Protein AF-0000000078812391 (afdb_homodimer)

Nearest PDB structures (foldseek):
  3me8-assembly2_B  TM=6.276E-01  e=6.043E-07  Aquifex aeolicus
  3k8n-assembly1_A  TM=6.213E-01  e=3.603E-06  Escherichia coli K-12
  1lu4-assembly1_A  TM=6.635E-01  e=2.148E-05  Mycobacterium tuberculosis
  3ios-assembly1_A  TM=6.490E-01  e=2.173E-04  Mycobacterium tuberculosis
  1y25-assembly1_B  TM=5.309E-01  e=1.063E-03  Mycobacterium tuberculosis

Structure (mmCIF, N/CA/C/O backbone):
data_AF-0000000078812391-model_v1
#
loop_
_entity.id
_entity.type
_entity.pdbx_description
1 polymer 'Thioredoxin domain-containing protein'
#
loop_
_atom_site.group_PDB
_atom_site.id
_atom_site.type_symbol
_atom_site.label_atom_id
_atom_site.label_alt_id
_atom_site.label_comp_id
_atom_site.label_asym_id
_atom_site.label_entity_id
_atom_site.label_seq_id
_atom_site.pdbx_PDB_ins_code
_atom_site.Cartn_x
_atom_site.Cartn_y
_atom_site.Cartn_z
_atom_site.occupancy
_atom_site.B_iso_or_equiv
_atom_site.auth_seq_id
_atom_site.auth_comp_id
_atom_site.auth_asym_id
_atom_site.auth_atom_id
_atom_site.pdbx_PDB_model_num
ATOM 1 N N . MET A 1 1 ? -0.005 75.625 44.438 1 57.97 1 MET A N 1
ATOM 2 C CA . MET A 1 1 ? -0.737 75.5 43.156 1 57.97 1 MET A CA 1
ATOM 3 C C . MET A 1 1 ? 0.182 75.062 42.031 1 57.97 1 MET A C 1
ATOM 5 O O . MET A 1 1 ? -0.234 74.312 41.156 1 57.97 1 MET A O 1
ATOM 9 N N . LYS A 1 2 ? 1.506 75.5 42.188 1 72.25 2 LYS A N 1
ATOM 10 C CA . LYS A 1 2 ? 2.527 75.188 41.188 1 72.25 2 LYS A CA 1
ATOM 11 C C . LYS A 1 2 ? 2.875 73.75 41.156 1 72.25 2 LYS A C 1
ATOM 13 O O . LYS A 1 2 ? 3.072 73.125 40.094 1 72.25 2 LYS A O 1
ATOM 18 N N . ASN A 1 3 ? 2.68 73.062 42.281 1 78.12 3 ASN A N 1
ATOM 19 C CA . ASN A 1 3 ? 3.1 71.688 42.469 1 78.12 3 ASN A CA 1
ATOM 20 C C . ASN A 1 3 ? 2.105 70.75 41.844 1 78.12 3 ASN A C 1
ATOM 22 O O . ASN A 1 3 ? 2.498 69.688 41.312 1 78.12 3 ASN A O 1
ATOM 26 N N . LYS A 1 4 ? 1.002 71.125 41.75 1 79.62 4 LYS A N 1
ATOM 27 C CA . LYS A 1 4 ? -0.04 70.25 41.188 1 79.62 4 LYS A CA 1
ATOM 28 C C . LYS A 1 4 ? 0.082 70.188 39.656 1 79.62 4 LYS A C 1
ATOM 30 O O . LYS A 1 4 ? -0.154 69.125 39.094 1 79.62 4 LYS A O 1
ATOM 35 N N . ARG A 1 5 ? 0.547 71.25 39.094 1 81.94 5 ARG A N 1
ATOM 36 C CA . ARG A 1 5 ? 0.715 71.25 37.656 1 81.94 5 ARG A CA 1
ATOM 37 C C . ARG A 1 5 ? 1.823 70.25 37.219 1 81.94 5 ARG A C 1
ATOM 39 O O . ARG A 1 5 ? 1.684 69.562 36.25 1 81.94 5 ARG A O 1
ATOM 46 N N . TYR A 1 6 ? 2.877 70.25 38 1 83.81 6 TYR A N 1
ATOM 47 C CA . TYR A 1 6 ? 3.998 69.375 37.688 1 83.81 6 TYR A CA 1
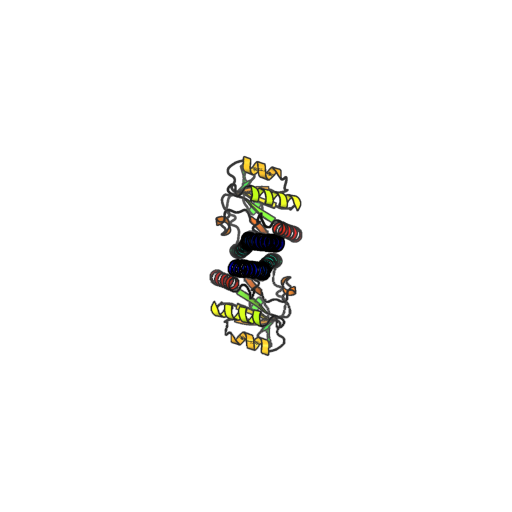ATOM 48 C C . TYR A 1 6 ? 3.605 67.875 37.875 1 83.81 6 TYR A C 1
ATOM 50 O O . TYR A 1 6 ? 4.027 67 37.094 1 83.81 6 TYR A O 1
ATOM 58 N N . ILE A 1 7 ? 2.752 67.5 38.75 1 84.12 7 ILE A N 1
ATOM 59 C CA . ILE A 1 7 ? 2.285 66.188 39 1 84.12 7 ILE A CA 1
ATOM 60 C C . ILE A 1 7 ? 1.419 65.688 37.844 1 84.12 7 ILE A C 1
ATOM 62 O O . ILE A 1 7 ? 1.58 64.562 37.375 1 84.12 7 ILE A O 1
ATOM 66 N N . VAL A 1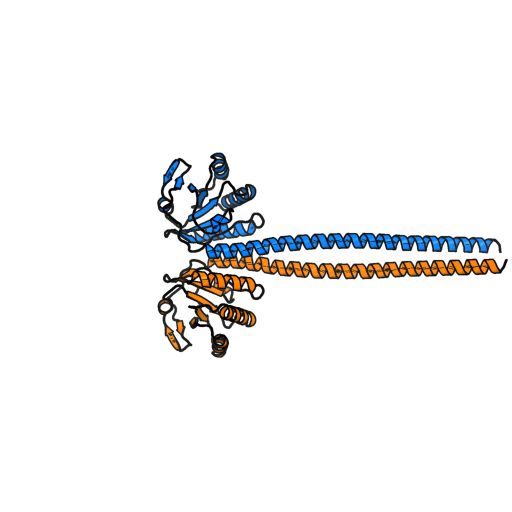 8 ? 0.584 66.562 37.375 1 82.44 8 VAL A N 1
ATOM 67 C CA . VAL A 1 8 ? -0.305 66.188 36.281 1 82.44 8 VAL A CA 1
ATOM 68 C C . VAL A 1 8 ? 0.514 65.938 35 1 82.44 8 VAL A C 1
ATOM 70 O O . VAL A 1 8 ? 0.24 65 34.281 1 82.44 8 VAL A O 1
ATOM 73 N N . PHE A 1 9 ? 1.528 66.812 34.781 1 84.81 9 PHE A N 1
ATOM 74 C CA . PHE A 1 9 ? 2.412 66.625 33.656 1 84.81 9 PHE A CA 1
ATOM 75 C C . PHE A 1 9 ? 3.16 65.312 33.75 1 84.81 9 PHE A C 1
ATOM 77 O O . PHE A 1 9 ? 3.279 64.625 32.75 1 84.81 9 PHE A O 1
ATOM 84 N N . PHE A 1 10 ? 3.588 64.875 34.875 1 84.94 10 PHE A N 1
ATOM 85 C CA . PHE A 1 10 ? 4.316 63.656 35.094 1 84.94 10 PHE A CA 1
ATOM 86 C C . PHE A 1 10 ? 3.42 62.438 34.844 1 84.94 10 PHE A C 1
ATOM 88 O O . PHE A 1 10 ? 3.84 61.469 34.219 1 84.94 10 PHE A O 1
ATOM 95 N N . ILE A 1 11 ? 2.184 62.406 35.219 1 84.19 11 ILE A N 1
ATOM 96 C CA . ILE A 1 11 ? 1.234 61.312 35.031 1 84.19 11 ILE A CA 1
ATOM 97 C C . ILE A 1 11 ? 0.935 61.156 33.531 1 84.19 11 ILE A C 1
ATOM 99 O O . ILE A 1 11 ? 0.855 60.031 33.031 1 84.19 11 ILE A O 1
ATOM 103 N N . PHE A 1 12 ? 0.819 62.281 32.812 1 84.19 12 PHE A N 1
ATOM 104 C CA . PHE A 1 12 ? 0.554 62.281 31.359 1 84.19 12 PHE A CA 1
ATOM 105 C C . PHE A 1 12 ? 1.702 61.625 30.609 1 84.19 12 PHE A C 1
ATOM 107 O O . PHE A 1 12 ? 1.479 60.781 29.734 1 84.19 12 PHE A O 1
ATOM 114 N N . VAL A 1 13 ? 2.898 62.062 30.953 1 84 13 VAL A N 1
ATOM 115 C CA . VAL A 1 13 ? 4.082 61.5 30.312 1 84 13 VAL A CA 1
ATOM 116 C C . VAL A 1 13 ? 4.152 60 30.578 1 84 13 VAL A C 1
ATOM 118 O O . VAL A 1 13 ? 4.445 59.219 29.688 1 84 13 VAL A O 1
ATOM 121 N N . LEU A 1 14 ? 3.723 59.562 31.719 1 85.69 14 LEU A N 1
ATOM 122 C CA . LEU A 1 14 ? 3.746 58.125 32.094 1 85.69 14 LEU A CA 1
ATOM 123 C C . LEU A 1 14 ? 2.723 57.344 31.281 1 85.69 14 LEU A C 1
ATOM 125 O O . LEU A 1 14 ? 3.018 56.25 30.812 1 85.69 14 LEU A O 1
ATOM 129 N N . THR A 1 15 ? 1.504 57.875 31.078 1 85.31 15 THR A N 1
ATOM 130 C CA . THR A 1 15 ? 0.464 57.219 30.312 1 85.31 15 THR A CA 1
ATOM 131 C C . THR A 1 15 ? 0.87 57.062 28.844 1 85.31 15 THR A C 1
ATOM 133 O O . THR A 1 15 ? 0.595 56.062 28.219 1 85.31 15 THR A O 1
ATOM 136 N N . LEU A 1 16 ? 1.537 58.156 28.312 1 87.25 16 LEU A N 1
ATOM 137 C CA . LEU A 1 16 ? 2.008 58.094 26.922 1 87.25 16 LEU A CA 1
ATOM 138 C C . LEU A 1 16 ? 3.068 57.031 26.75 1 87.25 16 LEU A C 1
ATOM 140 O O . LEU A 1 16 ? 3.035 56.281 25.766 1 87.25 16 LEU A O 1
ATOM 144 N N . ILE A 1 17 ? 3.945 56.938 27.734 1 84.69 17 ILE A N 1
ATOM 145 C CA . ILE A 1 17 ? 5.004 55.938 27.688 1 84.69 17 ILE A CA 1
ATOM 146 C C . ILE A 1 17 ? 4.391 54.531 27.75 1 84.69 17 ILE A C 1
ATOM 148 O O . ILE A 1 17 ? 4.781 53.656 26.984 1 84.69 17 ILE A O 1
ATOM 152 N N . VAL A 1 18 ? 3.354 54.406 28.562 1 84.69 18 VAL A N 1
ATOM 153 C CA . VAL A 1 18 ? 2.686 53.094 28.719 1 84.69 18 VAL A CA 1
ATOM 154 C C . VAL A 1 18 ? 1.962 52.75 27.422 1 84.69 18 VAL A C 1
ATOM 156 O O . VAL A 1 18 ? 2.002 51.594 26.984 1 84.69 18 VAL A O 1
ATOM 159 N N . SER A 1 19 ? 1.325 53.75 26.734 1 85.62 19 SER A N 1
ATOM 160 C CA . SER A 1 19 ? 0.609 53.5 25.5 1 85.62 19 SER A CA 1
ATOM 161 C C . SER A 1 19 ? 1.562 53.094 24.375 1 85.62 19 SER A C 1
ATOM 163 O O . SER A 1 19 ? 1.276 52.125 23.641 1 85.62 19 SER A O 1
ATOM 165 N N . VAL A 1 20 ? 2.645 53.844 24.266 1 85.12 20 VAL A N 1
ATOM 166 C CA . VAL A 1 20 ? 3.641 53.5 23.266 1 85.12 20 VAL A CA 1
ATOM 167 C C . VAL A 1 20 ? 4.199 52.094 23.531 1 85.12 20 VAL A C 1
ATOM 169 O O . VAL A 1 20 ? 4.379 51.312 22.609 1 85.12 20 VAL A O 1
ATOM 172 N N . TYR A 1 21 ? 4.387 51.781 24.828 1 84.81 21 TYR A N 1
ATOM 173 C CA . TYR A 1 21 ? 4.895 50.469 25.234 1 84.81 21 TYR A CA 1
ATOM 174 C C . TYR A 1 21 ? 3.908 49.375 24.859 1 84.81 21 TYR A C 1
ATOM 176 O O . TYR A 1 21 ? 4.297 48.344 24.312 1 84.81 21 TYR A O 1
ATOM 184 N N . GLN A 1 22 ? 2.676 49.625 25.156 1 85.12 22 GLN A N 1
ATOM 185 C CA . GLN A 1 22 ? 1.647 48.625 24.844 1 85.12 22 GLN A CA 1
ATOM 186 C C . GLN A 1 22 ? 1.522 48.438 23.328 1 85.12 22 GLN A C 1
ATOM 188 O O . GLN A 1 22 ? 1.357 47.312 22.875 1 85.12 22 GLN A O 1
ATOM 193 N N . PHE A 1 23 ? 1.59 49.531 22.594 1 86.12 23 PHE A N 1
ATOM 194 C CA . PHE A 1 23 ? 1.527 49.438 21.141 1 86.12 23 PHE A CA 1
ATOM 195 C C . PHE A 1 23 ? 2.711 48.656 20.594 1 86.12 23 PHE A C 1
ATOM 197 O O . PH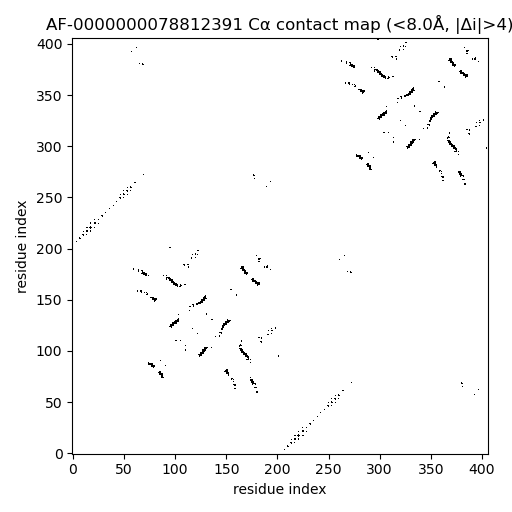E A 1 23 ? 2.539 47.781 19.734 1 86.12 23 PHE A O 1
ATOM 204 N N . GLY A 1 24 ? 3.863 48.969 21.094 1 85.25 24 GLY A N 1
ATOM 205 C CA . GLY A 1 24 ? 5.055 48.219 20.719 1 85.25 24 GLY A CA 1
ATOM 206 C C . GLY A 1 24 ? 4.969 46.75 21.047 1 85.25 24 GLY A C 1
ATOM 207 O O . GLY A 1 24 ? 5.324 45.906 20.219 1 85.25 24 GLY A O 1
ATOM 208 N N . ARG A 1 25 ? 4.438 46.406 22.156 1 85.12 25 ARG A N 1
ATOM 209 C CA . ARG A 1 25 ? 4.273 45.031 22.578 1 85.12 25 ARG A CA 1
ATOM 210 C C . ARG A 1 25 ? 3.273 44.281 21.688 1 85.12 25 ARG A C 1
ATOM 212 O O . ARG A 1 25 ? 3.451 43.094 21.375 1 85.12 25 ARG A O 1
ATOM 219 N N . ARG A 1 26 ? 2.273 45.031 21.266 1 85.94 26 ARG A N 1
ATOM 220 C CA . ARG A 1 26 ? 1.272 44.438 20.391 1 85.94 26 ARG A CA 1
ATOM 221 C C . ARG A 1 26 ? 1.881 44.094 19.031 1 85.94 26 ARG A C 1
ATOM 223 O O . ARG A 1 26 ? 1.669 42.969 18.531 1 85.94 26 ARG A O 1
ATOM 230 N N . ILE A 1 27 ? 2.621 45.031 18.5 1 87.75 27 ILE A N 1
ATOM 231 C CA . ILE A 1 27 ? 3.248 44.812 17.203 1 87.75 27 ILE A CA 1
ATOM 232 C C . ILE A 1 27 ? 4.227 43.656 17.297 1 87.75 27 ILE A C 1
ATOM 234 O O . ILE A 1 27 ? 4.254 42.781 16.422 1 87.75 27 ILE A O 1
ATOM 238 N N . GLN A 1 28 ? 4.996 43.625 18.375 1 87.81 28 GLN A N 1
ATOM 239 C CA . GLN A 1 28 ? 5.961 42.562 18.578 1 87.81 28 GLN A CA 1
ATOM 240 C C . GLN A 1 28 ? 5.262 41.219 18.734 1 87.81 28 GLN A C 1
ATOM 242 O O . GLN A 1 28 ? 5.688 40.219 18.156 1 87.81 28 GLN A O 1
ATOM 247 N N . SER A 1 29 ? 4.227 41.188 19.531 1 86.25 29 SER A N 1
ATOM 248 C CA . SER A 1 29 ? 3.469 39.938 19.734 1 86.25 29 SER A CA 1
ATOM 249 C C . SER A 1 29 ? 2.893 39.406 18.422 1 86.25 29 SER A C 1
ATOM 251 O O . SER A 1 29 ? 2.936 38.219 18.156 1 86.25 29 SER A O 1
ATOM 253 N N . GLU A 1 30 ? 2.416 40.375 17.625 1 87.75 30 GLU A N 1
ATOM 254 C CA . GLU A 1 30 ? 1.838 39.969 16.344 1 87.75 30 GLU A CA 1
ATOM 255 C C . GLU A 1 30 ? 2.895 39.375 15.43 1 87.75 30 GLU A C 1
ATOM 257 O O . GLU A 1 30 ? 2.641 38.344 14.758 1 87.75 30 GLU A O 1
ATOM 262 N N . LYS A 1 31 ? 4.035 39.969 15.422 1 89.06 31 LYS A N 1
ATOM 263 C CA . LYS A 1 31 ? 5.129 39.438 14.602 1 89.06 31 LYS A CA 1
ATOM 264 C C . LYS A 1 31 ? 5.547 38.062 15.07 1 89.06 31 LYS A C 1
ATOM 266 O O . LYS A 1 31 ? 5.773 37.156 14.258 1 89.06 31 LYS A O 1
ATOM 271 N N . ILE A 1 32 ? 5.605 37.938 16.359 1 89.75 32 ILE A N 1
ATOM 272 C CA . ILE A 1 32 ? 5.984 36.625 16.938 1 89.75 32 ILE A CA 1
ATOM 273 C C . ILE A 1 32 ? 4.938 35.594 16.578 1 89.75 32 ILE A C 1
ATOM 275 O O . ILE A 1 32 ? 5.281 34.469 16.156 1 89.75 32 ILE A O 1
ATOM 279 N N . TYR A 1 33 ? 3.701 35.906 16.672 1 88.25 33 TYR A N 1
ATOM 280 C CA . TYR A 1 33 ? 2.619 34.969 16.375 1 88.25 33 TYR A CA 1
ATOM 281 C C . TYR A 1 33 ? 2.619 34.594 14.891 1 88.25 33 TYR A C 1
ATOM 283 O O . TYR A 1 33 ? 2.453 33.438 14.539 1 88.25 33 TYR A O 1
ATOM 291 N N . PHE A 1 34 ? 2.891 35.562 14.078 1 89.94 34 PHE A N 1
ATOM 292 C CA . PHE A 1 34 ? 2.922 35.281 12.648 1 89.94 34 PHE A CA 1
ATOM 293 C C . PHE A 1 34 ? 4.055 34.344 12.297 1 89.94 34 PHE A C 1
ATOM 295 O O . PHE A 1 34 ? 3.863 33.406 11.516 1 89.94 34 PHE A O 1
ATOM 302 N N . ARG A 1 35 ? 5.141 34.531 12.852 1 91.5 35 ARG A N 1
ATOM 303 C CA . ARG A 1 35 ? 6.277 33.656 12.633 1 91.5 35 ARG A CA 1
ATOM 304 C C . ARG A 1 35 ? 5.98 32.25 13.148 1 91.5 35 ARG A C 1
ATOM 306 O O . ARG A 1 35 ? 6.262 31.25 12.461 1 91.5 35 ARG A O 1
ATOM 313 N N . TYR A 1 36 ? 5.391 32.188 14.297 1 90.81 36 TYR A N 1
ATOM 314 C CA . TYR A 1 36 ? 5.031 30.906 14.891 1 90.81 36 TYR A CA 1
ATOM 315 C C . TYR A 1 36 ? 4.043 30.156 14 1 90.81 36 TYR A C 1
ATOM 317 O O . TYR A 1 36 ? 4.211 28.953 13.75 1 90.81 36 TYR A O 1
ATOM 325 N N . LEU A 1 37 ? 3.152 30.891 13.508 1 91 37 LEU A N 1
ATOM 326 C CA . LEU A 1 37 ? 2.145 30.312 12.633 1 91 37 LEU A CA 1
ATOM 327 C C . LEU A 1 37 ? 2.779 29.781 11.352 1 91 37 LEU A C 1
ATOM 329 O O . LEU A 1 37 ? 2.459 28.672 10.906 1 91 37 LEU A O 1
ATOM 333 N N . LYS A 1 38 ? 3.625 30.5 10.805 1 91.56 38 LYS A N 1
ATOM 334 C CA . LYS A 1 38 ? 4.309 30.094 9.578 1 91.56 38 LYS A CA 1
ATOM 335 C C . LYS A 1 38 ? 5.141 28.844 9.805 1 91.56 38 LYS A C 1
ATOM 337 O O . LYS A 1 38 ? 5.117 27.906 8.992 1 91.56 38 LYS A O 1
ATOM 342 N N . ASN A 1 39 ? 5.773 28.781 10.898 1 92.94 39 ASN A N 1
ATOM 343 C CA . ASN A 1 39 ? 6.613 27.625 11.234 1 92.94 39 ASN A CA 1
ATOM 344 C C . ASN A 1 39 ? 5.781 26.375 11.438 1 92.94 39 ASN A C 1
ATOM 346 O O . ASN A 1 39 ? 6.133 25.297 10.938 1 92.94 39 ASN A O 1
ATOM 350 N N . ILE A 1 40 ? 4.719 26.578 12.109 1 92.12 40 ILE A N 1
ATOM 351 C CA . ILE A 1 40 ? 3.852 25.438 12.391 1 92.12 40 ILE A CA 1
ATOM 352 C C . ILE A 1 40 ? 3.256 24.906 11.094 1 92.12 40 ILE A C 1
ATOM 354 O O . ILE A 1 40 ? 3.219 23.703 10.867 1 92.12 40 ILE A O 1
ATOM 358 N N . LYS A 1 41 ? 2.895 25.812 10.289 1 91.88 41 LYS A N 1
ATOM 359 C CA . LYS A 1 41 ? 2.34 25.438 8.992 1 91.88 41 LYS A CA 1
ATOM 360 C C . LYS A 1 41 ? 3.375 24.688 8.156 1 91.88 41 LYS A C 1
ATOM 362 O O . LYS A 1 41 ? 3.076 23.641 7.578 1 91.88 41 LYS A O 1
ATOM 367 N N . CYS A 1 42 ? 4.52 25.188 8.156 1 93.56 42 CYS A N 1
ATOM 368 C CA . CYS A 1 42 ? 5.598 24.562 7.387 1 93.56 42 CYS A CA 1
ATOM 369 C C . CYS A 1 42 ? 5.906 23.172 7.902 1 93.56 42 CYS A C 1
ATOM 371 O O . CYS A 1 42 ? 6.047 22.234 7.121 1 93.56 42 CYS A O 1
ATOM 373 N N . GLU A 1 43 ? 5.906 23.016 9.156 1 93 43 GLU A N 1
ATOM 374 C CA . GLU A 1 43 ? 6.195 21.734 9.781 1 93 43 GLU A CA 1
ATOM 375 C C . GLU A 1 43 ? 5.121 20.703 9.438 1 93 43 GLU A C 1
ATOM 377 O O . GLU A 1 43 ? 5.434 19.578 9.039 1 93 43 GLU A O 1
ATOM 382 N N . TYR A 1 44 ? 3.893 21.109 9.508 1 92.62 44 TYR A N 1
ATOM 383 C CA . TYR A 1 44 ? 2.789 20.203 9.219 1 92.62 44 TYR A CA 1
ATOM 384 C C . TYR A 1 44 ? 2.744 19.844 7.738 1 92.62 44 TYR A C 1
ATOM 386 O O . TYR A 1 44 ? 2.48 18.688 7.379 1 92.62 44 TYR A O 1
ATOM 394 N N . GLU A 1 45 ? 3.012 20.734 6.938 1 92.62 45 GLU A N 1
ATOM 395 C CA . GLU A 1 45 ? 3.029 20.484 5.5 1 92.62 45 GLU A CA 1
ATOM 396 C C . GLU A 1 45 ? 4.125 19.5 5.125 1 92.62 45 GLU A C 1
ATOM 398 O O . GLU A 1 45 ? 3.914 18.625 4.277 1 92.62 45 GLU A O 1
ATOM 403 N N . LYS A 1 46 ? 5.184 19.625 5.793 1 93.56 46 LYS A N 1
ATOM 404 C CA . LYS A 1 46 ? 6.273 18.688 5.57 1 93.56 46 LYS A CA 1
ATOM 405 C C . LYS A 1 46 ? 5.875 17.281 5.992 1 93.56 46 LYS A C 1
ATOM 407 O O . LYS A 1 46 ? 6.172 16.297 5.293 1 93.56 46 LYS A O 1
ATOM 412 N N . GLN A 1 47 ? 5.223 17.156 7.062 1 91.94 47 GLN A N 1
ATOM 413 C CA . GLN A 1 47 ? 4.766 15.867 7.551 1 91.94 47 GLN A CA 1
ATOM 414 C C . GLN A 1 47 ? 3.744 15.25 6.602 1 91.94 47 GLN A C 1
ATOM 416 O O . GLN A 1 47 ? 3.807 14.055 6.309 1 91.94 47 GLN A O 1
ATOM 421 N N . ILE A 1 48 ? 2.904 16.078 6.168 1 92.06 48 ILE A N 1
ATOM 422 C CA . ILE A 1 48 ? 1.877 15.617 5.238 1 92.06 48 ILE A CA 1
ATOM 423 C C . ILE A 1 48 ? 2.527 15.156 3.936 1 92.06 48 ILE A C 1
ATOM 425 O O . ILE A 1 48 ? 2.164 14.109 3.385 1 92.06 48 ILE A O 1
ATOM 429 N N . GLU A 1 49 ? 3.445 15.875 3.494 1 92.5 49 GLU A N 1
ATOM 430 C CA . GLU A 1 49 ? 4.141 15.531 2.258 1 92.5 49 GLU A CA 1
ATOM 431 C C . GLU A 1 49 ? 4.871 14.195 2.391 1 92.5 49 GLU A C 1
ATOM 433 O O . GLU A 1 49 ? 4.832 13.367 1.478 1 92.5 49 GLU A O 1
ATOM 438 N N . LYS A 1 50 ? 5.504 14.008 3.438 1 90.56 50 LYS A N 1
ATOM 439 C CA . LYS A 1 50 ? 6.215 12.758 3.68 1 90.56 50 LYS A CA 1
ATOM 440 C C . LYS A 1 50 ? 5.25 11.57 3.672 1 90.56 50 LYS A C 1
ATOM 442 O O . LYS A 1 50 ? 5.531 10.539 3.053 1 90.56 50 LYS A O 1
ATOM 447 N N . ARG A 1 51 ? 4.184 11.703 4.285 1 89.75 51 ARG A N 1
ATOM 448 C CA . ARG A 1 51 ? 3.201 10.625 4.363 1 89.75 51 ARG A CA 1
ATOM 449 C C . ARG A 1 51 ? 2.535 10.398 3.01 1 89.75 51 ARG A C 1
ATOM 451 O O . ARG A 1 51 ? 2.23 9.258 2.648 1 89.75 51 ARG A O 1
ATOM 458 N N . ASN A 1 52 ? 2.359 11.438 2.355 1 91.69 52 ASN A N 1
ATOM 459 C CA . ASN A 1 52 ? 1.82 11.32 1.004 1 91.69 52 ASN A CA 1
ATOM 460 C C . ASN A 1 52 ? 2.764 10.547 0.09 1 91.69 52 ASN A C 1
ATOM 462 O O . ASN A 1 52 ? 2.326 9.68 -0.669 1 91.69 52 ASN A O 1
ATOM 466 N N . SER A 1 53 ? 3.963 10.852 0.231 1 92.62 53 SER A N 1
ATOM 467 C CA . SER A 1 53 ? 4.949 10.148 -0.576 1 92.62 53 SER A CA 1
ATOM 468 C C . SER A 1 53 ? 4.945 8.648 -0.271 1 92.62 53 SER A C 1
ATOM 470 O O . SER A 1 53 ? 4.957 7.824 -1.187 1 92.62 53 SER A O 1
ATOM 472 N N . ALA A 1 54 ? 4.91 8.328 0.95 1 91.5 54 ALA A N 1
ATOM 473 C CA . ALA A 1 54 ? 4.859 6.934 1.367 1 91.5 54 ALA A CA 1
ATOM 474 C C . ALA A 1 54 ? 3.598 6.25 0.849 1 91.5 54 ALA A C 1
ATOM 476 O O . ALA A 1 54 ? 3.646 5.109 0.38 1 91.5 54 ALA A O 1
ATOM 477 N N . TYR A 1 55 ? 2.541 6.918 0.957 1 92.62 55 TYR A N 1
ATOM 478 C CA . TYR A 1 55 ? 1.255 6.422 0.483 1 92.62 55 TYR A CA 1
ATOM 479 C C . TYR A 1 55 ? 1.306 6.113 -1.009 1 92.62 55 TYR A C 1
ATOM 481 O O . TYR A 1 55 ? 0.913 5.023 -1.438 1 92.62 55 TYR A O 1
ATOM 489 N N . TYR A 1 56 ? 1.833 6.926 -1.796 1 92.38 56 TYR A N 1
ATOM 490 C CA . TYR A 1 56 ? 1.888 6.742 -3.242 1 92.38 56 TYR A CA 1
ATOM 491 C C . TYR A 1 56 ? 2.881 5.645 -3.615 1 92.38 56 TYR A C 1
ATOM 493 O O . TYR A 1 56 ? 2.662 4.902 -4.574 1 92.38 56 TYR A O 1
ATOM 501 N N . MET A 1 57 ? 3.871 5.535 -2.859 1 92.88 57 MET A N 1
ATOM 502 C CA . MET A 1 57 ? 4.84 4.465 -3.074 1 92.88 57 MET A CA 1
ATOM 503 C C . MET A 1 57 ? 4.191 3.096 -2.887 1 92.88 57 MET A C 1
ATOM 505 O O . MET A 1 57 ? 4.363 2.203 -3.719 1 92.88 57 MET A O 1
ATOM 509 N N . LEU A 1 58 ? 3.447 2.988 -1.872 1 93.25 58 LEU A N 1
ATOM 510 C CA . LEU A 1 58 ? 2.781 1.723 -1.585 1 93.25 58 LEU A CA 1
ATOM 511 C C . LEU A 1 58 ? 1.741 1.401 -2.654 1 93.25 58 LEU A C 1
ATOM 513 O O . LEU A 1 58 ? 1.591 0.244 -3.051 1 93.25 58 LEU A O 1
ATOM 517 N N . LYS A 1 59 ? 1.093 2.402 -3.107 1 91.81 59 LYS A N 1
ATOM 518 C CA . LYS A 1 59 ? 0.124 2.217 -4.184 1 91.81 59 LYS A CA 1
ATOM 519 C C . LYS A 1 59 ? 0.799 1.683 -5.445 1 91.81 59 LYS A C 1
ATOM 521 O O . LYS A 1 59 ? 0.293 0.756 -6.082 1 91.81 59 LYS A O 1
ATOM 526 N N . GLU A 1 60 ? 1.868 2.211 -5.699 1 91.69 60 GLU A N 1
ATOM 527 C CA . GLU A 1 60 ? 2.627 1.767 -6.867 1 91.69 60 GLU A CA 1
ATOM 528 C C . GLU A 1 60 ? 3.141 0.341 -6.68 1 91.69 60 GLU A C 1
ATOM 530 O O . GLU A 1 60 ? 3.135 -0.455 -7.621 1 91.69 60 GLU A O 1
ATOM 535 N N . ASP A 1 61 ? 3.547 0.053 -5.531 1 93.31 61 ASP A N 1
ATOM 536 C CA . ASP A 1 61 ? 4.043 -1.285 -5.23 1 93.31 61 ASP A CA 1
ATOM 537 C C . ASP A 1 61 ? 2.967 -2.34 -5.469 1 93.31 61 ASP A C 1
ATOM 539 O O . ASP A 1 61 ? 3.256 -3.426 -5.977 1 93.31 61 ASP A O 1
ATOM 543 N N . ILE A 1 62 ? 1.833 -1.992 -5.066 1 91.25 62 ILE A N 1
ATOM 544 C CA . ILE A 1 62 ? 0.717 -2.918 -5.23 1 91.25 62 ILE A CA 1
ATOM 545 C C . ILE A 1 62 ? 0.486 -3.193 -6.715 1 91.25 62 ILE A C 1
ATOM 547 O O . ILE A 1 62 ? 0.333 -4.348 -7.121 1 91.25 62 ILE A O 1
ATOM 551 N N . ILE A 1 63 ? 0.531 -2.211 -7.48 1 89 63 ILE A N 1
ATOM 552 C CA . ILE A 1 63 ? 0.334 -2.354 -8.922 1 89 63 ILE A CA 1
ATOM 553 C C . ILE A 1 63 ? 1.455 -3.205 -9.508 1 89 63 ILE A C 1
ATOM 555 O O . ILE A 1 63 ? 1.2 -4.113 -10.305 1 89 63 ILE A O 1
ATOM 559 N N . LEU A 1 64 ? 2.602 -2.934 -9.109 1 91.56 64 LEU A N 1
ATOM 560 C CA . LEU A 1 64 ? 3.746 -3.691 -9.602 1 91.56 64 LEU A CA 1
ATOM 561 C C . LEU A 1 64 ? 3.643 -5.16 -9.195 1 91.56 64 LEU A C 1
ATOM 563 O O . LEU A 1 64 ? 4 -6.047 -9.969 1 91.56 64 LEU A O 1
ATOM 567 N N . ASN A 1 65 ? 3.211 -5.312 -8.023 1 91.25 65 ASN A N 1
ATOM 568 C CA . ASN A 1 65 ? 2.988 -6.68 -7.566 1 91.25 65 ASN A CA 1
ATOM 569 C C . ASN A 1 65 ? 1.998 -7.414 -8.469 1 91.25 65 ASN A C 1
ATOM 571 O O . ASN A 1 65 ? 2.271 -8.531 -8.922 1 91.25 65 ASN A O 1
ATOM 575 N N . PHE A 1 66 ? 0.961 -6.773 -8.805 1 89 66 PHE A N 1
ATOM 576 C CA . PHE A 1 66 ? -0.066 -7.375 -9.641 1 89 66 PHE A CA 1
ATOM 577 C C . PHE A 1 66 ? 0.477 -7.664 -11.039 1 89 66 PHE A C 1
ATOM 579 O O . PHE A 1 66 ? 0.15 -8.695 -11.633 1 89 66 PHE A O 1
ATOM 586 N N . GLN A 1 67 ? 1.321 -6.887 -11.508 1 90.12 67 GLN A N 1
ATOM 587 C CA . GLN A 1 67 ? 1.828 -6.984 -12.867 1 90.12 67 GLN A CA 1
ATOM 588 C C . GLN A 1 67 ? 2.861 -8.102 -12.992 1 90.12 67 GLN A C 1
ATOM 590 O O . GLN A 1 67 ? 3.098 -8.617 -14.086 1 90.12 67 GLN A O 1
ATOM 595 N N . ASN A 1 68 ? 3.406 -8.445 -11.875 1 92.12 68 ASN A N 1
ATOM 596 C CA . ASN A 1 68 ? 4.555 -9.344 -11.984 1 92.12 68 ASN A CA 1
ATOM 597 C C . ASN A 1 68 ? 4.273 -10.695 -11.336 1 92.12 68 ASN A C 1
ATOM 599 O O . ASN A 1 68 ? 4.852 -11.711 -11.734 1 92.12 68 ASN A O 1
ATOM 603 N N . ASN A 1 69 ? 3.414 -10.688 -10.367 1 90.56 69 ASN A N 1
ATOM 604 C CA . ASN A 1 69 ? 3.092 -11.938 -9.688 1 90.56 69 ASN A CA 1
ATOM 605 C C . ASN A 1 69 ? 2.432 -12.938 -10.633 1 90.56 69 ASN A C 1
ATOM 607 O O . ASN A 1 69 ? 1.567 -12.562 -11.43 1 90.56 69 ASN A O 1
ATOM 611 N N . GLY A 1 70 ? 2.908 -14.148 -10.57 1 86.94 70 GLY A N 1
ATOM 612 C CA . GLY A 1 70 ? 2.326 -15.203 -11.383 1 86.94 70 GLY A CA 1
ATOM 613 C C . GLY A 1 70 ? 2.994 -15.344 -12.742 1 86.94 70 GLY A C 1
ATOM 614 O O . GLY A 1 70 ? 2.672 -16.266 -13.5 1 86.94 70 GLY A O 1
ATOM 615 N N . LEU A 1 71 ? 3.906 -14.516 -13.047 1 88.75 71 LEU A N 1
ATOM 616 C CA . LEU A 1 71 ? 4.598 -14.602 -14.328 1 88.75 71 LEU A CA 1
ATOM 617 C C . LEU A 1 71 ? 5.664 -15.695 -14.305 1 88.75 71 LEU A C 1
ATOM 619 O O . LEU A 1 71 ? 6.34 -15.883 -13.289 1 88.75 71 LEU A O 1
ATOM 623 N N . PRO A 1 72 ? 5.75 -16.375 -15.438 1 88.56 72 PRO A N 1
ATOM 624 C CA . PRO A 1 72 ? 6.871 -17.312 -15.547 1 88.56 72 PRO A CA 1
ATOM 625 C C . PRO A 1 72 ? 8.203 -16.609 -15.797 1 88.56 72 PRO A C 1
ATOM 627 O O . PRO A 1 72 ? 8.258 -15.617 -16.531 1 88.56 72 PRO A O 1
ATOM 630 N N . LEU A 1 73 ? 9.18 -17.047 -15.109 1 88.12 73 LEU A N 1
ATOM 631 C CA . LEU A 1 73 ? 10.523 -16.531 -15.375 1 88.12 73 LEU A CA 1
ATOM 632 C C . LEU A 1 73 ? 11.117 -17.172 -16.625 1 88.12 73 LEU A C 1
ATOM 634 O O . LEU A 1 73 ? 10.961 -18.375 -16.844 1 88.12 73 LEU A O 1
ATOM 638 N N . CYS A 1 74 ? 11.672 -16.328 -17.453 1 80.38 74 CYS A N 1
ATOM 639 C CA . CYS A 1 74 ? 12.32 -16.859 -18.656 1 80.38 74 CYS A CA 1
ATOM 640 C C . CYS A 1 74 ? 13.586 -17.625 -18.281 1 80.38 74 CYS A C 1
ATOM 642 O O . CYS A 1 74 ? 14.5 -17.078 -17.672 1 80.38 74 CYS A O 1
ATOM 644 N N . LEU A 1 75 ? 13.594 -18.875 -18.641 1 73.12 75 LEU A N 1
ATOM 645 C CA . LEU A 1 75 ? 14.656 -19.781 -18.203 1 73.12 75 LEU A CA 1
ATOM 646 C C . LEU A 1 75 ? 15.734 -19.922 -19.266 1 73.12 75 LEU A C 1
ATOM 648 O O . LEU A 1 75 ? 16.766 -20.547 -19.031 1 73.12 75 LEU A O 1
ATOM 652 N N . ASN A 1 76 ? 15.508 -19.359 -20.312 1 72.44 76 ASN A N 1
ATOM 653 C CA . ASN A 1 76 ? 16.406 -19.609 -21.422 1 72.44 76 ASN A CA 1
ATOM 654 C C . ASN A 1 76 ? 17.641 -18.703 -21.359 1 72.44 76 ASN A C 1
ATOM 656 O O . ASN A 1 76 ? 18.562 -18.828 -22.172 1 72.44 76 ASN A O 1
ATOM 660 N N . GLU A 1 77 ? 17.609 -17.969 -20.359 1 74.44 77 GLU A N 1
ATOM 661 C CA . GLU A 1 77 ? 18.766 -17.062 -20.297 1 74.44 77 GLU A CA 1
ATOM 662 C C . GLU A 1 77 ? 19.953 -17.734 -19.641 1 74.44 77 GLU A C 1
ATOM 664 O O . GLU A 1 77 ? 19.797 -18.531 -18.703 1 74.44 77 GLU A O 1
ATOM 669 N N . ILE A 1 78 ? 21.109 -17.531 -20.25 1 75.94 78 ILE A N 1
ATOM 670 C CA . ILE A 1 78 ? 22.359 -18.031 -19.672 1 75.94 78 ILE A CA 1
ATOM 671 C C . ILE A 1 78 ? 22.781 -17.109 -18.516 1 75.94 78 ILE A C 1
ATOM 673 O O . ILE A 1 78 ? 22.797 -15.891 -18.656 1 75.94 78 ILE A O 1
ATOM 677 N N . ILE A 1 79 ? 22.953 -17.781 -17.469 1 81.44 79 ILE A N 1
ATOM 678 C CA . ILE A 1 79 ? 23.406 -17.031 -16.297 1 81.44 79 ILE A CA 1
ATOM 679 C C . ILE A 1 79 ? 24.812 -17.469 -15.922 1 81.44 79 ILE A C 1
ATOM 681 O O . ILE A 1 79 ? 25.25 -18.562 -16.281 1 81.44 79 ILE A O 1
ATOM 685 N N . TYR A 1 80 ? 25.516 -16.547 -15.352 1 82.06 80 TYR A N 1
ATOM 686 C CA . TYR A 1 80 ? 26.906 -16.812 -14.961 1 82.06 80 TYR A CA 1
ATOM 687 C C . TYR A 1 80 ? 27.062 -16.766 -13.445 1 82.06 80 TYR A C 1
ATOM 689 O O . TYR A 1 80 ? 26.641 -15.805 -12.805 1 82.06 80 TYR A O 1
ATOM 697 N N . GLU A 1 81 ? 27.516 -17.906 -12.945 1 81.12 81 GLU A N 1
ATOM 698 C CA . GLU A 1 81 ? 27.844 -17.922 -11.523 1 81.12 81 GLU A CA 1
ATOM 699 C C . GLU A 1 81 ? 29.219 -17.297 -11.258 1 81.12 81 GLU A C 1
ATOM 701 O O . GLU A 1 81 ? 30.203 -17.688 -11.883 1 81.12 81 GLU A O 1
ATOM 706 N N . ASP A 1 82 ? 29.266 -16.453 -10.328 1 71.5 82 ASP A N 1
ATOM 707 C CA . ASP A 1 82 ? 30.484 -15.758 -9.938 1 71.5 82 ASP A CA 1
ATOM 708 C C . ASP A 1 82 ? 31.234 -15.242 -11.164 1 71.5 82 ASP A C 1
ATOM 710 O O . ASP A 1 82 ? 32.469 -15.195 -11.172 1 71.5 82 ASP A O 1
ATOM 714 N N . GLY A 1 83 ? 30.578 -15.023 -12.242 1 65.81 83 GLY A N 1
ATOM 715 C CA . GLY A 1 83 ? 31.156 -14.43 -13.438 1 65.81 83 GLY A CA 1
ATOM 716 C C . GLY A 1 83 ? 31.859 -15.438 -14.328 1 65.81 83 GLY A C 1
ATOM 717 O O . GLY A 1 83 ? 32.312 -15.102 -15.422 1 65.81 83 GLY A O 1
ATOM 718 N N . THR A 1 84 ? 31.891 -16.609 -13.938 1 69.38 84 THR A N 1
ATOM 719 C CA . THR A 1 84 ? 32.781 -17.469 -14.711 1 69.38 84 THR A CA 1
ATOM 720 C C . THR A 1 84 ? 32.031 -18.672 -15.258 1 69.38 84 THR A C 1
ATOM 722 O O . THR A 1 84 ? 32.156 -19.031 -16.438 1 69.38 84 THR A O 1
ATOM 725 N N . SER A 1 85 ? 31.266 -19.281 -14.422 1 76.31 85 SER A N 1
ATOM 726 C CA . SER A 1 85 ? 30.641 -20.547 -14.82 1 76.31 85 SER A CA 1
ATOM 727 C C . SER A 1 85 ? 29.219 -20.312 -15.328 1 76.31 85 SER A C 1
ATOM 729 O O . SER A 1 85 ? 28.375 -19.766 -14.617 1 76.31 85 SER A O 1
ATOM 731 N N . ALA A 1 86 ? 29.078 -20.719 -16.609 1 81.44 86 ALA A N 1
ATOM 732 C CA . ALA A 1 86 ? 27.75 -20.594 -17.219 1 81.44 86 ALA A CA 1
ATOM 733 C C . ALA A 1 86 ? 26.812 -21.688 -16.734 1 81.44 86 ALA A C 1
ATOM 735 O O . ALA A 1 86 ? 27.219 -22.844 -16.578 1 81.44 86 ALA A O 1
ATOM 736 N N . CYS A 1 87 ? 25.734 -21.312 -16.25 1 82.19 87 CYS A N 1
ATOM 737 C CA . CYS A 1 87 ? 24.688 -22.266 -15.898 1 82.19 87 CYS A CA 1
ATOM 738 C C . CYS A 1 87 ? 23.312 -21.75 -16.312 1 82.19 87 CYS A C 1
ATOM 740 O O . CYS A 1 87 ? 23.203 -20.656 -16.859 1 82.19 87 CYS A O 1
ATOM 742 N N . HIS A 1 88 ? 22.359 -22.703 -16.297 1 81.75 88 HIS A N 1
ATOM 743 C CA . HIS A 1 88 ? 20.984 -22.312 -16.562 1 81.75 88 HIS A CA 1
ATOM 744 C C . HIS A 1 88 ? 20.203 -22.094 -15.266 1 81.75 88 HIS A C 1
ATOM 746 O O . HIS A 1 88 ? 20.453 -22.766 -14.266 1 81.75 88 HIS A O 1
ATOM 752 N N . LEU A 1 89 ? 19.359 -21.125 -15.328 1 78.31 89 LEU A N 1
ATOM 753 C CA . LEU A 1 89 ? 18.547 -20.781 -14.164 1 78.31 89 LEU A CA 1
ATOM 754 C C . LEU A 1 89 ? 17.781 -22.016 -13.672 1 78.31 89 LEU A C 1
ATOM 756 O O . LEU A 1 89 ? 17.609 -22.188 -12.461 1 78.31 89 LEU A O 1
ATOM 760 N N . LYS A 1 90 ? 17.391 -22.812 -14.633 1 78.56 90 LYS A N 1
ATOM 761 C CA . LYS A 1 90 ? 16.625 -24 -14.305 1 78.56 90 LYS A CA 1
ATOM 762 C C . LYS A 1 90 ? 17.422 -24.953 -13.43 1 78.56 90 LYS A C 1
ATOM 764 O O . LYS A 1 90 ? 16.859 -25.75 -12.68 1 78.56 90 LYS A O 1
ATOM 769 N N . ASP A 1 91 ? 18.75 -24.844 -13.594 1 80.44 91 ASP A N 1
ATOM 770 C CA . ASP A 1 91 ? 19.609 -25.781 -12.883 1 80.44 91 ASP A CA 1
ATOM 771 C C . ASP A 1 91 ? 19.859 -25.312 -11.445 1 80.44 91 ASP A C 1
ATOM 773 O O . ASP A 1 91 ? 20.297 -26.094 -10.602 1 80.44 91 ASP A O 1
ATOM 777 N N . ILE A 1 92 ? 19.469 -24.094 -11.219 1 80.62 92 ILE A N 1
ATOM 778 C CA . ILE A 1 92 ? 19.828 -23.547 -9.922 1 80.62 92 ILE A CA 1
ATOM 779 C C . ILE A 1 92 ? 18.625 -23.547 -9 1 80.62 92 ILE A C 1
ATOM 781 O O . ILE A 1 92 ? 18.766 -23.594 -7.773 1 80.62 92 ILE A O 1
ATOM 785 N N . ILE A 1 93 ? 17.516 -23.547 -9.617 1 81.12 93 ILE A N 1
ATOM 786 C CA . ILE A 1 93 ? 16.297 -23.484 -8.82 1 81.12 93 ILE A CA 1
ATOM 787 C C . ILE A 1 93 ? 15.734 -24.891 -8.617 1 81.12 93 ILE A C 1
ATOM 789 O O . ILE A 1 93 ? 15.242 -25.5 -9.57 1 81.12 93 ILE A O 1
ATOM 793 N N . SER A 1 94 ? 15.914 -25.469 -7.457 1 76.38 94 SER A N 1
ATOM 794 C CA . SER A 1 94 ? 15.422 -26.812 -7.184 1 76.38 94 SER A CA 1
ATOM 795 C C . SER A 1 94 ? 14.234 -26.781 -6.227 1 76.38 94 SER A C 1
ATOM 797 O O . SER A 1 94 ? 13.406 -27.703 -6.223 1 76.38 94 SER A O 1
ATOM 799 N N . ASP A 1 95 ? 14.125 -25.812 -5.398 1 84 95 ASP A N 1
ATOM 800 C CA . ASP A 1 95 ? 13.047 -25.625 -4.434 1 84 95 ASP A CA 1
ATOM 801 C C . ASP A 1 95 ? 12.633 -24.156 -4.344 1 84 95 ASP A C 1
ATOM 803 O O . ASP A 1 95 ? 13.18 -23.312 -5.051 1 84 95 ASP A O 1
ATOM 807 N N . THR A 1 96 ? 11.578 -23.984 -3.561 1 88.25 96 THR A N 1
ATOM 808 C CA . THR A 1 96 ? 11.172 -22.594 -3.334 1 88.25 96 THR A CA 1
ATOM 809 C C . THR A 1 96 ? 12.352 -21.766 -2.832 1 88.25 96 THR A C 1
ATOM 811 O O . THR A 1 96 ? 13.016 -22.141 -1.867 1 88.25 96 THR A O 1
ATOM 814 N N . SER A 1 97 ? 12.68 -20.766 -3.607 1 92.5 97 SER A N 1
ATOM 815 C CA . SER A 1 97 ? 13.836 -19.938 -3.273 1 92.5 97 SER A CA 1
ATOM 816 C C . SER A 1 97 ? 13.484 -18.453 -3.301 1 92.5 97 SER A C 1
ATOM 818 O O . SER A 1 97 ? 12.594 -18.031 -4.039 1 92.5 97 SER A O 1
ATOM 820 N N . LEU A 1 98 ? 14.188 -17.75 -2.422 1 95.5 98 LEU A N 1
ATOM 821 C CA . LEU A 1 98 ? 14.086 -16.297 -2.461 1 95.5 98 LEU A CA 1
ATOM 822 C C . LEU A 1 98 ? 15.086 -15.703 -3.447 1 95.5 98 LEU A C 1
ATOM 824 O O . LEU A 1 98 ? 16.281 -15.992 -3.365 1 95.5 98 LEU A O 1
ATOM 828 N N . VAL A 1 99 ? 14.617 -14.992 -4.352 1 95.62 99 VAL A N 1
ATOM 829 C CA . VAL A 1 99 ? 15.477 -14.328 -5.324 1 95.62 99 VAL A CA 1
ATOM 830 C C . VAL A 1 99 ? 15.602 -12.844 -4.977 1 95.62 99 VAL A C 1
ATOM 832 O O . VAL A 1 99 ? 14.594 -12.172 -4.727 1 95.62 99 VAL A O 1
ATOM 835 N N . VAL A 1 100 ? 16.781 -12.375 -4.91 1 97.12 100 VAL A N 1
ATOM 836 C CA . VAL A 1 100 ? 17.094 -10.961 -4.723 1 97.12 100 VAL A CA 1
ATOM 837 C C . VAL A 1 100 ? 17.688 -10.383 -6 1 97.12 100 VAL A C 1
ATOM 839 O O . VAL A 1 100 ? 18.766 -10.805 -6.434 1 97.12 100 VAL A O 1
ATOM 842 N N . ARG A 1 101 ? 17 -9.438 -6.562 1 97 101 ARG A N 1
ATOM 843 C CA . ARG A 1 101 ? 17.453 -8.805 -7.797 1 97 101 ARG A CA 1
ATOM 844 C C . ARG A 1 101 ? 18.078 -7.445 -7.52 1 97 101 ARG A C 1
ATOM 846 O O . ARG A 1 101 ? 17.406 -6.539 -7.02 1 97 101 ARG A O 1
ATOM 853 N N . LEU A 1 102 ? 19.359 -7.391 -7.867 1 96.19 102 LEU A N 1
ATOM 854 C CA . LEU A 1 102 ? 20.141 -6.176 -7.645 1 96.19 102 LEU A CA 1
ATOM 855 C C . LEU A 1 102 ? 20.828 -5.734 -8.93 1 96.19 102 LEU A C 1
ATOM 857 O O . LEU A 1 102 ? 21.266 -6.57 -9.727 1 96.19 102 LEU A O 1
ATOM 861 N N . SER A 1 103 ? 20.828 -4.484 -9.062 1 93.44 103 SER A N 1
ATOM 862 C CA . SER A 1 103 ? 21.578 -3.887 -10.172 1 93.44 103 SER A CA 1
ATOM 863 C C . SER A 1 103 ? 22.672 -2.965 -9.664 1 93.44 103 SER A C 1
ATOM 865 O O . SER A 1 103 ? 22.562 -2.371 -8.594 1 93.44 103 SER A O 1
ATOM 867 N N . GLN A 1 104 ? 23.719 -2.842 -10.43 1 91.25 104 GLN A N 1
ATOM 868 C CA . GLN A 1 104 ? 24.797 -1.932 -10.094 1 91.25 104 GLN A CA 1
ATOM 869 C C . GLN A 1 104 ? 24.344 -0.478 -10.141 1 91.25 104 GLN A C 1
ATOM 871 O O . GLN A 1 104 ? 24.938 0.388 -9.492 1 91.25 104 GLN A O 1
ATOM 876 N N . SER A 1 105 ? 23.312 -0.247 -10.867 1 92.25 105 SER A N 1
ATOM 877 C CA . SER A 1 105 ? 22.797 1.107 -11.016 1 92.25 105 SER A CA 1
ATOM 878 C C . SER A 1 105 ? 21.891 1.478 -9.844 1 92.25 105 SER A C 1
ATOM 880 O O . SER A 1 105 ? 21.5 2.637 -9.703 1 92.25 105 SER A O 1
ATOM 882 N N . ASN A 1 106 ? 21.656 0.414 -9.008 1 93.81 106 ASN A N 1
ATOM 883 C CA . ASN A 1 106 ? 20.766 0.698 -7.887 1 93.81 106 ASN A CA 1
ATOM 884 C C . ASN A 1 106 ? 21.422 1.611 -6.859 1 93.81 106 ASN A C 1
ATOM 886 O O . ASN A 1 106 ? 22.656 1.612 -6.727 1 93.81 106 ASN A O 1
ATOM 890 N N . CYS A 1 107 ? 20.641 2.408 -6.242 1 92.12 107 CYS A N 1
ATOM 891 C CA . CYS A 1 107 ? 21.125 3.256 -5.156 1 92.12 107 CYS A CA 1
ATOM 892 C C . CYS A 1 107 ? 21.891 2.439 -4.121 1 92.12 107 CYS A C 1
ATOM 894 O O . CYS A 1 107 ? 21.375 1.438 -3.615 1 92.12 107 CYS A O 1
ATOM 896 N N . GLY A 1 108 ? 23.094 2.904 -3.828 1 92.75 108 GLY A N 1
ATOM 897 C CA . GLY A 1 108 ? 23.953 2.184 -2.904 1 92.75 108 GLY A CA 1
ATOM 898 C C . GLY A 1 108 ? 23.344 2.043 -1.518 1 92.75 108 GLY A C 1
ATOM 899 O O . GLY A 1 108 ? 23.422 0.973 -0.908 1 92.75 108 GLY A O 1
ATOM 900 N N . ILE A 1 109 ? 22.766 3.078 -1.04 1 94 109 ILE A N 1
ATOM 901 C CA . ILE A 1 109 ? 22.156 3.059 0.286 1 94 109 ILE A CA 1
ATOM 902 C C . ILE A 1 109 ? 21.031 2.025 0.324 1 94 109 ILE A C 1
ATOM 904 O O . ILE A 1 109 ? 20.906 1.281 1.299 1 94 109 ILE A O 1
ATOM 908 N N . CYS A 1 110 ? 20.219 1.942 -0.71 1 94.06 110 CYS A N 1
ATOM 909 C CA . CYS A 1 110 ? 19.109 0.995 -0.792 1 94.06 110 CYS A CA 1
ATOM 910 C C . CYS A 1 110 ? 19.609 -0.441 -0.768 1 94.06 110 CYS A C 1
ATOM 912 O O . CYS A 1 110 ? 19.094 -1.277 -0.029 1 94.06 110 CYS A O 1
ATOM 914 N N . VAL A 1 111 ? 20.656 -0.635 -1.555 1 95.94 111 VAL A N 1
ATOM 915 C CA . VAL A 1 111 ? 21.234 -1.973 -1.624 1 95.94 111 VAL A CA 1
ATOM 916 C C . VAL A 1 111 ? 21.797 -2.363 -0.26 1 95.94 111 VAL A C 1
ATOM 918 O O . VAL A 1 111 ? 21.516 -3.451 0.248 1 95.94 111 VAL A O 1
ATOM 921 N N . ASN A 1 112 ? 22.516 -1.439 0.351 1 95.19 112 ASN A N 1
ATOM 922 C CA . ASN A 1 112 ? 23.125 -1.729 1.64 1 95.19 112 ASN A CA 1
ATOM 923 C C . ASN A 1 112 ? 22.078 -2.014 2.713 1 95.19 112 ASN A C 1
ATOM 925 O O . ASN A 1 112 ? 22.25 -2.926 3.523 1 95.19 112 ASN A O 1
ATOM 929 N N . THR A 1 113 ? 21.109 -1.237 2.707 1 96 113 THR A N 1
ATOM 930 C CA . THR A 1 113 ? 20.047 -1.436 3.684 1 96 113 THR A CA 1
ATOM 931 C C . THR A 1 113 ? 19.391 -2.803 3.5 1 96 113 THR A C 1
ATOM 933 O O . THR A 1 113 ? 19.203 -3.537 4.473 1 96 113 THR A O 1
ATOM 936 N N . LEU A 1 114 ? 19.047 -3.129 2.299 1 96.56 114 LEU A N 1
ATOM 937 C CA . LEU A 1 114 ? 18.422 -4.414 2.008 1 96.56 114 LEU A CA 1
ATOM 938 C C . LEU A 1 114 ? 19.312 -5.566 2.441 1 96.56 114 LEU A C 1
ATOM 940 O O . LEU A 1 114 ? 18.859 -6.5 3.104 1 96.56 114 LEU A O 1
ATOM 944 N N . MET A 1 115 ? 20.578 -5.477 2.131 1 95.94 115 MET A N 1
ATOM 945 C CA . MET A 1 115 ? 21.531 -6.535 2.465 1 95.94 115 MET A CA 1
ATOM 946 C C . MET A 1 115 ? 21.656 -6.691 3.975 1 95.94 115 MET A C 1
ATOM 948 O O . MET A 1 115 ? 21.719 -7.812 4.484 1 95.94 115 MET A O 1
ATOM 952 N N . SER A 1 116 ? 21.656 -5.594 4.633 1 96.25 116 SER A N 1
ATOM 953 C CA . SER A 1 116 ? 21.75 -5.625 6.09 1 96.25 116 SER A CA 1
ATOM 954 C C . SER A 1 116 ? 20.531 -6.328 6.695 1 96.25 116 SER A C 1
ATOM 956 O O . SER A 1 116 ? 20.672 -7.105 7.645 1 96.25 116 SER A O 1
ATOM 958 N N . LEU A 1 117 ? 19.391 -6.082 6.168 1 96.12 117 LEU A N 1
ATOM 959 C CA . LEU A 1 117 ? 18.172 -6.695 6.672 1 96.12 117 LEU A CA 1
ATOM 960 C C . LEU A 1 117 ? 18.141 -8.188 6.375 1 96.12 117 LEU A C 1
ATOM 962 O O . LEU A 1 117 ? 17.719 -8.992 7.215 1 96.12 117 LEU A O 1
ATOM 966 N N . LEU A 1 118 ? 18.547 -8.562 5.215 1 96.12 118 LEU A N 1
ATOM 967 C CA . LEU A 1 118 ? 18.641 -9.977 4.852 1 96.12 118 LEU A CA 1
ATOM 968 C C . LEU A 1 118 ? 19.562 -10.727 5.801 1 96.12 118 LEU A C 1
ATOM 970 O O . LEU A 1 118 ? 19.266 -11.844 6.211 1 96.12 118 LEU A O 1
ATOM 974 N N . GLN A 1 119 ? 20.641 -10.086 6.043 1 94.69 119 GLN A N 1
ATOM 975 C CA . GLN A 1 119 ? 21.609 -10.672 6.965 1 94.69 119 GLN A CA 1
ATOM 976 C C . GLN A 1 119 ? 21 -10.844 8.352 1 94.69 119 GLN A C 1
ATOM 978 O O . GLN A 1 119 ? 21.156 -11.906 8.969 1 94.69 119 GLN A O 1
ATOM 983 N N . LYS A 1 120 ? 20.375 -9.875 8.812 1 93.56 120 LYS A N 1
ATOM 984 C CA . LYS A 1 120 ? 19.781 -9.859 10.148 1 93.56 120 LYS A CA 1
ATOM 985 C C . LYS A 1 120 ? 18.797 -11 10.32 1 93.56 120 LYS A C 1
ATOM 987 O O . LYS A 1 120 ? 18.734 -11.633 11.383 1 93.56 120 LYS A O 1
ATOM 992 N N . VAL A 1 121 ? 17.984 -11.305 9.312 1 93.44 121 VAL A N 1
ATOM 993 C CA . VAL A 1 121 ? 16.953 -12.32 9.398 1 93.44 121 VAL A CA 1
ATOM 994 C C . VAL A 1 121 ? 17.531 -13.695 9.102 1 93.44 121 VAL A C 1
ATOM 996 O O . VAL A 1 121 ? 16.875 -14.719 9.328 1 93.44 121 VAL A O 1
ATOM 999 N N . ASN A 1 122 ? 18.766 -13.828 8.68 1 89.62 122 ASN A N 1
ATOM 1000 C CA . ASN A 1 122 ? 19.438 -15.07 8.312 1 89.62 122 ASN A CA 1
ATOM 1001 C C . ASN A 1 122 ? 18.625 -15.875 7.309 1 89.62 122 ASN A C 1
ATOM 1003 O O . ASN A 1 122 ? 18.359 -17.062 7.52 1 89.62 122 ASN A O 1
ATOM 1007 N N . MET A 1 123 ? 18.312 -15.258 6.273 1 86.5 123 MET A N 1
ATOM 1008 C CA . MET A 1 123 ? 17.5 -15.891 5.234 1 86.5 123 MET A CA 1
ATOM 1009 C C . MET A 1 123 ? 18.266 -17.016 4.559 1 86.5 123 MET A C 1
ATOM 1011 O O . MET A 1 123 ? 19.469 -16.891 4.281 1 86.5 123 MET A O 1
ATOM 1015 N N . LYS A 1 124 ? 17.484 -18.125 4.34 1 82.31 124 LYS A N 1
ATOM 1016 C CA . LYS A 1 124 ? 18.109 -19.281 3.684 1 82.31 124 LYS A CA 1
ATOM 1017 C C . LYS A 1 124 ? 17.609 -19.422 2.248 1 82.31 124 LYS A C 1
ATOM 1019 O O . LYS A 1 124 ? 16.547 -18.906 1.896 1 82.31 124 LYS A O 1
ATOM 1024 N N . ASN A 1 125 ? 18.438 -20.094 1.382 1 86.38 125 ASN A N 1
ATOM 1025 C CA . ASN A 1 125 ? 18.062 -20.391 0.003 1 86.38 125 ASN A CA 1
ATOM 1026 C C . ASN A 1 125 ? 17.828 -19.125 -0.802 1 86.38 125 ASN A C 1
ATOM 1028 O O . ASN A 1 125 ? 16.781 -18.984 -1.448 1 86.38 125 ASN A O 1
ATOM 1032 N N . VAL A 1 126 ? 18.797 -18.234 -0.614 1 93.44 126 VAL A N 1
ATOM 1033 C CA . VAL A 1 126 ? 18.703 -16.969 -1.318 1 93.44 126 VAL A CA 1
ATOM 1034 C C . VAL A 1 126 ? 19.516 -17.016 -2.604 1 93.44 126 VAL A C 1
ATOM 1036 O O . VAL A 1 126 ? 20.641 -17.531 -2.607 1 93.44 126 VAL A O 1
ATOM 1039 N N . ILE A 1 127 ? 18.984 -16.609 -3.621 1 93.31 127 ILE A N 1
ATOM 1040 C CA . ILE A 1 127 ? 19.672 -16.469 -4.906 1 93.31 127 ILE A CA 1
ATOM 1041 C C . ILE A 1 127 ? 19.75 -15 -5.293 1 93.31 127 ILE A C 1
ATOM 1043 O O . ILE A 1 127 ? 18.734 -14.305 -5.359 1 93.31 127 ILE A O 1
ATOM 1047 N N . PHE A 1 128 ? 20.953 -14.57 -5.531 1 94.75 128 PHE A N 1
ATOM 1048 C CA . PHE A 1 128 ? 21.156 -13.188 -5.949 1 94.75 128 PHE A CA 1
ATOM 1049 C C . PHE A 1 128 ? 21.344 -13.109 -7.461 1 94.75 128 PHE A C 1
ATOM 1051 O O . PHE A 1 128 ? 22.234 -13.75 -8.023 1 94.75 128 PHE A O 1
ATOM 1058 N N . LEU A 1 129 ? 20.484 -12.383 -8.062 1 93.12 129 LEU A N 1
ATOM 1059 C CA . LEU A 1 129 ? 20.625 -12.086 -9.484 1 93.12 129 LEU A CA 1
ATOM 1060 C C . LEU A 1 129 ? 21.062 -10.641 -9.695 1 93.12 129 LEU A C 1
ATOM 1062 O O . LEU A 1 129 ? 20.359 -9.711 -9.297 1 93.12 129 LEU A O 1
ATOM 1066 N N . THR A 1 130 ? 22.188 -10.461 -10.297 1 93.38 130 THR A N 1
ATOM 1067 C CA . THR A 1 130 ? 22.75 -9.125 -10.469 1 93.38 130 THR A CA 1
ATOM 1068 C C . THR A 1 130 ? 23.219 -8.922 -11.906 1 93.38 130 THR A C 1
ATOM 1070 O O . THR A 1 130 ? 23.484 -9.891 -12.625 1 93.38 130 THR A O 1
ATOM 1073 N N . ASP A 1 131 ? 23.219 -7.637 -12.312 1 90.5 131 ASP A N 1
ATOM 1074 C CA . ASP A 1 131 ? 23.75 -7.297 -13.625 1 90.5 131 ASP A CA 1
ATOM 1075 C C . ASP A 1 131 ? 25.109 -6.621 -13.508 1 90.5 131 ASP A C 1
ATOM 1077 O O . ASP A 1 131 ? 25.484 -5.801 -14.352 1 90.5 131 ASP A O 1
ATOM 1081 N N . TYR A 1 132 ? 25.812 -6.895 -12.484 1 85.94 132 TYR A N 1
ATOM 1082 C CA . TYR A 1 132 ? 27.062 -6.199 -12.203 1 85.94 132 TYR A CA 1
ATOM 1083 C C . TYR A 1 132 ? 28.062 -6.379 -13.352 1 85.94 132 TYR A C 1
ATOM 1085 O O . TYR A 1 132 ? 28.094 -7.438 -13.984 1 85.94 132 TYR A O 1
ATOM 1093 N N . GLU A 1 133 ? 28.719 -5.297 -13.633 1 80.94 133 GLU A N 1
ATOM 1094 C CA . GLU A 1 133 ? 29.812 -5.336 -14.586 1 80.94 133 GLU A CA 1
ATOM 1095 C C . GLU A 1 133 ? 31.156 -5.285 -13.883 1 80.94 133 GLU A C 1
ATOM 1097 O O . GLU A 1 133 ? 32.156 -5.762 -14.414 1 80.94 133 GLU A O 1
ATOM 1102 N N . ASP A 1 134 ? 31.141 -4.785 -12.742 1 79.31 134 ASP A N 1
ATOM 1103 C CA . ASP A 1 134 ? 32.344 -4.602 -11.953 1 79.31 134 ASP A CA 1
ATOM 1104 C C . ASP A 1 134 ? 32.438 -5.625 -10.82 1 79.31 134 ASP A C 1
ATOM 1106 O O . ASP A 1 134 ? 31.453 -5.82 -10.086 1 79.31 134 ASP A O 1
ATOM 1110 N N . GLN A 1 135 ? 33.594 -6.18 -10.68 1 85.06 135 GLN A N 1
ATOM 1111 C CA . GLN A 1 135 ? 33.812 -7.16 -9.625 1 85.06 135 GLN A CA 1
ATOM 1112 C C . GLN A 1 135 ? 33.719 -6.508 -8.242 1 85.06 135 GLN A C 1
ATOM 1114 O O . GLN A 1 135 ? 33.344 -7.16 -7.27 1 85.06 135 GLN A O 1
ATOM 1119 N N . CYS A 1 136 ? 33.969 -5.266 -8.195 1 88.88 136 CYS A N 1
ATOM 1120 C CA . CYS A 1 136 ? 33.906 -4.559 -6.922 1 88.88 136 CYS A CA 1
ATOM 1121 C C . CYS A 1 136 ? 32.5 -4.594 -6.332 1 88.88 136 CYS A C 1
ATOM 1123 O O . CYS A 1 136 ? 32.344 -4.762 -5.125 1 88.88 136 CYS A O 1
ATOM 1125 N N . PHE A 1 137 ? 31.594 -4.453 -7.191 1 90.31 137 PHE A N 1
ATOM 1126 C CA . PHE A 1 137 ? 30.203 -4.48 -6.754 1 90.31 137 PHE A CA 1
ATOM 1127 C C . PHE A 1 137 ? 29.859 -5.82 -6.109 1 90.31 137 PHE A C 1
ATOM 1129 O O . PHE A 1 137 ? 29.297 -5.867 -5.016 1 90.31 137 PHE A O 1
ATOM 1136 N N . LEU A 1 138 ? 30.219 -6.887 -6.773 1 89.56 138 LEU A N 1
ATOM 1137 C CA . LEU A 1 138 ? 29.953 -8.227 -6.258 1 89.56 138 LEU A CA 1
ATOM 1138 C C . LEU A 1 138 ? 30.688 -8.453 -4.934 1 89.56 138 LEU A C 1
ATOM 1140 O O . LEU A 1 138 ? 30.109 -9.031 -4.004 1 89.56 138 LEU A O 1
ATOM 1144 N N . ASP A 1 139 ? 31.906 -8.016 -4.867 1 90.94 139 ASP A N 1
ATOM 1145 C CA . ASP A 1 139 ? 32.688 -8.18 -3.652 1 90.94 139 ASP A CA 1
ATOM 1146 C C . ASP A 1 139 ? 32.031 -7.469 -2.469 1 90.94 139 ASP A C 1
ATOM 1148 O O . ASP A 1 139 ? 32.062 -7.984 -1.349 1 90.94 139 ASP A O 1
ATOM 1152 N N . ASP A 1 140 ? 31.547 -6.328 -2.715 1 91.62 140 ASP A N 1
ATOM 1153 C CA . ASP A 1 140 ? 30.859 -5.578 -1.671 1 91.62 140 ASP A CA 1
ATOM 1154 C C . ASP A 1 140 ? 29.656 -6.352 -1.139 1 91.62 140 ASP A C 1
ATOM 1156 O O . ASP A 1 140 ? 29.422 -6.387 0.071 1 91.62 140 ASP A O 1
ATOM 1160 N N . LEU A 1 141 ? 28.938 -6.93 -2.051 1 91.69 141 LEU A N 1
ATOM 1161 C CA . LEU A 1 141 ? 27.75 -7.691 -1.656 1 91.69 141 LEU A CA 1
ATOM 1162 C C . LEU A 1 141 ? 28.141 -8.891 -0.8 1 91.69 141 LEU A C 1
ATOM 1164 O O . LEU A 1 141 ? 27.438 -9.234 0.152 1 91.69 141 LEU A O 1
ATOM 1168 N N . LYS A 1 142 ? 29.172 -9.516 -1.121 1 91.25 142 LYS A N 1
ATOM 1169 C CA . LYS A 1 142 ? 29.594 -10.742 -0.445 1 91.25 142 LYS A CA 1
ATOM 1170 C C . LYS A 1 142 ? 30.109 -10.438 0.96 1 91.25 142 LYS A C 1
ATOM 1172 O O . LYS A 1 142 ? 30.234 -11.344 1.787 1 91.25 142 LYS A O 1
ATOM 1177 N N . LEU A 1 143 ? 30.359 -9.188 1.188 1 92.38 143 LEU A N 1
ATOM 1178 C CA . LEU A 1 143 ? 30.828 -8.789 2.506 1 92.38 143 LEU A CA 1
ATOM 1179 C C . LEU A 1 143 ? 29.781 -9.055 3.574 1 92.38 143 LEU A C 1
ATOM 1181 O O . LEU A 1 143 ? 30.109 -9.227 4.75 1 92.38 143 LEU A O 1
ATOM 1185 N N . TYR A 1 144 ? 28.578 -9.109 3.197 1 91.88 144 TYR A N 1
ATOM 1186 C CA . TYR A 1 144 ? 27.5 -9.289 4.16 1 91.88 144 TYR A CA 1
ATOM 1187 C C . TYR A 1 144 ? 27.406 -10.742 4.605 1 91.88 144 TYR A C 1
ATOM 1189 O O . TYR A 1 144 ? 26.688 -11.062 5.562 1 91.88 144 TYR A O 1
ATOM 1197 N N . ARG A 1 145 ? 28.062 -11.664 3.982 1 89.88 145 ARG A N 1
ATOM 1198 C CA . ARG A 1 145 ? 28.172 -13.07 4.348 1 89.88 145 ARG A CA 1
ATOM 1199 C C . ARG A 1 145 ? 26.812 -13.727 4.461 1 89.88 145 ARG A C 1
ATOM 1201 O O . ARG A 1 145 ? 26.531 -14.43 5.434 1 89.88 145 ARG A O 1
ATOM 1208 N N . ILE A 1 146 ? 25.891 -13.359 3.541 1 90.38 146 ILE A N 1
ATOM 1209 C CA . ILE A 1 146 ? 24.594 -14 3.438 1 90.38 146 ILE A CA 1
ATOM 1210 C C . ILE A 1 146 ? 24.719 -15.32 2.686 1 90.38 146 ILE A C 1
ATOM 1212 O O . ILE A 1 146 ? 25.406 -15.391 1.659 1 90.38 146 ILE A O 1
ATOM 1216 N N . LYS A 1 147 ? 24.156 -16.328 3.322 1 88.94 147 LYS A N 1
ATOM 1217 C CA . LYS A 1 147 ? 24.188 -17.625 2.658 1 88.94 147 LYS A CA 1
ATOM 1218 C C . LYS A 1 147 ? 23.344 -17.609 1.381 1 88.94 147 LYS A C 1
ATOM 1220 O O . LYS A 1 147 ? 22.125 -17.719 1.433 1 88.94 147 LYS A O 1
ATOM 1225 N N . GLY A 1 148 ? 23.953 -17.375 0.287 1 89.81 148 GLY A N 1
ATOM 1226 C CA . GLY A 1 148 ? 23.297 -17.297 -1.007 1 89.81 148 GLY A CA 1
ATOM 1227 C C . GLY A 1 148 ? 24.25 -17.438 -2.174 1 89.81 148 GLY A C 1
ATOM 1228 O O . GLY A 1 148 ? 25.469 -17.5 -1.982 1 89.81 148 GLY A O 1
ATOM 1229 N N . ARG A 1 149 ? 23.75 -17.672 -3.256 1 89.94 149 ARG A N 1
ATOM 1230 C CA . ARG A 1 149 ? 24.516 -17.797 -4.492 1 89.94 149 ARG A CA 1
ATOM 1231 C C . ARG A 1 149 ? 24.328 -16.562 -5.379 1 89.94 149 ARG A C 1
ATOM 1233 O O . ARG A 1 149 ? 23.203 -16.047 -5.473 1 89.94 149 ARG A O 1
ATOM 1240 N N . PHE A 1 150 ? 25.406 -16.156 -6.023 1 91.38 150 PHE A N 1
ATOM 1241 C CA . PHE A 1 150 ? 25.359 -14.945 -6.844 1 91.38 150 PHE A CA 1
ATOM 1242 C C . PHE A 1 150 ? 25.5 -15.289 -8.32 1 91.38 150 PHE A C 1
ATOM 1244 O O . PHE A 1 150 ? 26.406 -16.031 -8.711 1 91.38 150 PHE A O 1
ATOM 1251 N N . PHE A 1 151 ? 24.594 -14.727 -9.07 1 90.62 151 PHE A N 1
ATOM 1252 C CA . PHE A 1 151 ? 24.594 -14.977 -10.508 1 90.62 151 PHE A CA 1
ATOM 1253 C C . PHE A 1 151 ? 24.469 -13.672 -11.289 1 90.62 151 PHE A C 1
ATOM 1255 O O . PHE A 1 151 ? 23.781 -12.75 -10.852 1 90.62 151 PHE A O 1
ATOM 1262 N N . LYS A 1 152 ? 25.078 -13.734 -12.445 1 90.19 152 LYS A N 1
ATOM 1263 C CA . LYS A 1 152 ? 24.984 -12.578 -13.336 1 90.19 152 LYS A CA 1
ATOM 1264 C C . LYS A 1 152 ? 23.969 -12.812 -14.445 1 90.19 152 LYS A C 1
ATOM 1266 O O . LYS A 1 152 ? 24 -13.844 -15.125 1 90.19 152 LYS A O 1
ATOM 1271 N N . ILE A 1 153 ? 23.062 -11.891 -14.484 1 89.06 153 ILE A N 1
ATOM 1272 C CA . ILE A 1 153 ? 22.062 -11.922 -15.547 1 89.06 153 ILE A CA 1
ATOM 1273 C C . ILE A 1 153 ? 21.719 -10.492 -15.977 1 89.06 153 ILE A C 1
ATOM 1275 O O . ILE A 1 153 ? 21.531 -9.617 -15.133 1 89.06 153 ILE A O 1
ATOM 1279 N N . ALA A 1 154 ? 21.641 -10.32 -17.266 1 86.94 154 ALA A N 1
ATOM 1280 C CA . ALA A 1 154 ? 21.422 -8.969 -17.781 1 86.94 154 ALA A CA 1
ATOM 1281 C C . ALA A 1 154 ? 20 -8.5 -17.5 1 86.94 154 ALA A C 1
ATOM 1283 O O . ALA A 1 154 ? 19.781 -7.352 -17.125 1 86.94 154 ALA A O 1
ATOM 1284 N N . SER A 1 155 ? 19.047 -9.352 -17.719 1 89.75 155 SER A N 1
ATOM 1285 C CA . SER A 1 155 ? 17.641 -8.977 -17.547 1 89.75 155 SER A CA 1
ATOM 1286 C C . SER A 1 155 ? 16.766 -10.203 -17.328 1 89.75 155 SER A C 1
ATOM 1288 O O . SER A 1 155 ? 17 -11.258 -17.922 1 89.75 155 SER A O 1
ATOM 1290 N N . LEU A 1 156 ? 15.758 -10.023 -16.5 1 90.62 156 LEU A N 1
ATOM 1291 C CA . LEU A 1 156 ? 14.781 -11.086 -16.297 1 90.62 156 LEU A CA 1
ATOM 1292 C C . LEU A 1 156 ? 13.594 -10.938 -17.234 1 90.62 156 LEU A C 1
ATOM 1294 O O . LEU A 1 156 ? 12.75 -11.828 -17.328 1 90.62 156 LEU A O 1
ATOM 1298 N N . LYS A 1 157 ? 13.484 -9.867 -17.922 1 90.44 157 LYS A N 1
ATOM 1299 C CA . LYS A 1 157 ? 12.469 -9.586 -18.938 1 90.44 157 LYS A CA 1
ATOM 1300 C C . LYS A 1 157 ? 11.07 -9.625 -18.328 1 90.44 157 LYS A C 1
ATOM 1302 O O . LYS A 1 157 ? 10.164 -10.258 -18.891 1 90.44 157 LYS A O 1
ATOM 1307 N N . ILE A 1 158 ? 10.969 -9.07 -17.109 1 92.19 158 ILE A N 1
ATOM 1308 C CA . ILE A 1 158 ? 9.672 -8.898 -16.469 1 92.19 158 ILE A CA 1
ATOM 1309 C C . ILE A 1 158 ? 9.375 -7.41 -16.266 1 92.19 158 ILE A C 1
ATOM 1311 O O . ILE A 1 158 ? 10.289 -6.586 -16.297 1 92.19 158 ILE A O 1
ATOM 1315 N N . PRO A 1 159 ? 8.141 -6.996 -16.078 1 92.44 159 PRO A N 1
ATOM 1316 C CA . PRO A 1 159 ? 7.738 -5.586 -16.094 1 92.44 159 PRO A CA 1
ATOM 1317 C C . PRO A 1 159 ? 8.477 -4.754 -15.039 1 92.44 159 PRO A C 1
ATOM 1319 O O . PRO A 1 159 ? 8.836 -3.604 -15.305 1 92.44 159 PRO A O 1
ATOM 1322 N N . ILE A 1 160 ? 8.828 -5.285 -13.914 1 94.81 160 ILE A N 1
ATOM 1323 C CA . ILE A 1 160 ? 9.383 -4.52 -12.812 1 94.81 160 ILE A CA 1
ATOM 1324 C C . ILE A 1 160 ? 10.828 -4.137 -13.125 1 94.81 160 ILE A C 1
ATOM 1326 O O . ILE A 1 160 ? 11.391 -3.236 -12.5 1 94.81 160 ILE A O 1
ATOM 1330 N N . GLU A 1 161 ? 11.391 -4.73 -14.102 1 92.5 161 GLU A N 1
ATOM 1331 C CA . GLU A 1 161 ? 12.781 -4.469 -14.453 1 92.5 161 GLU A CA 1
ATOM 1332 C C . GLU A 1 161 ? 12.969 -3.027 -14.922 1 92.5 161 GLU A C 1
ATOM 1334 O O . GLU A 1 161 ? 14.047 -2.451 -14.766 1 92.5 161 GLU A O 1
ATOM 1339 N N . SER A 1 162 ? 11.969 -2.514 -15.391 1 90.88 162 SER A N 1
ATOM 1340 C CA . SER A 1 162 ? 12.047 -1.164 -15.945 1 90.88 162 SER A CA 1
ATOM 1341 C C . SER A 1 162 ? 12.188 -0.125 -14.836 1 90.88 162 SER A C 1
ATOM 1343 O O . SER A 1 162 ? 12.609 1.006 -15.086 1 90.88 162 SER A O 1
ATOM 1345 N N . MET A 1 163 ? 11.883 -0.43 -13.594 1 91.38 163 MET A N 1
ATOM 1346 C 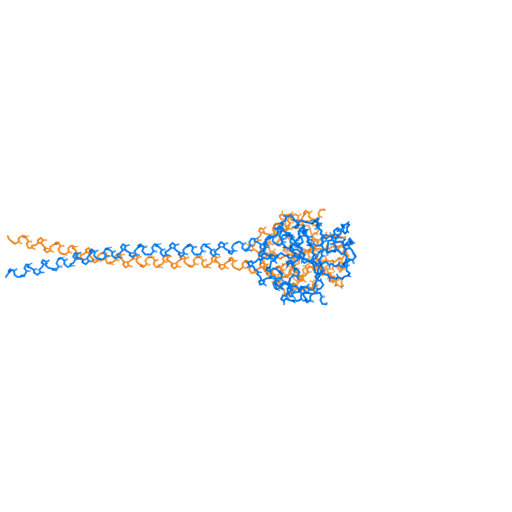CA . MET A 1 163 ? 11.906 0.519 -12.477 1 91.38 163 MET A CA 1
ATOM 1347 C C . MET A 1 163 ? 13.328 0.764 -12 1 91.38 163 MET A C 1
ATOM 1349 O O . MET A 1 163 ? 13.602 1.765 -11.336 1 91.38 163 MET A O 1
ATOM 1353 N N . ASP A 1 164 ? 14.242 -0.104 -12.234 1 90.88 164 ASP A N 1
ATOM 1354 C CA . ASP A 1 164 ? 15.648 -0.02 -11.836 1 90.88 164 ASP A CA 1
ATOM 1355 C C . ASP A 1 164 ? 15.781 0.175 -10.328 1 90.88 164 ASP A C 1
ATOM 1357 O O . ASP A 1 164 ? 16.453 1.104 -9.875 1 90.88 164 ASP A O 1
ATOM 1361 N N . ILE A 1 165 ? 15.117 -0.58 -9.578 1 93.88 165 ILE A N 1
ATOM 1362 C CA . ILE A 1 165 ? 15.164 -0.64 -8.125 1 93.88 165 ILE A CA 1
ATOM 1363 C C . ILE A 1 165 ? 15.367 -2.084 -7.672 1 93.88 165 ILE A C 1
ATOM 1365 O O . ILE A 1 165 ? 15 -3.021 -8.383 1 93.88 165 ILE A O 1
ATOM 1369 N N . PRO A 1 166 ? 16.016 -2.232 -6.492 1 96.56 166 PRO A N 1
ATOM 1370 C CA . PRO A 1 166 ? 16.094 -3.602 -5.98 1 96.56 166 PRO A CA 1
ATOM 1371 C C . PRO A 1 166 ? 14.727 -4.195 -5.672 1 96.56 166 PRO A C 1
ATOM 1373 O O . PRO A 1 166 ? 13.828 -3.482 -5.211 1 96.56 166 PRO A O 1
ATOM 1376 N N . TYR A 1 167 ? 14.586 -5.488 -5.902 1 97.25 167 TYR A N 1
ATOM 1377 C CA . TYR A 1 167 ? 13.336 -6.148 -5.523 1 97.25 167 TYR A CA 1
ATOM 1378 C C . TYR A 1 167 ? 13.57 -7.625 -5.234 1 97.25 167 TYR A C 1
ATOM 1380 O O . TYR A 1 167 ? 14.641 -8.164 -5.547 1 97.25 167 TYR A O 1
ATOM 1388 N N . LEU A 1 168 ? 12.609 -8.148 -4.547 1 97 168 LEU A N 1
ATOM 1389 C CA . LEU A 1 168 ? 12.648 -9.547 -4.133 1 97 168 LEU A CA 1
ATOM 1390 C C . LEU A 1 168 ? 11.43 -10.297 -4.645 1 97 168 LEU A C 1
ATOM 1392 O O . LEU A 1 168 ? 10.375 -9.695 -4.863 1 97 168 LEU A O 1
ATOM 1396 N N . PHE A 1 169 ? 11.617 -11.57 -4.855 1 96 169 PHE A N 1
ATOM 1397 C CA . PHE A 1 169 ? 10.461 -12.414 -5.125 1 96 169 PHE A CA 1
ATOM 1398 C C . PHE A 1 169 ? 10.766 -13.875 -4.805 1 96 169 PHE A C 1
ATOM 1400 O O . PHE A 1 169 ? 11.93 -14.242 -4.625 1 96 169 PHE A O 1
ATOM 1407 N N . VAL A 1 170 ? 9.734 -14.602 -4.676 1 94 170 VAL A N 1
ATOM 1408 C CA . VAL A 1 170 ? 9.859 -16.031 -4.461 1 94 170 VAL A CA 1
ATOM 1409 C C . VAL A 1 170 ? 9.609 -16.781 -5.773 1 94 170 VAL A C 1
ATOM 1411 O O . VAL A 1 170 ? 8.742 -16.391 -6.559 1 94 170 VAL A O 1
ATOM 1414 N N . ILE A 1 171 ? 10.398 -17.734 -5.953 1 91.38 171 ILE A N 1
ATOM 1415 C CA . ILE A 1 171 ? 10.242 -18.562 -7.148 1 91.38 171 ILE A CA 1
ATOM 1416 C C . ILE A 1 171 ? 10.062 -20.031 -6.746 1 91.38 171 ILE A C 1
ATOM 1418 O O . ILE A 1 171 ? 10.727 -20.5 -5.82 1 91.38 171 ILE A O 1
ATOM 1422 N N . ASP A 1 172 ? 9.141 -20.625 -7.402 1 85.44 172 ASP A N 1
ATOM 1423 C CA . ASP A 1 172 ? 8.883 -22.031 -7.078 1 85.44 172 ASP A CA 1
ATOM 1424 C C . ASP A 1 172 ? 9.508 -22.953 -8.109 1 85.44 172 ASP A C 1
ATOM 1426 O O . ASP A 1 172 ? 10.289 -22.516 -8.961 1 85.44 172 ASP A O 1
ATOM 1430 N N . LYS A 1 173 ? 9.25 -24.281 -7.961 1 84.12 173 LYS A N 1
ATOM 1431 C CA . LYS A 1 173 ? 9.859 -25.281 -8.82 1 84.12 173 LYS A CA 1
ATOM 1432 C C . LYS A 1 173 ? 9.344 -25.172 -10.25 1 84.12 173 LYS A C 1
ATOM 1434 O O . LYS A 1 173 ? 9.961 -25.688 -11.188 1 84.12 173 LYS A O 1
ATOM 1439 N N . ASP A 1 174 ? 8.211 -24.516 -10.367 1 85.06 174 ASP A N 1
ATOM 1440 C CA . ASP A 1 174 ? 7.629 -24.328 -11.695 1 85.06 174 ASP A CA 1
ATOM 1441 C C . ASP A 1 174 ? 8.102 -23.031 -12.328 1 85.06 174 ASP A C 1
ATOM 1443 O O . ASP A 1 174 ? 7.656 -22.656 -13.414 1 85.06 174 ASP A O 1
ATOM 1447 N N . PHE A 1 175 ? 8.977 -22.297 -11.664 1 89.38 175 PHE A N 1
ATOM 1448 C CA . PHE A 1 175 ? 9.609 -21.078 -12.141 1 89.38 175 PHE A CA 1
ATOM 1449 C C . PHE A 1 175 ? 8.586 -19.953 -12.281 1 89.38 175 PHE A C 1
ATOM 1451 O O . PHE A 1 175 ? 8.648 -19.172 -13.234 1 89.38 175 PHE A O 1
ATOM 1458 N N . ILE A 1 176 ? 7.629 -20.031 -11.414 1 89.19 176 ILE A N 1
ATOM 1459 C CA . ILE A 1 176 ? 6.617 -18.984 -11.375 1 89.19 176 ILE A CA 1
ATOM 1460 C C . ILE A 1 176 ? 6.973 -17.969 -10.281 1 89.19 176 ILE A C 1
ATOM 1462 O O . ILE A 1 176 ? 7.285 -18.344 -9.148 1 89.19 176 ILE A O 1
ATOM 1466 N N . ILE A 1 177 ? 6.93 -16.719 -10.656 1 92.69 177 ILE A N 1
ATOM 1467 C CA . ILE A 1 177 ? 7.23 -15.633 -9.727 1 92.69 177 ILE A CA 1
ATOM 1468 C C . ILE A 1 177 ? 6.059 -15.438 -8.766 1 92.69 177 ILE A C 1
ATOM 1470 O O . ILE A 1 177 ? 4.906 -15.344 -9.188 1 92.69 177 ILE A O 1
ATOM 1474 N N . ASN A 1 178 ? 6.449 -15.438 -7.516 1 90.81 178 ASN A N 1
ATOM 1475 C CA . ASN A 1 178 ? 5.445 -15.188 -6.484 1 90.81 178 ASN A CA 1
ATOM 1476 C C . ASN A 1 178 ? 5.957 -14.227 -5.418 1 90.81 178 ASN A C 1
ATOM 1478 O O . ASN A 1 178 ? 7.168 -14.117 -5.203 1 90.81 178 ASN A O 1
ATOM 1482 N N . LYS A 1 179 ? 5.027 -13.5 -4.793 1 92.06 179 LYS A N 1
ATOM 1483 C CA . LYS A 1 179 ? 5.297 -12.68 -3.617 1 92.06 179 LYS A CA 1
ATOM 1484 C C . LYS A 1 179 ? 6.391 -11.648 -3.904 1 92.06 179 LYS A C 1
ATOM 1486 O O . LYS A 1 179 ? 7.367 -11.555 -3.158 1 92.06 179 LYS A O 1
ATOM 1491 N N . ILE A 1 180 ? 6.176 -10.945 -4.941 1 94.12 180 ILE A N 1
ATOM 1492 C CA . ILE A 1 180 ? 7.121 -9.891 -5.305 1 94.12 180 ILE A CA 1
ATOM 1493 C C . ILE A 1 180 ? 7.059 -8.766 -4.273 1 94.12 180 ILE A C 1
ATOM 1495 O O . ILE A 1 180 ? 5.977 -8.406 -3.803 1 94.12 180 ILE A O 1
ATOM 1499 N N . TYR A 1 181 ? 8.273 -8.227 -3.918 1 95.75 181 TYR A N 1
ATOM 1500 C CA . TYR A 1 181 ? 8.359 -7.188 -2.902 1 95.75 181 TYR A CA 1
ATOM 1501 C C . TYR A 1 181 ? 9.422 -6.156 -3.266 1 95.75 181 TYR A C 1
ATOM 1503 O O . TYR A 1 181 ? 10.516 -6.512 -3.721 1 95.75 181 TYR A O 1
ATOM 1511 N N . ILE A 1 182 ? 9.031 -4.973 -3.074 1 96 182 ILE A N 1
ATOM 1512 C CA . ILE A 1 182 ? 9.945 -3.863 -3.303 1 96 182 ILE A CA 1
ATOM 1513 C C . ILE A 1 182 ? 10.32 -3.219 -1.971 1 96 182 ILE A C 1
ATOM 1515 O O . ILE A 1 182 ? 9.5 -2.557 -1.34 1 96 182 ILE A O 1
ATOM 1519 N N . PRO A 1 183 ? 11.555 -3.357 -1.592 1 96.06 183 PRO A N 1
ATOM 1520 C CA . PRO A 1 183 ? 11.984 -2.738 -0.336 1 96.06 183 PRO A CA 1
ATOM 1521 C C . PRO A 1 183 ? 12.211 -1.234 -0.466 1 96.06 183 PRO A C 1
ATOM 1523 O O . PRO A 1 183 ? 12.719 -0.77 -1.49 1 96.06 183 PRO A O 1
ATOM 1526 N N . HIS A 1 184 ? 11.781 -0.507 0.489 1 93.5 184 HIS A N 1
ATOM 1527 C CA . HIS A 1 184 ? 12.016 0.932 0.562 1 93.5 184 HIS A CA 1
ATOM 1528 C C . HIS A 1 184 ? 12.82 1.299 1.803 1 93.5 184 HIS A C 1
ATOM 1530 O O . HIS A 1 184 ? 12.5 0.858 2.908 1 93.5 184 HIS A O 1
ATOM 1536 N N . ASN A 1 185 ? 13.766 2.123 1.562 1 91.94 185 ASN A N 1
ATOM 1537 C CA . ASN A 1 185 ? 14.633 2.535 2.662 1 91.94 185 ASN A CA 1
ATOM 1538 C C . ASN A 1 185 ? 13.852 3.271 3.746 1 91.94 185 ASN A C 1
ATOM 1540 O O . ASN A 1 185 ? 14.211 3.221 4.922 1 91.94 185 ASN A O 1
ATOM 1544 N N . SER A 1 186 ? 12.828 3.914 3.33 1 89.06 186 SER A N 1
ATOM 1545 C CA . SER A 1 186 ? 12.023 4.676 4.277 1 89.06 186 SER A CA 1
ATOM 1546 C C . SER A 1 186 ? 11.086 3.764 5.066 1 89.06 186 SER A C 1
ATOM 1548 O O . SER A 1 186 ? 10.453 4.199 6.031 1 89.06 186 SER A O 1
ATOM 1550 N N . MET A 1 187 ? 11.023 2.52 4.727 1 92.12 187 MET A N 1
ATOM 1551 C CA . MET A 1 187 ? 10.102 1.586 5.371 1 92.12 187 MET A CA 1
ATOM 1552 C C . MET A 1 187 ? 10.805 0.27 5.695 1 92.12 187 MET A C 1
ATOM 1554 O O . MET A 1 187 ? 10.312 -0.803 5.332 1 92.12 187 MET A O 1
ATOM 1558 N N . THR A 1 188 ? 11.781 0.306 6.426 1 94.38 188 THR A N 1
ATOM 1559 C CA . THR A 1 188 ? 12.594 -0.864 6.727 1 94.38 188 THR A CA 1
ATOM 1560 C C . THR A 1 188 ? 11.82 -1.86 7.582 1 94.38 188 THR A C 1
ATOM 1562 O O . THR A 1 188 ? 12.023 -3.07 7.473 1 94.38 188 THR A O 1
ATOM 1565 N N . ASP A 1 189 ? 10.945 -1.333 8.383 1 92.38 189 ASP A N 1
ATOM 1566 C CA . ASP A 1 189 ? 10.125 -2.203 9.227 1 92.38 189 ASP A CA 1
ATOM 1567 C C . ASP A 1 189 ? 9.234 -3.105 8.383 1 92.38 189 ASP A C 1
ATOM 1569 O O . ASP A 1 189 ? 9.016 -4.27 8.727 1 92.38 189 ASP A O 1
ATOM 1573 N N . GLN A 1 190 ? 8.781 -2.58 7.336 1 92.12 190 GLN A N 1
ATOM 1574 C CA . GLN A 1 190 ? 7.941 -3.359 6.434 1 92.12 190 GLN A CA 1
ATOM 1575 C C . GLN A 1 190 ? 8.75 -4.445 5.73 1 92.12 190 GLN A C 1
ATOM 1577 O O . GLN A 1 190 ? 8.281 -5.574 5.574 1 92.12 190 GLN A O 1
ATOM 1582 N N . THR A 1 191 ? 9.914 -4.094 5.359 1 94.62 191 THR A N 1
ATOM 1583 C CA . THR A 1 191 ? 10.789 -5.074 4.727 1 94.62 191 THR A CA 1
ATOM 1584 C C . THR A 1 191 ? 11.117 -6.211 5.691 1 94.62 191 THR A C 1
ATOM 1586 O O . THR A 1 191 ? 11.086 -7.383 5.312 1 94.62 191 THR A O 1
ATOM 1589 N N . LEU A 1 192 ? 11.328 -5.809 6.852 1 94.38 192 LEU A N 1
ATOM 1590 C CA . LEU A 1 192 ? 11.633 -6.809 7.867 1 94.38 192 LEU A CA 1
ATOM 1591 C C . LEU A 1 192 ? 10.445 -7.742 8.078 1 94.38 192 LEU A C 1
ATOM 1593 O O . LEU A 1 192 ? 10.609 -8.961 8.188 1 94.38 192 LEU A O 1
ATOM 1597 N N . SER A 1 193 ? 9.32 -7.195 8.109 1 91.12 193 SER A N 1
ATOM 1598 C CA . SER A 1 193 ? 8.109 -7.992 8.266 1 91.12 193 SER A CA 1
ATOM 1599 C C . SER A 1 193 ? 7.93 -8.969 7.109 1 91.12 193 SER A C 1
ATOM 1601 O O . SER A 1 193 ? 7.562 -10.125 7.32 1 91.12 193 SER A O 1
ATOM 1603 N N . TYR A 1 194 ? 8.195 -8.5 5.965 1 92.25 194 TYR A N 1
ATOM 1604 C CA . TYR A 1 194 ? 8.109 -9.336 4.773 1 92.25 194 TYR A CA 1
ATOM 1605 C C . TYR A 1 194 ? 9.094 -10.5 4.855 1 92.25 194 TYR A C 1
ATOM 1607 O O . TYR A 1 194 ? 8.727 -11.648 4.613 1 92.25 194 TYR A O 1
ATOM 1615 N N . LEU A 1 195 ? 10.258 -10.211 5.227 1 94.12 195 LEU A N 1
ATOM 1616 C CA . LEU A 1 195 ? 11.297 -11.234 5.281 1 94.12 195 LEU A CA 1
ATOM 1617 C C . LEU A 1 195 ? 10.984 -12.273 6.352 1 94.12 195 LEU A C 1
ATOM 1619 O O . LEU A 1 195 ? 11.203 -13.469 6.141 1 94.12 195 LEU A O 1
ATOM 1623 N N . LYS A 1 196 ? 10.492 -11.852 7.383 1 91.5 196 LYS A N 1
ATOM 1624 C CA . LYS A 1 196 ? 10.094 -12.781 8.438 1 91.5 196 LYS A CA 1
ATOM 1625 C C . LYS A 1 196 ? 8.953 -13.688 7.973 1 91.5 196 LYS A C 1
ATOM 1627 O O . LYS A 1 196 ? 8.945 -14.883 8.281 1 91.5 196 LYS A O 1
ATOM 1632 N N . TYR A 1 197 ? 8.078 -13.109 7.316 1 88.94 197 TYR A N 1
ATOM 1633 C CA . TYR A 1 197 ? 7.004 -13.906 6.738 1 88.94 197 TYR A CA 1
ATOM 1634 C C . TYR A 1 197 ? 7.555 -14.977 5.809 1 88.94 197 TYR A C 1
ATOM 1636 O O . TYR A 1 197 ? 7.129 -16.141 5.863 1 88.94 197 TYR A O 1
ATOM 1644 N N . LEU A 1 198 ? 8.461 -14.57 4.98 1 91.56 198 LEU A N 1
ATOM 1645 C CA . LEU A 1 198 ? 9.031 -15.508 4.016 1 91.56 198 LEU A CA 1
ATOM 1646 C C . LEU A 1 198 ? 9.812 -16.609 4.723 1 91.56 198 LEU A C 1
ATOM 1648 O O . LEU A 1 198 ? 9.82 -17.766 4.273 1 91.56 198 LEU A O 1
ATOM 1652 N N . GLN A 1 199 ? 10.438 -16.25 5.758 1 89.19 199 GLN A N 1
ATOM 1653 C CA . GLN A 1 199 ? 11.172 -17.25 6.527 1 89.19 199 GLN A CA 1
ATOM 1654 C C . GLN A 1 199 ? 10.25 -18.375 6.996 1 89.19 199 GLN A C 1
ATOM 1656 O O . GLN A 1 199 ? 10.625 -19.547 6.941 1 89.19 199 GLN A O 1
ATOM 1661 N N . ASN A 1 200 ? 9.102 -18.031 7.383 1 85.38 200 ASN A N 1
ATOM 1662 C CA . ASN A 1 200 ? 8.125 -19 7.84 1 85.38 200 ASN A CA 1
ATOM 1663 C C . ASN A 1 200 ? 7.484 -19.75 6.672 1 85.38 200 ASN A C 1
ATOM 1665 O O . ASN A 1 200 ? 7.168 -20.938 6.789 1 85.38 200 ASN A O 1
ATOM 1669 N N . TYR A 1 201 ? 7.391 -19.047 5.594 1 83.81 201 TYR A N 1
ATOM 1670 C CA . TYR A 1 201 ? 6.75 -19.594 4.402 1 83.81 201 TYR A CA 1
ATOM 1671 C C . TYR A 1 201 ? 7.645 -20.625 3.729 1 83.81 201 TYR A C 1
ATOM 1673 O O . TYR A 1 201 ? 7.16 -21.625 3.199 1 83.81 201 TYR A O 1
ATOM 1681 N N . MET A 1 202 ? 8.859 -20.406 3.729 1 83.44 202 MET A N 1
ATOM 1682 C CA . MET A 1 202 ? 9.789 -21.25 2.984 1 83.44 202 MET A CA 1
ATOM 1683 C C . MET A 1 202 ? 10.359 -22.344 3.877 1 83.44 202 MET A C 1
ATOM 1685 O O . MET A 1 202 ? 11.164 -23.172 3.426 1 83.44 202 MET A O 1
ATOM 1689 N N . LYS A 1 203 ? 9.961 -22.484 5.109 1 76.75 203 LYS A N 1
ATOM 1690 C CA . LYS A 1 203 ? 10.391 -23.594 5.973 1 76.75 203 LYS A CA 1
ATOM 1691 C C . LYS A 1 203 ? 9.734 -24.906 5.551 1 76.75 203 LYS A C 1
ATOM 1693 O O . LYS A 1 203 ? 8.617 -24.906 5.035 1 76.75 203 LYS A O 1
ATOM 1698 N N . MET B 1 1 ? -4.508 81.5 32.125 1 58.31 1 MET B N 1
ATOM 1699 C CA . MET B 1 1 ? -3.758 80.5 32.875 1 58.31 1 MET B CA 1
ATOM 1700 C C . MET B 1 1 ? -4.633 79.25 33.156 1 58.31 1 MET B C 1
ATOM 1702 O O . MET B 1 1 ? -4.16 78.125 33.094 1 58.31 1 MET B O 1
ATOM 1706 N N . LYS B 1 2 ? -5.977 79.562 33.344 1 72.88 2 LYS B N 1
ATOM 1707 C CA . LYS B 1 2 ? -6.961 78.5 33.656 1 72.88 2 LYS B CA 1
ATOM 1708 C C . LYS B 1 2 ? -7.215 77.625 32.469 1 72.88 2 LYS B C 1
ATOM 1710 O O . LYS B 1 2 ? -7.352 76.375 32.625 1 72.88 2 LYS B O 1
ATOM 1715 N N . ASN B 1 3 ? -7.004 78.125 31.312 1 78.31 3 ASN B N 1
ATOM 1716 C CA . ASN B 1 3 ? -7.34 77.438 30.078 1 78.31 3 ASN B CA 1
ATOM 1717 C C . ASN B 1 3 ? -6.273 76.375 29.734 1 78.31 3 ASN B C 1
ATOM 1719 O O . ASN B 1 3 ? -6.59 75.312 29.234 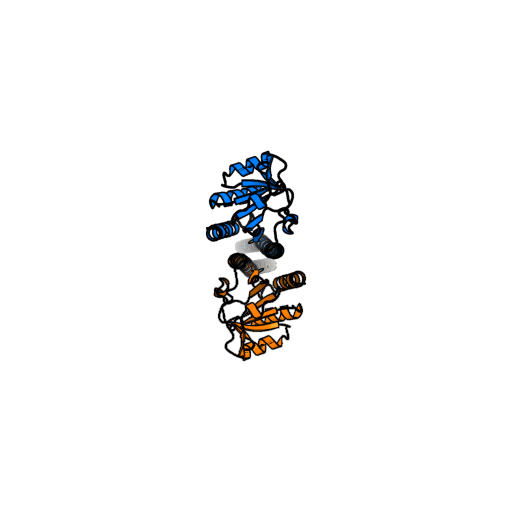1 78.31 3 ASN B O 1
ATOM 1723 N N . LYS B 1 4 ? -5.172 76.625 30.141 1 79.69 4 LYS B N 1
ATOM 1724 C CA . LYS B 1 4 ? -4.066 75.688 29.844 1 79.69 4 LYS B CA 1
ATOM 1725 C C . LYS B 1 4 ? -4.148 74.438 30.703 1 79.69 4 LYS B C 1
ATOM 1727 O O . LYS B 1 4 ? -3.832 73.312 30.234 1 79.69 4 LYS B O 1
ATOM 1732 N N . ARG B 1 5 ? -4.637 74.625 31.859 1 82.19 5 ARG B N 1
ATOM 1733 C CA . ARG B 1 5 ? -4.773 73.438 32.75 1 82.19 5 ARG B CA 1
ATOM 1734 C C . ARG B 1 5 ? -5.812 72.5 32.219 1 82.19 5 ARG B C 1
ATOM 1736 O O . ARG B 1 5 ? -5.609 71.25 32.25 1 82.19 5 ARG B O 1
ATOM 1743 N N . TYR B 1 6 ? -6.883 73 31.688 1 83.94 6 TYR B N 1
ATOM 1744 C CA . TYR B 1 6 ? -7.949 72.125 31.141 1 83.94 6 TYR B CA 1
ATOM 1745 C C . TYR B 1 6 ? -7.48 71.438 29.891 1 83.94 6 TYR B C 1
ATOM 1747 O O . TYR B 1 6 ? -7.836 70.25 29.672 1 83.94 6 TYR B O 1
ATOM 1755 N N . ILE B 1 7 ? -6.641 71.938 29.094 1 84.31 7 ILE B N 1
ATOM 1756 C CA . ILE B 1 7 ? -6.105 71.312 27.859 1 84.31 7 ILE B CA 1
ATOM 1757 C C . ILE B 1 7 ? -5.188 70.188 28.219 1 84.31 7 ILE B C 1
ATOM 1759 O O . ILE B 1 7 ? -5.277 69.125 27.625 1 84.31 7 ILE B O 1
ATOM 1763 N N . VAL B 1 8 ? -4.363 70.375 29.234 1 82.88 8 VAL B N 1
ATOM 1764 C CA . VAL B 1 8 ? -3.432 69.312 29.672 1 82.88 8 VAL B CA 1
ATOM 1765 C C . VAL B 1 8 ? -4.207 68.125 30.203 1 82.88 8 VAL B C 1
ATOM 1767 O O . VAL B 1 8 ? -3.865 67 29.922 1 82.88 8 VAL B O 1
ATOM 1770 N N . PHE B 1 9 ? -5.273 68.438 31.016 1 85.12 9 PHE B N 1
ATOM 1771 C CA . PHE B 1 9 ? -6.121 67.375 31.547 1 85.12 9 PHE B CA 1
ATOM 1772 C C . PHE B 1 9 ? -6.801 66.625 30.438 1 85.12 9 PHE B C 1
ATOM 1774 O O . PHE B 1 9 ? -6.855 65.375 30.484 1 85.12 9 PHE B O 1
ATOM 1781 N N . PHE B 1 10 ? -7.234 67.25 29.359 1 84.62 10 PHE B N 1
ATOM 1782 C CA . PHE B 1 10 ? -7.898 66.625 28.234 1 84.62 10 PHE B CA 1
ATOM 1783 C C . PHE B 1 10 ? -6.934 65.688 27.469 1 84.62 10 PHE B C 1
ATOM 1785 O O . PHE B 1 10 ? -7.289 64.625 27.094 1 84.62 10 PHE B O 1
ATOM 1792 N N . ILE B 1 11 ? -5.691 66.062 27.266 1 84.31 11 ILE B N 1
ATOM 1793 C CA . ILE B 1 11 ? -4.688 65.25 26.562 1 84.31 11 ILE B CA 1
ATOM 1794 C C . ILE B 1 11 ? -4.352 64 27.359 1 84.31 11 ILE B C 1
ATOM 1796 O O . ILE B 1 11 ? -4.199 62.938 26.797 1 84.31 11 ILE B O 1
ATOM 1800 N N . PHE B 1 12 ? -4.285 64.125 28.703 1 84.38 12 PHE B N 1
ATOM 1801 C CA . PHE B 1 12 ? -3.992 63 29.578 1 84.38 12 PHE B CA 1
ATOM 1802 C C . PHE B 1 12 ? -5.086 61.969 29.5 1 84.38 12 PHE B C 1
ATOM 1804 O O . PHE B 1 12 ? -4.801 60.75 29.375 1 84.38 12 PHE B O 1
ATOM 1811 N N . VAL B 1 13 ? -6.309 62.438 29.609 1 84.12 13 VAL B N 1
ATOM 1812 C CA . VAL B 1 13 ? -7.445 61.531 29.531 1 84.12 13 VAL B CA 1
ATOM 1813 C C . VAL B 1 13 ? -7.449 60.844 28.172 1 84.12 13 VAL B C 1
ATOM 1815 O O . VAL B 1 13 ? -7.684 59.625 28.094 1 84.12 13 VAL B O 1
ATOM 1818 N N . LEU B 1 14 ? -7.02 61.469 27.125 1 85.75 14 LEU B N 1
ATOM 1819 C CA . LEU B 1 14 ? -6.98 60.906 25.781 1 85.75 14 LEU B CA 1
ATOM 1820 C C . LEU B 1 14 ? -5.902 59.812 25.688 1 85.75 14 LEU B C 1
ATOM 1822 O O . LEU B 1 14 ? -6.133 58.75 25.094 1 85.75 14 LEU B O 1
ATOM 1826 N N . THR B 1 15 ? -4.711 60.031 26.266 1 85.44 15 THR B N 1
ATOM 1827 C CA . THR B 1 15 ? -3.623 59.062 26.234 1 85.44 15 THR B CA 1
ATOM 1828 C C . THR B 1 15 ? -3.996 57.812 27.016 1 85.44 15 THR B C 1
ATOM 1830 O O . THR B 1 15 ? -3.66 56.688 26.609 1 85.44 15 THR B O 1
ATOM 1833 N N . LEU B 1 16 ? -4.691 58 28.188 1 86.94 16 LEU B N 1
ATOM 1834 C CA . LEU B 1 16 ? -5.137 56.875 28.984 1 86.94 16 LEU B CA 1
ATOM 1835 C C . LEU B 1 16 ? -6.141 56.031 28.203 1 86.94 16 LEU B C 1
ATOM 1837 O O . LEU B 1 16 ? -6.059 54.812 28.219 1 86.94 16 LEU B O 1
ATOM 1841 N N . ILE B 1 17 ? -7.027 56.719 27.5 1 84.81 17 ILE B N 1
ATOM 1842 C CA . ILE B 1 17 ? -8.031 56 26.703 1 84.81 17 ILE B CA 1
ATOM 1843 C C . ILE B 1 17 ? -7.348 55.219 25.578 1 84.81 17 ILE B C 1
ATOM 1845 O O . ILE B 1 17 ? -7.684 54.062 25.344 1 84.81 17 ILE B O 1
ATOM 1849 N N . VAL B 1 18 ? -6.316 55.844 25 1 84.5 18 VAL B N 1
ATOM 1850 C CA . VAL B 1 18 ? -5.59 55.188 23.906 1 84.5 18 VAL B CA 1
ATOM 1851 C C . VAL B 1 18 ? -4.828 53.969 24.438 1 84.5 18 VAL B C 1
ATOM 1853 O O . VAL B 1 18 ? -4.805 52.906 23.797 1 84.5 18 VAL B O 1
ATOM 1856 N N . SER B 1 19 ? -4.23 54.094 25.688 1 85.25 19 SER B N 1
ATOM 1857 C CA . SER B 1 19 ? -3.482 53 26.281 1 85.25 19 SER B CA 1
ATOM 1858 C C . SER B 1 19 ? -4.391 51.812 26.609 1 85.25 19 SER B C 1
ATOM 1860 O O . SER B 1 19 ? -4.043 50.656 26.328 1 85.25 19 SER B O 1
ATOM 1862 N N . VAL B 1 20 ? -5.512 52.125 27.219 1 85 20 VAL B N 1
ATOM 1863 C CA . VAL B 1 20 ? -6.469 51.094 27.547 1 85 20 VAL B CA 1
ATOM 1864 C C . VAL B 1 20 ? -6.965 50.406 26.266 1 85 20 VAL B C 1
ATOM 1866 O O . VAL B 1 20 ? -7.082 49.188 26.203 1 85 20 VAL B O 1
ATOM 1869 N N . TYR B 1 21 ? -7.156 51.25 25.219 1 85.25 21 TYR B N 1
ATOM 1870 C CA . TYR B 1 21 ? -7.602 50.719 23.922 1 85.25 21 TYR B CA 1
ATOM 1871 C C . TYR B 1 21 ? -6.555 49.812 23.312 1 85.25 21 TYR B C 1
ATOM 1873 O O . TYR B 1 21 ? -6.879 48.719 22.828 1 85.25 21 TYR B O 1
ATOM 1881 N N . GLN B 1 22 ? -5.332 50.25 23.375 1 85.38 22 GLN B N 1
ATOM 1882 C CA . GLN B 1 22 ? -4.25 49.438 22.812 1 85.38 22 GLN B CA 1
ATOM 1883 C C . GLN B 1 22 ? -4.086 48.125 23.594 1 85.38 22 GLN B C 1
ATOM 1885 O O . GLN B 1 22 ? -3.861 47.094 23 1 85.38 22 GLN B O 1
ATOM 1890 N N . PHE B 1 23 ? -4.195 48.25 24.906 1 85.88 23 PHE B N 1
ATOM 1891 C CA . PHE B 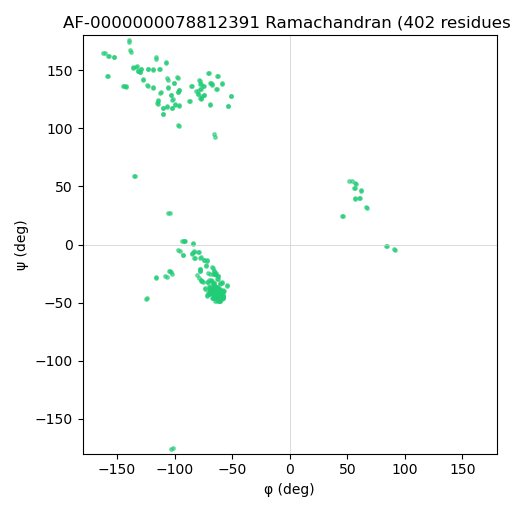1 23 ? -4.102 47.062 25.75 1 85.88 23 PHE B CA 1
ATOM 1892 C C . PHE B 1 23 ? -5.234 46.062 25.438 1 85.88 23 PHE B C 1
ATOM 1894 O O . PHE B 1 23 ? -5 44.875 25.281 1 85.88 23 PHE B O 1
ATOM 1901 N N . GLY B 1 24 ? -6.406 46.625 25.328 1 85.44 24 GLY B N 1
ATOM 1902 C CA . GLY B 1 24 ? -7.551 45.812 24.953 1 85.44 24 GLY B CA 1
ATOM 1903 C C . GLY B 1 24 ? -7.395 45.156 23.578 1 85.44 24 GLY B C 1
ATOM 1904 O O . GLY B 1 24 ? -7.688 43.969 23.422 1 85.44 24 GLY B O 1
ATOM 1905 N N . ARG B 1 25 ? -6.879 45.844 22.656 1 85.38 25 ARG B N 1
ATOM 1906 C CA . ARG B 1 25 ? -6.652 45.312 21.312 1 85.38 25 ARG B CA 1
ATOM 1907 C C . ARG B 1 25 ? -5.594 44.219 21.312 1 85.38 25 ARG B C 1
ATOM 1909 O O . ARG B 1 25 ? -5.699 43.219 20.578 1 85.38 25 ARG B O 1
ATOM 1916 N N . ARG B 1 26 ? -4.625 44.375 22.188 1 85.75 26 ARG B N 1
ATOM 1917 C CA . ARG B 1 26 ? -3.58 43.375 22.297 1 85.75 26 ARG B CA 1
ATOM 1918 C C . ARG B 1 26 ? -4.148 42.062 22.828 1 85.75 26 ARG B C 1
ATOM 1920 O O . ARG B 1 26 ? -3.863 40.969 22.297 1 85.75 26 ARG B O 1
ATOM 1927 N N . ILE B 1 27 ? -4.938 42.188 23.859 1 87.19 27 ILE B N 1
ATOM 1928 C CA . ILE B 1 27 ? -5.531 41 24.469 1 87.19 27 ILE B CA 1
ATOM 1929 C C . ILE B 1 27 ? -6.445 40.312 23.453 1 87.19 27 ILE B C 1
ATOM 1931 O O . ILE B 1 27 ? -6.41 39.062 23.328 1 87.19 27 ILE B O 1
ATOM 1935 N N . GLN B 1 28 ? -7.215 41.094 22.75 1 87.69 28 GLN B N 1
ATOM 1936 C CA . GLN B 1 28 ? -8.125 40.562 21.75 1 87.69 28 GLN B CA 1
ATOM 1937 C C . GLN B 1 28 ? -7.352 39.875 20.625 1 87.69 28 GLN B C 1
ATOM 1939 O O . GLN B 1 28 ? -7.715 38.781 20.172 1 87.69 28 GLN B O 1
ATOM 1944 N N . SER B 1 29 ? -6.324 40.531 20.141 1 86.12 29 SER B N 1
ATOM 1945 C CA . SER B 1 29 ? -5.496 39.969 19.078 1 86.12 29 SER B CA 1
ATOM 1946 C C . SER B 1 29 ? -4.879 38.656 19.5 1 86.12 29 SER B C 1
ATOM 1948 O O . SER B 1 29 ? -4.859 37.688 18.734 1 86.12 29 SER B O 1
ATOM 1950 N N . GLU B 1 30 ? -4.445 38.625 20.75 1 87.44 30 GLU B N 1
ATOM 1951 C CA . GLU B 1 30 ? -3.83 37.406 21.266 1 87.44 30 GLU B CA 1
ATOM 1952 C C . GLU B 1 30 ? -4.836 36.25 21.312 1 87.44 30 GLU B C 1
ATOM 1954 O O . GLU B 1 30 ? -4.516 35.125 20.953 1 87.44 30 GLU B O 1
ATOM 1959 N N . LYS B 1 31 ? -6.004 36.562 21.75 1 89.19 31 LYS B N 1
ATOM 1960 C CA . LYS B 1 31 ? -7.055 35.562 21.797 1 89.19 31 LYS B CA 1
ATOM 1961 C C . LYS B 1 31 ? -7.398 35.031 20.406 1 89.19 31 LYS B C 1
ATOM 1963 O O . LYS B 1 31 ? -7.562 33.844 20.188 1 89.19 31 LYS B O 1
ATOM 1968 N N . ILE B 1 32 ? -7.469 35.969 19.5 1 89.88 32 ILE B N 1
ATOM 1969 C CA . ILE B 1 32 ? -7.785 35.625 18.125 1 89.88 32 ILE B CA 1
ATOM 1970 C C . ILE B 1 32 ? -6.68 34.75 17.547 1 89.88 32 ILE B C 1
ATOM 1972 O O . ILE B 1 32 ? -6.957 33.719 16.953 1 89.88 32 ILE B O 1
ATOM 1976 N N . TYR B 1 33 ? -5.469 35.062 17.766 1 88.5 33 TYR B N 1
ATOM 1977 C CA . TYR B 1 33 ? -4.336 34.312 17.25 1 88.5 33 TYR B CA 1
ATOM 1978 C C . TYR B 1 33 ? -4.289 32.906 17.891 1 88.5 33 TYR B C 1
ATOM 1980 O O . TYR B 1 33 ? -4.051 31.922 17.188 1 88.5 33 TYR B O 1
ATOM 1988 N N . PHE B 1 34 ? -4.602 32.844 19.141 1 90.12 34 PHE B N 1
ATOM 1989 C CA . PHE B 1 34 ? -4.598 31.562 19.812 1 90.12 34 PHE B CA 1
ATOM 1990 C C . PHE B 1 34 ? -5.664 30.641 19.25 1 90.12 34 PHE B C 1
ATOM 1992 O O . PHE B 1 34 ? -5.41 29.469 19 1 90.12 34 PHE B O 1
ATOM 1999 N N . ARG B 1 35 ? -6.777 31.156 19.016 1 91.81 35 ARG B N 1
ATOM 2000 C CA . ARG B 1 35 ? -7.859 30.375 18.406 1 91.81 35 ARG B CA 1
ATOM 2001 C C . ARG B 1 35 ? -7.488 29.922 17 1 91.81 35 ARG B C 1
ATOM 2003 O O . ARG B 1 35 ? -7.703 28.766 16.641 1 91.81 35 ARG B O 1
ATOM 2010 N N . TYR B 1 36 ? -6.91 30.828 16.266 1 90.69 36 TYR B N 1
ATOM 2011 C CA . TYR B 1 36 ? -6.484 30.516 14.906 1 90.69 36 TYR B CA 1
ATOM 2012 C C . TYR B 1 36 ? -5.445 29.406 14.906 1 90.69 36 TYR B C 1
ATOM 2014 O O . TYR B 1 36 ? -5.543 28.453 14.125 1 90.69 36 TYR B O 1
ATOM 2022 N N . LEU B 1 37 ? -4.602 29.5 15.82 1 91.06 37 LEU B N 1
ATOM 2023 C CA . LEU B 1 37 ? -3.553 28.5 15.945 1 91.06 37 LEU B CA 1
ATOM 2024 C C . LEU B 1 37 ? -4.141 27.141 16.297 1 91.06 37 LEU B C 1
ATOM 2026 O O . LEU B 1 37 ? -3.75 26.109 15.727 1 91.06 37 LEU B O 1
ATOM 2030 N N . LYS B 1 38 ? -5.012 27.109 17.172 1 91.69 38 LYS B N 1
ATOM 2031 C CA . LYS B 1 38 ? -5.656 25.859 17.578 1 91.69 38 LYS B CA 1
ATOM 2032 C C . LYS B 1 38 ? -6.418 25.234 16.422 1 91.69 38 LYS B C 1
ATOM 2034 O O . LYS B 1 38 ? -6.332 24.016 16.203 1 91.69 38 LYS B O 1
ATOM 2039 N N . ASN B 1 39 ? -7.059 26.031 15.688 1 92.94 39 ASN B N 1
ATOM 2040 C CA . ASN B 1 39 ? -7.832 25.531 14.547 1 92.94 39 ASN B CA 1
ATOM 2041 C C . ASN B 1 39 ? -6.93 24.953 13.461 1 92.94 39 ASN B C 1
ATOM 2043 O O . ASN B 1 39 ? -7.211 23.875 12.93 1 92.94 39 ASN B O 1
ATOM 2047 N N . ILE B 1 40 ? -5.891 25.672 13.25 1 91.94 40 ILE B N 1
ATOM 2048 C CA . ILE B 1 40 ? -4.957 25.219 12.227 1 91.94 40 ILE B CA 1
ATOM 2049 C C . ILE B 1 40 ? -4.324 23.891 12.641 1 91.94 40 ILE B C 1
ATOM 2051 O O . ILE B 1 40 ? -4.223 22.969 11.836 1 91.94 40 ILE B O 1
ATOM 2055 N N . LYS B 1 41 ? -4.004 23.844 13.852 1 91.88 41 LYS B N 1
ATOM 2056 C CA . LYS B 1 41 ? -3.412 22.609 14.375 1 91.88 41 LYS B CA 1
ATOM 2057 C C . LYS B 1 41 ? -4.391 21.453 14.273 1 91.88 41 LYS B C 1
ATOM 2059 O O . LYS B 1 41 ? -4.023 20.359 13.82 1 91.88 41 LYS B O 1
ATOM 2064 N N . CYS B 1 42 ? -5.566 21.703 14.625 1 93.69 42 CYS B N 1
ATOM 2065 C CA . CYS B 1 42 ? -6.594 20.672 14.578 1 93.69 42 CYS B CA 1
ATOM 2066 C C . CYS B 1 42 ? -6.828 20.203 13.148 1 93.69 42 CYS B C 1
ATOM 2068 O O . CYS B 1 42 ? -6.902 19 12.891 1 93.69 42 CYS B O 1
ATOM 2070 N N . GLU B 1 43 ? -6.832 21.094 12.258 1 93.12 43 GLU B N 1
ATOM 2071 C CA . GLU B 1 43 ? -7.055 20.766 10.852 1 93.12 43 GLU B CA 1
ATOM 2072 C C . GLU B 1 43 ? -5.918 19.906 10.297 1 93.12 43 GLU B C 1
ATOM 2074 O O . GLU B 1 43 ? -6.16 18.891 9.648 1 93.12 43 GLU B O 1
ATOM 2079 N N . TYR B 1 44 ? -4.719 20.281 10.609 1 92.75 44 TYR B N 1
ATOM 2080 C CA . TYR B 1 44 ? -3.562 19.562 10.102 1 92.75 44 TYR B CA 1
ATOM 2081 C C . TYR B 1 44 ? -3.457 18.188 10.75 1 92.75 44 TYR B C 1
ATOM 2083 O O . TYR B 1 44 ? -3.111 17.203 10.094 1 92.75 44 TYR B O 1
ATOM 2091 N N . GLU B 1 45 ? -3.766 18.094 11.938 1 92.69 45 GLU B N 1
ATOM 2092 C CA . GLU B 1 45 ? -3.738 16.812 12.633 1 92.69 45 GLU B CA 1
ATOM 2093 C C . GLU B 1 45 ? -4.758 15.844 12.047 1 92.69 45 GLU B C 1
ATOM 2095 O O . GLU B 1 45 ? -4.473 14.656 11.898 1 92.69 45 GLU B O 1
ATOM 2100 N N . LYS B 1 46 ? -5.844 16.375 11.703 1 93.56 46 LYS B N 1
ATOM 2101 C CA . LYS B 1 46 ? -6.867 15.555 11.07 1 93.56 46 LYS B CA 1
ATOM 2102 C C . LYS B 1 46 ? -6.391 15.039 9.711 1 93.56 46 LYS B C 1
ATOM 2104 O O . LYS B 1 46 ? -6.605 13.867 9.383 1 93.56 46 LYS B O 1
ATOM 2109 N N . GLN B 1 47 ? -5.754 15.859 8.992 1 92.06 47 GLN B N 1
ATOM 2110 C CA . GLN B 1 47 ? -5.23 15.469 7.688 1 92.06 47 GLN B CA 1
ATOM 2111 C C . GLN B 1 47 ? -4.148 14.398 7.828 1 92.06 47 GLN B C 1
ATOM 2113 O O . GLN B 1 47 ? -4.125 13.43 7.07 1 92.06 47 GLN B O 1
ATOM 2118 N N . ILE B 1 48 ? -3.354 14.633 8.766 1 92.19 48 ILE B N 1
ATOM 2119 C CA . ILE B 1 48 ? -2.277 13.68 9.023 1 92.19 48 ILE B CA 1
ATOM 2120 C C . ILE B 1 48 ? -2.865 12.336 9.453 1 92.19 48 ILE B C 1
ATOM 2122 O O . ILE B 1 48 ? -2.424 11.281 8.992 1 92.19 48 ILE B O 1
ATOM 2126 N N . GLU B 1 49 ? -3.803 12.383 10.258 1 92.56 49 GLU B N 1
ATOM 2127 C CA . GLU B 1 49 ? -4.445 11.164 10.727 1 92.56 49 GLU B CA 1
ATOM 2128 C C . GLU B 1 49 ? -5.09 10.398 9.57 1 92.56 49 GLU B C 1
ATOM 2130 O O . GLU B 1 49 ? -4.977 9.172 9.492 1 92.56 49 GLU B O 1
ATOM 2135 N N . LYS B 1 50 ? -5.742 11.062 8.75 1 90.69 50 LYS B N 1
ATOM 2136 C CA . LYS B 1 50 ? -6.371 10.438 7.59 1 90.69 50 LYS B CA 1
ATOM 2137 C C . LYS B 1 50 ? -5.336 9.758 6.703 1 90.69 50 LYS B C 1
ATOM 2139 O O . LYS B 1 50 ? -5.531 8.617 6.27 1 90.69 50 LYS B O 1
ATOM 2144 N N . ARG B 1 51 ? -4.297 10.383 6.461 1 89.75 51 ARG B N 1
ATOM 2145 C CA . ARG B 1 51 ? -3.246 9.836 5.609 1 89.75 51 ARG B CA 1
ATOM 2146 C C . ARG B 1 51 ? -2.543 8.664 6.293 1 89.75 51 ARG B C 1
ATOM 2148 O O . ARG B 1 51 ? -2.166 7.691 5.637 1 89.75 51 ARG B O 1
ATOM 2155 N N . ASN B 1 52 ? -2.404 8.812 7.52 1 91.69 52 ASN B N 1
ATOM 2156 C CA . ASN B 1 52 ? -1.825 7.715 8.281 1 91.69 52 ASN B CA 1
ATOM 2157 C C . ASN B 1 52 ? -2.697 6.465 8.211 1 91.69 52 ASN B C 1
ATOM 2159 O O . ASN B 1 52 ? -2.189 5.359 8.016 1 91.69 52 ASN B O 1
ATOM 2163 N N . SER B 1 53 ? -3.914 6.699 8.328 1 92.62 53 SER B N 1
ATOM 2164 C CA . SER B 1 53 ? -4.84 5.57 8.242 1 92.62 53 SER B CA 1
ATOM 2165 C C . SER B 1 53 ? -4.75 4.887 6.883 1 92.62 53 SER B C 1
ATOM 2167 O O . SER B 1 53 ? -4.691 3.656 6.805 1 92.62 53 SER B O 1
ATOM 2169 N N . ALA B 1 54 ? -4.734 5.641 5.875 1 91.5 54 ALA B N 1
ATOM 2170 C CA . ALA B 1 54 ? -4.609 5.105 4.523 1 91.5 54 ALA B CA 1
ATOM 2171 C C . ALA B 1 54 ? -3.297 4.348 4.352 1 91.5 54 ALA B C 1
ATOM 2173 O O . ALA B 1 54 ? -3.27 3.27 3.748 1 91.5 54 ALA B O 1
ATOM 2174 N N . TYR B 1 55 ? -2.293 4.895 4.832 1 92.62 55 TYR B N 1
ATOM 2175 C CA . TYR B 1 55 ? -0.967 4.289 4.777 1 92.62 55 TYR B CA 1
ATOM 2176 C C . TYR B 1 55 ? -0.96 2.93 5.461 1 92.62 55 TYR B C 1
ATOM 2178 O O . TYR B 1 55 ? -0.495 1.941 4.891 1 92.62 55 TYR B O 1
ATOM 2186 N N . TYR B 1 56 ? -1.5 2.803 6.582 1 92.25 56 TYR B N 1
ATOM 2187 C CA . TYR B 1 56 ? -1.505 1.555 7.34 1 92.25 56 TYR B CA 1
ATOM 2188 C C . TYR B 1 56 ? -2.424 0.527 6.688 1 92.25 56 TYR B C 1
ATOM 2190 O O . TYR B 1 56 ? -2.141 -0.672 6.711 1 92.25 56 TYR B O 1
ATOM 2198 N N . MET B 1 57 ? -3.43 0.99 6.098 1 92.81 57 MET B N 1
ATOM 2199 C CA . MET B 1 57 ? -4.328 0.102 5.367 1 92.81 57 MET B CA 1
ATOM 2200 C C . MET B 1 57 ? -3.607 -0.566 4.203 1 92.81 57 MET B C 1
ATOM 2202 O O . MET B 1 57 ? -3.705 -1.781 4.02 1 92.81 57 MET B O 1
ATOM 2206 N N . LEU B 1 58 ? -2.895 0.203 3.508 1 93.31 58 LEU B N 1
ATOM 2207 C CA . LEU B 1 58 ? -2.166 -0.323 2.359 1 93.31 58 LEU B CA 1
ATOM 2208 C C . LEU B 1 58 ? -1.08 -1.297 2.803 1 93.31 58 LEU B C 1
ATOM 2210 O O . LEU B 1 58 ? -0.849 -2.316 2.148 1 93.31 58 LEU B O 1
ATOM 2214 N N . LYS B 1 59 ? -0.478 -0.995 3.883 1 91.75 59 LYS B N 1
ATOM 2215 C CA . LYS B 1 59 ? 0.529 -1.896 4.438 1 91.75 59 LYS B CA 1
ATOM 2216 C C . LYS B 1 59 ? -0.08 -3.25 4.793 1 91.75 59 LYS B C 1
ATOM 2218 O O . LYS B 1 59 ? 0.494 -4.297 4.48 1 91.75 59 LYS B O 1
ATOM 2223 N N . GLU B 1 60 ? -1.171 -3.182 5.336 1 91.62 60 GLU B N 1
ATOM 2224 C CA . GLU B 1 60 ? -1.872 -4.41 5.699 1 91.62 60 GLU B CA 1
ATOM 2225 C C . GLU B 1 60 ? -2.311 -5.18 4.457 1 91.62 60 GLU B C 1
ATOM 2227 O O . GLU B 1 60 ? -2.234 -6.41 4.422 1 91.62 60 GLU B O 1
ATOM 2232 N N . ASP B 1 61 ? -2.73 -4.477 3.502 1 93.31 61 ASP B N 1
ATOM 2233 C CA . ASP B 1 61 ? -3.162 -5.105 2.256 1 93.31 61 ASP B CA 1
ATOM 2234 C C . ASP B 1 61 ? -2.02 -5.887 1.613 1 93.31 61 ASP B C 1
ATOM 2236 O O . ASP B 1 61 ? -2.234 -6.977 1.075 1 93.31 61 ASP B O 1
ATOM 2240 N N . ILE B 1 62 ? -0.917 -5.301 1.668 1 91.12 62 ILE B N 1
ATOM 2241 C CA . ILE B 1 62 ? 0.253 -5.941 1.074 1 91.12 62 ILE B CA 1
ATOM 2242 C C . ILE B 1 62 ? 0.541 -7.258 1.791 1 91.12 62 ILE B C 1
ATOM 2244 O O . ILE B 1 62 ? 0.773 -8.281 1.147 1 91.12 62 ILE B O 1
ATOM 2248 N N . ILE B 1 63 ? 0.46 -7.25 3.033 1 89 63 ILE B N 1
ATOM 2249 C CA . ILE B 1 63 ? 0.708 -8.453 3.822 1 89 63 ILE B CA 1
ATOM 2250 C C . ILE B 1 63 ? -0.349 -9.508 3.502 1 89 63 ILE B C 1
ATOM 2252 O O . ILE B 1 63 ? -0.023 -10.672 3.291 1 89 63 ILE B O 1
ATOM 2256 N N . LEU B 1 64 ? -1.513 -9.086 3.434 1 91.5 64 LEU B N 1
ATOM 2257 C CA . LEU B 1 64 ? -2.602 -10.008 3.121 1 91.5 64 LEU B CA 1
ATOM 2258 C C . LEU B 1 64 ? -2.428 -10.594 1.726 1 91.5 64 LEU B C 1
ATOM 2260 O O . LEU B 1 64 ? -2.717 -11.773 1.507 1 91.5 64 LEU B O 1
ATOM 2264 N N . ASN B 1 65 ? -2.02 -9.766 0.887 1 91.06 65 ASN B N 1
ATOM 2265 C CA . ASN B 1 65 ? -1.733 -10.25 -0.459 1 91.06 65 ASN B CA 1
ATOM 2266 C C . ASN B 1 65 ? -0.682 -11.359 -0.445 1 91.06 65 ASN B C 1
ATOM 2268 O O . ASN B 1 65 ? -0.884 -12.422 -1.036 1 91.06 65 ASN B O 1
ATOM 2272 N N . PHE B 1 66 ? 0.325 -11.156 0.29 1 89.06 66 PHE B N 1
ATOM 2273 C CA . PHE B 1 66 ? 1.406 -12.133 0.369 1 89.06 66 PHE B CA 1
ATOM 2274 C C . PHE B 1 66 ? 0.919 -13.43 1.001 1 89.06 66 PHE B C 1
ATOM 2276 O O . PHE B 1 66 ? 1.319 -14.516 0.583 1 89.06 66 PHE B O 1
ATOM 2283 N N . GLN B 1 67 ? 0.047 -13.336 1.879 1 90.06 67 GLN B N 1
ATOM 2284 C CA . GLN B 1 67 ? -0.415 -14.492 2.643 1 90.06 67 GLN B CA 1
ATOM 2285 C C . GLN B 1 67 ? -1.382 -15.344 1.823 1 90.06 67 GLN B C 1
ATOM 2287 O O . GLN B 1 67 ? -1.557 -16.531 2.096 1 90.06 67 GLN B O 1
ATOM 2292 N N . ASN B 1 68 ? -1.934 -14.719 0.84 1 92.12 68 ASN B N 1
ATOM 2293 C CA . ASN B 1 68 ? -3.027 -15.43 0.183 1 92.12 68 ASN B CA 1
ATOM 2294 C C . ASN B 1 68 ? -2.691 -15.758 -1.269 1 92.12 68 ASN B C 1
ATOM 2296 O O . ASN B 1 68 ? -3.193 -16.734 -1.819 1 92.12 68 ASN B O 1
ATOM 2300 N N . ASN B 1 69 ? -1.87 -14.945 -1.855 1 90.5 69 ASN B N 1
ATOM 2301 C CA . ASN B 1 69 ? -1.503 -15.188 -3.248 1 90.5 69 ASN B CA 1
ATOM 2302 C C . ASN B 1 69 ? -0.749 -16.5 -3.41 1 90.5 69 ASN B C 1
ATOM 2304 O O . ASN B 1 69 ? 0.123 -16.828 -2.604 1 90.5 69 ASN B O 1
ATOM 2308 N N . GLY B 1 70 ? -1.159 -17.25 -4.402 1 86.75 70 GLY B N 1
ATOM 2309 C CA . GLY B 1 70 ? -0.489 -18.5 -4.695 1 86.75 70 GLY B CA 1
ATOM 2310 C C . GLY B 1 70 ? -1.107 -19.688 -3.977 1 86.75 70 GLY B C 1
ATOM 2311 O O . GLY B 1 70 ? -0.712 -20.828 -4.203 1 86.75 70 GLY B O 1
ATOM 2312 N N . LEU B 1 71 ? -2.043 -19.453 -3.16 1 88.62 71 LEU B N 1
ATOM 2313 C CA . LEU B 1 71 ? -2.695 -20.547 -2.439 1 88.62 71 LEU B CA 1
ATOM 2314 C C . LEU B 1 71 ? -3.697 -21.266 -3.334 1 88.62 71 LEU B C 1
ATOM 2316 O O . LEU B 1 71 ? -4.391 -20.625 -4.133 1 88.62 71 LEU B O 1
ATOM 2320 N N . PRO B 1 72 ? -3.717 -22.578 -3.17 1 88.5 72 PRO B N 1
ATOM 2321 C CA . PRO B 1 72 ? -4.781 -23.312 -3.863 1 88.5 72 PRO B CA 1
ATOM 2322 C C . PRO B 1 72 ? -6.141 -23.141 -3.193 1 88.5 72 PRO B C 1
ATOM 2324 O O . PRO B 1 72 ? -6.227 -23.094 -1.964 1 88.5 72 PRO B O 1
ATOM 2327 N N . LEU B 1 73 ? -7.117 -22.938 -3.986 1 88.31 73 LEU B N 1
ATOM 2328 C CA . LEU B 1 73 ? -8.477 -22.906 -3.457 1 88.31 73 LEU B CA 1
ATOM 2329 C C . LEU B 1 73 ? -8.992 -24.312 -3.176 1 88.31 73 LEU B C 1
ATOM 2331 O O . LEU B 1 73 ? -8.766 -25.234 -3.969 1 88.31 73 LEU B O 1
ATOM 2335 N N . CYS B 1 74 ? -9.586 -24.453 -2.02 1 80.75 74 CYS B N 1
ATOM 2336 C CA . CYS B 1 74 ? -10.164 -25.75 -1.695 1 80.75 74 CYS B CA 1
ATOM 2337 C C . CYS B 1 74 ? -11.383 -26.047 -2.562 1 80.75 74 CYS B C 1
ATOM 2339 O O . CYS B 1 74 ? -12.352 -25.281 -2.553 1 80.75 74 CYS B O 1
ATOM 2341 N N . LEU B 1 75 ? -11.297 -27.109 -3.301 1 73.75 75 LEU B N 1
ATOM 2342 C CA . LEU B 1 75 ? -12.312 -27.422 -4.305 1 73.75 75 LEU B CA 1
ATOM 2343 C C . LEU B 1 75 ? -13.352 -28.375 -3.74 1 73.75 75 LEU B C 1
ATOM 2345 O O . LEU B 1 75 ? -14.359 -28.672 -4.395 1 73.75 75 LEU B O 1
ATOM 2349 N N . ASN B 1 76 ? -13.125 -28.797 -2.633 1 73.12 76 ASN B N 1
ATOM 2350 C CA . ASN B 1 76 ? -13.984 -29.859 -2.121 1 73.12 76 ASN B CA 1
ATOM 2351 C C . ASN B 1 76 ? -15.258 -29.297 -1.499 1 73.12 76 ASN B C 1
ATOM 2353 O O . ASN B 1 76 ? -16.156 -30.047 -1.119 1 73.12 76 ASN B O 1
ATOM 2357 N N . GLU B 1 77 ? -15.305 -28.047 -1.561 1 74.94 77 GLU B N 1
ATOM 2358 C CA . GLU B 1 77 ? -16.5 -27.5 -0.942 1 74.94 77 GLU B CA 1
ATOM 2359 C C . GLU B 1 77 ? -17.672 -27.469 -1.923 1 74.94 77 GLU B C 1
ATOM 2361 O O . GLU B 1 77 ? -17.484 -27.25 -3.119 1 74.94 77 GLU B O 1
ATOM 2366 N N . ILE B 1 78 ? -18.828 -27.875 -1.408 1 76.94 78 ILE B N 1
ATOM 2367 C CA . ILE B 1 78 ? -20.047 -27.812 -2.199 1 76.94 78 ILE B CA 1
ATOM 2368 C C . ILE B 1 78 ? -20.562 -26.375 -2.23 1 76.94 78 ILE B C 1
ATOM 2370 O O . ILE B 1 78 ? -20.641 -25.703 -1.192 1 76.94 78 ILE B O 1
ATOM 2374 N N . ILE B 1 79 ? -20.734 -25.984 -3.404 1 81.94 79 ILE B N 1
ATOM 2375 C CA . ILE B 1 79 ? -21.266 -24.641 -3.576 1 81.94 79 ILE B CA 1
ATOM 2376 C C . ILE B 1 79 ? -22.672 -24.703 -4.176 1 81.94 79 ILE B C 1
ATOM 2378 O O . ILE B 1 79 ? -23.031 -25.703 -4.809 1 81.94 79 ILE B O 1
ATOM 2382 N N . TYR B 1 80 ? -23.453 -23.719 -3.852 1 83.19 80 TYR B N 1
ATOM 2383 C CA . TYR B 1 80 ? -24.828 -23.672 -4.34 1 83.19 80 TYR B CA 1
ATOM 2384 C C . TYR B 1 80 ? -25.047 -22.484 -5.254 1 83.19 80 TYR B C 1
ATOM 2386 O O . TYR B 1 80 ? -24.719 -21.344 -4.891 1 83.19 80 TYR B O 1
ATOM 2394 N N . GLU B 1 81 ? -25.453 -22.812 -6.449 1 81.88 81 GLU B N 1
ATOM 2395 C CA . GLU B 1 81 ? -25.828 -21.734 -7.363 1 81.88 81 GLU B CA 1
ATOM 2396 C C . GLU B 1 81 ? -27.25 -21.25 -7.078 1 81.88 81 GLU B C 1
ATOM 2398 O O . GLU B 1 81 ? -28.188 -22.047 -7.016 1 81.88 81 GLU B O 1
ATOM 2403 N N . ASP B 1 82 ? -27.391 -20 -6.992 1 71.81 82 ASP B N 1
ATOM 2404 C CA . ASP B 1 82 ? -28.672 -19.344 -6.727 1 71.81 82 ASP B CA 1
ATOM 2405 C C . ASP B 1 82 ? -29.406 -20.031 -5.578 1 71.81 82 ASP B C 1
ATOM 2407 O O . ASP B 1 82 ? -30.641 -20.094 -5.574 1 71.81 82 ASP B O 1
ATOM 2411 N N . GLY B 1 83 ? -28.734 -20.688 -4.707 1 66.19 83 GLY B N 1
ATOM 2412 C CA . GLY B 1 83 ? -29.312 -21.297 -3.516 1 66.19 83 GLY B CA 1
ATOM 2413 C C . GLY B 1 83 ? -29.906 -22.656 -3.768 1 66.19 83 GLY B C 1
ATOM 2414 O O . GLY B 1 83 ? -30.359 -23.328 -2.836 1 66.19 83 GLY B O 1
ATOM 2415 N N . THR B 1 84 ? -29.875 -23.094 -4.914 1 69.75 84 THR B N 1
ATOM 2416 C CA . THR B 1 84 ? -30.688 -24.281 -5.133 1 69.75 84 THR B CA 1
ATOM 2417 C C . THR B 1 84 ? -29.844 -25.406 -5.707 1 69.75 84 THR B C 1
ATOM 2419 O O . THR B 1 84 ? -29.922 -26.547 -5.254 1 69.75 84 THR B O 1
ATOM 2422 N N . SER B 1 85 ? -29.062 -25.078 -6.695 1 76.75 85 SER B N 1
ATOM 2423 C CA . SER B 1 85 ? -28.359 -26.125 -7.41 1 76.75 85 SER B CA 1
ATOM 2424 C C . SER B 1 85 ? -26.938 -26.297 -6.875 1 76.75 85 SER B C 1
ATOM 2426 O O . SER B 1 85 ? -26.156 -25.344 -6.875 1 76.75 85 SER B O 1
ATOM 2428 N N . ALA B 1 86 ? -26.734 -27.547 -6.371 1 81.81 86 ALA B N 1
ATOM 2429 C CA . ALA B 1 86 ? -25.406 -27.844 -5.863 1 81.81 86 ALA B CA 1
ATOM 2430 C C . ALA B 1 86 ? -24.422 -28.094 -7.004 1 81.81 86 ALA B C 1
ATOM 2432 O O . ALA B 1 86 ? -24.766 -28.734 -8.008 1 81.81 86 ALA B O 1
ATOM 2433 N N . CYS B 1 87 ? -23.359 -27.422 -6.988 1 82.38 87 CYS B N 1
ATOM 2434 C CA . CYS B 1 87 ? -22.281 -27.688 -7.934 1 82.38 87 CYS B CA 1
ATOM 2435 C C . CYS B 1 87 ? -20.922 -27.609 -7.242 1 82.38 87 CYS B C 1
ATOM 2437 O O . CYS B 1 87 ? -20.859 -27.344 -6.039 1 82.38 87 CYS B O 1
ATOM 2439 N N . HIS B 1 88 ? -19.922 -28.109 -7.988 1 82 88 HIS B N 1
ATOM 2440 C CA . HIS B 1 88 ? -18.562 -28 -7.488 1 82 88 HIS B CA 1
ATOM 2441 C C . HIS B 1 88 ? -17.844 -26.812 -8.102 1 82 88 HIS B C 1
ATOM 2443 O O . HIS B 1 88 ? -18.094 -26.453 -9.258 1 82 88 HIS B O 1
ATOM 2449 N N . LEU B 1 89 ? -17.031 -26.219 -7.277 1 78.81 89 LEU B N 1
ATOM 2450 C CA . LEU B 1 89 ? -16.281 -25.062 -7.73 1 78.81 89 LEU B CA 1
ATOM 2451 C C . LEU B 1 89 ? -15.484 -25.391 -8.992 1 78.81 89 LEU B C 1
ATOM 2453 O O . LEU B 1 89 ? -15.352 -24.547 -9.883 1 78.81 89 LEU B O 1
ATOM 2457 N N . LYS B 1 90 ? -15.016 -26.609 -9.008 1 79.06 90 LYS B N 1
ATOM 2458 C CA . LYS B 1 90 ? -14.195 -27.047 -10.133 1 79.06 90 LYS B CA 1
ATOM 2459 C C . LYS B 1 90 ? -14.992 -27 -11.438 1 79.06 90 LYS B C 1
ATOM 2461 O O . LYS B 1 90 ? -14.414 -26.875 -12.516 1 79.06 90 LYS B O 1
ATOM 2466 N N . ASP B 1 91 ? -16.312 -27.141 -11.266 1 80.94 91 ASP B N 1
ATOM 2467 C CA . ASP B 1 91 ? -17.156 -27.203 -12.453 1 80.94 91 ASP B CA 1
ATOM 2468 C C . ASP B 1 91 ? -17.469 -25.812 -12.984 1 80.94 91 ASP B C 1
ATOM 2470 O O . ASP B 1 91 ? -17.906 -25.656 -14.125 1 80.94 91 ASP B O 1
ATOM 2474 N N . ILE B 1 92 ? -17.141 -24.859 -12.172 1 80.81 92 ILE B N 1
ATOM 2475 C CA . ILE B 1 92 ? -17.578 -23.531 -12.562 1 80.81 92 ILE B CA 1
ATOM 2476 C C . ILE B 1 92 ? -16.391 -22.734 -13.094 1 80.81 92 ILE B C 1
ATOM 2478 O O . ILE B 1 92 ? -16.578 -21.797 -13.875 1 80.81 92 ILE B O 1
ATOM 2482 N N . ILE B 1 93 ? -15.281 -23.156 -12.688 1 81.06 93 ILE B N 1
ATOM 2483 C CA . ILE B 1 93 ? -14.094 -22.438 -13.117 1 81.06 93 ILE B CA 1
ATOM 2484 C C . ILE B 1 93 ? -13.477 -23.109 -14.336 1 81.06 93 ILE B C 1
ATOM 2486 O O . ILE B 1 93 ? -12.938 -24.219 -14.234 1 81.06 93 ILE B O 1
ATOM 2490 N N . SER B 1 94 ? -13.672 -22.578 -15.531 1 76.12 94 SER B N 1
ATOM 2491 C CA . SER B 1 94 ? -13.133 -23.172 -16.75 1 76.12 94 SER B CA 1
ATOM 2492 C C . SER B 1 94 ? -11.961 -22.344 -17.281 1 76.12 94 SER B C 1
ATOM 2494 O O . SER B 1 94 ? -11.086 -22.875 -17.984 1 76.12 94 SER B O 1
ATOM 2496 N N . ASP B 1 95 ? -11.906 -21.094 -17.047 1 83.69 95 ASP B N 1
ATOM 2497 C CA . ASP B 1 95 ? -10.852 -20.188 -17.484 1 83.69 95 ASP B CA 1
ATOM 2498 C C . ASP B 1 95 ? -10.516 -19.188 -16.375 1 83.69 95 ASP B C 1
ATOM 2500 O O . ASP B 1 95 ? -11.086 -19.234 -15.289 1 83.69 95 ASP B O 1
ATOM 2504 N N . THR B 1 96 ? -9.484 -18.391 -16.703 1 88.31 96 THR B N 1
ATOM 2505 C CA . THR B 1 96 ? -9.164 -17.328 -15.75 1 88.31 96 THR B CA 1
ATOM 2506 C C . THR B 1 96 ? -10.398 -16.484 -15.438 1 88.31 96 THR B C 1
ATOM 2508 O O . THR B 1 96 ? -11.078 -16.016 -16.344 1 88.31 96 THR B O 1
ATOM 2511 N N . SER B 1 97 ? -10.758 -16.484 -14.188 1 92.38 97 SER B N 1
ATOM 2512 C CA . SER B 1 97 ? -11.961 -15.781 -13.781 1 92.38 97 SER B CA 1
ATOM 2513 C C . SER B 1 97 ? -11.688 -14.859 -12.594 1 92.38 97 SER B C 1
ATOM 2515 O O . SER B 1 97 ? -10.789 -15.125 -11.789 1 92.38 97 SER B O 1
ATOM 2517 N N . LEU B 1 98 ? -12.461 -13.773 -12.602 1 95.5 98 LEU B N 1
ATOM 2518 C CA . LEU B 1 98 ? -12.438 -12.898 -11.438 1 95.5 98 LEU B CA 1
ATOM 2519 C C . LEU B 1 98 ? -13.438 -13.352 -10.383 1 95.5 98 LEU B C 1
ATOM 2521 O O . LEU B 1 98 ? -14.617 -13.531 -10.688 1 95.5 98 LEU B O 1
ATOM 2525 N N . VAL B 1 99 ? -12.977 -13.586 -9.258 1 95.69 99 VAL B N 1
ATOM 2526 C CA . VAL B 1 99 ? -13.844 -13.977 -8.148 1 95.69 99 VAL B CA 1
ATOM 2527 C C . VAL B 1 99 ? -14.055 -12.789 -7.211 1 95.69 99 VAL B C 1
ATOM 2529 O O . VAL B 1 99 ? -13.102 -12.125 -6.82 1 95.69 99 VAL B O 1
ATOM 2532 N N . VAL B 1 100 ? -15.273 -12.508 -6.918 1 97.12 100 VAL B N 1
ATOM 2533 C CA . VAL B 1 100 ? -15.656 -11.5 -5.938 1 97.12 100 VAL B CA 1
ATOM 2534 C C . VAL B 1 100 ? -16.25 -12.172 -4.703 1 97.12 100 VAL B C 1
ATOM 2536 O O . VAL B 1 100 ? -17.281 -12.836 -4.789 1 97.12 100 VAL B O 1
ATOM 2539 N N . ARG B 1 101 ? -15.586 -11.977 -3.602 1 97.06 101 ARG B N 1
ATOM 2540 C CA . ARG B 1 101 ? -16.031 -12.57 -2.342 1 97.06 101 ARG B CA 1
ATOM 2541 C C . ARG B 1 101 ? -16.734 -11.539 -1.47 1 97.06 101 ARG B C 1
ATOM 2543 O O . ARG B 1 101 ? -16.125 -10.547 -1.055 1 97.06 101 ARG B O 1
ATOM 2550 N N . LEU B 1 102 ? -18 -11.852 -1.235 1 96.19 102 LEU B N 1
ATOM 2551 C CA . LEU B 1 102 ? -18.844 -10.969 -0.438 1 96.19 102 LEU B CA 1
ATOM 2552 C C . LEU B 1 102 ? -19.516 -11.734 0.692 1 96.19 102 LEU B C 1
ATOM 2554 O O . LEU B 1 102 ? -19.891 -12.898 0.524 1 96.19 102 LEU B O 1
ATOM 2558 N N . SER B 1 103 ? -19.594 -11.055 1.754 1 93.56 103 SER B N 1
ATOM 2559 C CA . SER B 1 103 ? -20.328 -11.586 2.893 1 93.56 103 SER B CA 1
ATOM 2560 C C . SER B 1 103 ? -21.5 -10.68 3.271 1 93.56 103 SER B C 1
ATOM 2562 O O . SER B 1 103 ? -21.438 -9.469 3.068 1 93.56 103 SER B O 1
ATOM 2564 N N . GLN B 1 104 ? -22.531 -11.266 3.803 1 91.5 104 GLN B N 1
ATOM 2565 C CA . GLN B 1 104 ? -23.688 -10.492 4.27 1 91.5 104 GLN B CA 1
ATOM 2566 C C . GLN B 1 104 ? -23.297 -9.602 5.449 1 91.5 104 GLN B C 1
ATOM 2568 O O . GLN B 1 104 ? -23.969 -8.594 5.707 1 91.5 104 GLN B O 1
ATOM 2573 N N . SER B 1 105 ? -22.266 -9.969 6.117 1 92.62 105 SER B N 1
ATOM 2574 C CA . SER B 1 105 ? -21.828 -9.203 7.277 1 92.62 105 SER B CA 1
ATOM 2575 C C . SER B 1 105 ? -20.969 -8.008 6.855 1 92.62 105 SER B C 1
ATOM 2577 O O . SER B 1 105 ? -20.641 -7.152 7.684 1 92.62 105 SER B O 1
ATOM 2579 N N . ASN B 1 106 ? -20.703 -7.996 5.512 1 94 106 ASN B N 1
ATOM 2580 C CA . ASN B 1 106 ? -19.859 -6.895 5.055 1 94 106 ASN B CA 1
ATOM 2581 C C . ASN B 1 106 ? -20.594 -5.562 5.109 1 94 106 ASN B C 1
ATOM 2583 O O . ASN B 1 106 ? -21.828 -5.523 4.988 1 94 106 ASN B O 1
ATOM 2587 N N . CYS B 1 107 ? -19.891 -4.535 5.363 1 92.12 107 CYS B N 1
ATOM 2588 C CA . CYS B 1 107 ? -20.438 -3.186 5.336 1 92.12 107 CYS B CA 1
ATOM 2589 C C . CYS B 1 107 ? -21.188 -2.93 4.027 1 92.12 107 CYS B C 1
ATOM 2591 O O . CYS B 1 107 ? -20.625 -3.123 2.945 1 92.12 107 CYS B O 1
ATOM 2593 N N . GLY B 1 108 ? -22.406 -2.486 4.172 1 92.94 108 GLY B N 1
ATOM 2594 C CA . GLY B 1 108 ? -23.266 -2.264 3.01 1 92.94 108 GLY B CA 1
ATOM 2595 C C . GLY B 1 108 ? -22.688 -1.237 2.049 1 92.94 108 GLY B C 1
ATOM 2596 O O . GLY B 1 108 ? -22.734 -1.431 0.832 1 92.94 108 GLY B O 1
ATOM 2597 N N . ILE B 1 109 ? -22.188 -0.182 2.576 1 94.12 109 ILE B N 1
ATOM 2598 C CA . ILE B 1 109 ? -21.609 0.876 1.749 1 94.12 109 ILE B CA 1
ATOM 2599 C C . ILE B 1 109 ? -20.438 0.327 0.949 1 94.12 109 ILE B C 1
ATOM 2601 O O . ILE B 1 109 ? -20.281 0.633 -0.237 1 94.12 109 ILE B O 1
ATOM 2605 N N . CYS B 1 110 ? -19.578 -0.475 1.548 1 94.19 110 CYS B N 1
ATOM 2606 C CA . CYS B 1 110 ? -18.422 -1.067 0.888 1 94.19 110 CYS B CA 1
ATOM 2607 C C . CYS B 1 110 ? -18.859 -1.975 -0.258 1 94.19 110 CYS B C 1
ATOM 2609 O O . CYS B 1 110 ? -18.312 -1.894 -1.358 1 94.19 110 CYS B O 1
ATOM 2611 N N . VAL B 1 111 ? -19.859 -2.766 0.053 1 96 111 VAL B N 1
ATOM 2612 C CA . VAL B 1 111 ? -20.359 -3.689 -0.959 1 96 111 VAL B CA 1
ATOM 2613 C C . VAL B 1 111 ? -20.938 -2.904 -2.133 1 96 111 VAL B C 1
ATOM 2615 O O . VAL B 1 111 ? -20.609 -3.172 -3.291 1 96 111 VAL B O 1
ATOM 2618 N N . ASN B 1 112 ? -21.719 -1.899 -1.807 1 95.12 112 ASN B N 1
ATOM 2619 C CA . ASN B 1 112 ? -22.359 -1.112 -2.855 1 95.12 112 ASN B CA 1
ATOM 2620 C C . ASN B 1 112 ? -21.328 -0.395 -3.725 1 95.12 112 ASN B C 1
ATOM 2622 O O . ASN B 1 112 ? -21.469 -0.344 -4.949 1 95.12 112 ASN B O 1
ATOM 2626 N N . THR B 1 113 ? -20.406 0.148 -3.092 1 96.06 113 THR B N 1
ATOM 2627 C CA . THR B 1 113 ? -19.359 0.846 -3.83 1 96.06 113 THR B CA 1
ATOM 2628 C C . THR B 1 113 ? -18.625 -0.112 -4.766 1 96.06 113 THR B C 1
ATOM 2630 O O . THR B 1 113 ? -18.422 0.197 -5.941 1 96.06 113 THR B O 1
ATOM 2633 N N . LEU B 1 114 ? -18.219 -1.231 -4.266 1 96.56 114 LEU B N 1
ATOM 2634 C CA . LEU B 1 114 ? -17.516 -2.225 -5.07 1 96.56 114 LEU B CA 1
ATOM 2635 C C . LEU B 1 114 ? -18.375 -2.656 -6.262 1 96.56 114 LEU B C 1
ATOM 2637 O O . LEU B 1 114 ? -17.891 -2.695 -7.395 1 96.56 114 LEU B O 1
ATOM 2641 N N . MET B 1 115 ? -19.625 -2.916 -6.023 1 95.94 115 MET B N 1
ATOM 2642 C CA . MET B 1 115 ? 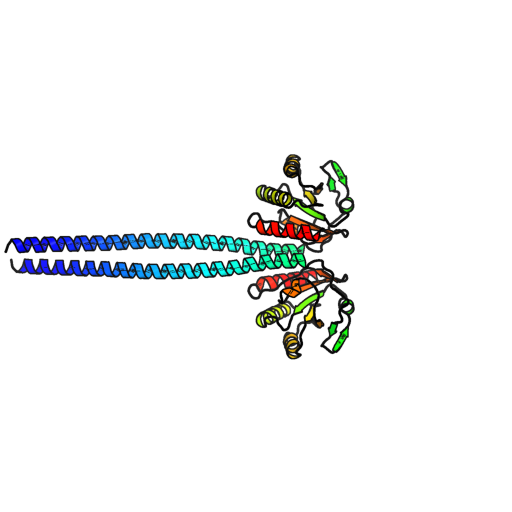-20.516 -3.369 -7.082 1 95.94 115 MET B CA 1
ATOM 2643 C C . MET B 1 115 ? -20.688 -2.297 -8.156 1 95.94 115 MET B C 1
ATOM 2645 O O . MET B 1 115 ? -20.688 -2.6 -9.344 1 95.94 115 MET B O 1
ATOM 2649 N N . SER B 1 116 ? -20.781 -1.097 -7.703 1 96.25 116 SER B N 1
ATOM 2650 C CA . SER B 1 116 ? -20.906 0.013 -8.641 1 96.25 116 SER B CA 1
ATOM 2651 C C . SER B 1 116 ? -19.672 0.117 -9.539 1 96.25 116 SER B C 1
ATOM 2653 O O . SER B 1 116 ? -19.797 0.365 -10.742 1 96.25 116 SER B O 1
ATOM 2655 N N . LEU B 1 117 ? -18.531 -0.083 -8.992 1 96.19 117 LEU B N 1
ATOM 2656 C CA . LEU B 1 117 ? -17.297 0.001 -9.758 1 96.19 117 LEU B CA 1
ATOM 2657 C C . LEU B 1 117 ? -17.172 -1.161 -10.734 1 96.19 117 LEU B C 1
ATOM 2659 O O . LEU B 1 117 ? -16.734 -0.978 -11.875 1 96.19 117 LEU B O 1
ATOM 2663 N N . LEU B 1 118 ? -17.516 -2.322 -10.312 1 96.12 118 LEU B N 1
ATOM 2664 C CA . LEU B 1 118 ? -17.516 -3.49 -11.188 1 96.12 118 LEU B CA 1
ATOM 2665 C C . LEU B 1 118 ? -18.422 -3.27 -12.391 1 96.12 118 LEU B C 1
ATOM 2667 O O . LEU B 1 118 ? -18.062 -3.625 -13.516 1 96.12 118 LEU B O 1
ATOM 2671 N N . GLN B 1 119 ? -19.531 -2.738 -12.07 1 94.75 119 GLN B N 1
ATOM 2672 C CA . GLN B 1 119 ? -20.484 -2.441 -13.133 1 94.75 119 GLN B CA 1
ATOM 2673 C C . GLN B 1 119 ? -19.922 -1.427 -14.117 1 94.75 119 GLN B C 1
ATOM 2675 O O . GLN B 1 119 ? -20.016 -1.61 -15.336 1 94.75 119 GLN B O 1
ATOM 2680 N N . LYS B 1 120 ? -19.375 -0.43 -13.617 1 93.69 120 LYS B N 1
ATOM 2681 C CA . LYS B 1 120 ? -18.828 0.658 -14.422 1 93.69 120 LYS B CA 1
ATOM 2682 C C . LYS B 1 120 ? -17.781 0.141 -15.398 1 93.69 120 LYS B C 1
ATOM 2684 O O . LYS B 1 120 ? -17.719 0.584 -16.547 1 93.69 120 LYS B O 1
ATOM 2689 N N . VAL B 1 121 ? -16.938 -0.792 -14.984 1 93.56 121 VAL B N 1
ATOM 2690 C CA . VAL B 1 121 ? -15.844 -1.291 -15.805 1 93.56 121 VAL B CA 1
ATOM 2691 C C . VAL B 1 121 ? -16.344 -2.412 -16.719 1 93.56 121 VAL B C 1
ATOM 2693 O O . VAL B 1 121 ? -15.641 -2.842 -17.625 1 93.56 121 VAL B O 1
ATOM 2696 N N . ASN B 1 122 ? -17.547 -2.902 -16.578 1 89.94 122 ASN B N 1
ATOM 2697 C CA . ASN B 1 122 ? -18.141 -3.996 -17.344 1 89.94 122 ASN B CA 1
ATOM 2698 C C . ASN B 1 122 ? -17.266 -5.242 -17.312 1 89.94 122 ASN B C 1
ATOM 2700 O O . ASN B 1 122 ? -16.938 -5.805 -18.359 1 89.94 122 ASN B O 1
ATOM 2704 N N . MET B 1 123 ? -16.969 -5.645 -16.172 1 86.94 123 MET B N 1
ATOM 2705 C CA . MET B 1 123 ? -16.109 -6.805 -15.984 1 86.94 123 MET B CA 1
ATOM 2706 C C . MET B 1 123 ? -16.797 -8.078 -16.453 1 86.94 123 MET B C 1
ATOM 2708 O O . MET B 1 123 ? -17.984 -8.281 -16.203 1 86.94 123 MET B O 1
ATOM 2712 N N . LYS B 1 124 ? -15.953 -8.906 -17.172 1 82.56 124 LYS B N 1
ATOM 2713 C CA . LYS B 1 124 ? -16.5 -10.164 -17.672 1 82.56 124 LYS B CA 1
ATOM 2714 C C . LYS B 1 124 ? -15.945 -11.352 -16.875 1 82.56 124 LYS B C 1
ATOM 2716 O O . LYS B 1 124 ? -14.906 -11.242 -16.234 1 82.56 124 LYS B O 1
ATOM 2721 N N . ASN B 1 125 ? -16.719 -12.492 -16.891 1 86.44 125 ASN B N 1
ATOM 2722 C CA . ASN B 1 125 ? -16.281 -13.742 -16.266 1 86.44 125 ASN B CA 1
ATOM 2723 C C . ASN B 1 125 ? -16.078 -13.562 -14.758 1 86.44 125 ASN B C 1
ATOM 2725 O O . ASN B 1 125 ? -15.031 -13.93 -14.227 1 86.44 125 ASN B O 1
ATOM 2729 N N . VAL B 1 126 ? -17.094 -12.922 -14.211 1 93.44 126 VAL B N 1
ATOM 2730 C CA . VAL B 1 126 ? -17.047 -12.672 -12.773 1 93.44 126 VAL B CA 1
ATOM 2731 C C . VAL B 1 126 ? -17.828 -13.758 -12.039 1 93.44 126 VAL B C 1
ATOM 2733 O O . VAL B 1 126 ? -18.906 -14.148 -12.461 1 93.44 126 VAL B O 1
ATOM 2736 N N . ILE B 1 127 ? -17.281 -14.266 -11.07 1 93.25 127 ILE B N 1
ATOM 2737 C CA . ILE B 1 127 ? -17.922 -15.227 -10.18 1 93.25 127 ILE B CA 1
ATOM 2738 C C . ILE B 1 127 ? -18.078 -14.617 -8.789 1 93.25 127 ILE B C 1
ATOM 2740 O O . ILE B 1 127 ? -17.094 -14.188 -8.18 1 93.25 127 ILE B O 1
ATOM 2744 N N . PHE B 1 128 ? -19.297 -14.594 -8.344 1 94.75 128 PHE B N 1
ATOM 2745 C CA . PHE B 1 128 ? -19.562 -14.07 -7.008 1 94.75 128 PHE B CA 1
ATOM 2746 C C . PHE B 1 128 ? -19.719 -15.203 -6.004 1 94.75 128 PHE B C 1
ATOM 2748 O O . PHE B 1 128 ? -20.562 -16.094 -6.176 1 94.75 128 PHE B O 1
ATOM 2755 N N . LEU B 1 129 ? -18.875 -15.18 -5.043 1 93.19 129 LEU B N 1
ATOM 2756 C CA . LEU B 1 129 ? -19 -16.109 -3.93 1 93.19 129 LEU B CA 1
ATOM 2757 C C . LEU B 1 129 ? -19.5 -15.406 -2.676 1 93.19 129 LEU B C 1
ATOM 2759 O O . LEU B 1 129 ? -18.844 -14.477 -2.184 1 93.19 129 LEU B O 1
ATOM 2763 N N . THR B 1 130 ? -20.625 -15.805 -2.184 1 93.44 130 THR B N 1
ATOM 2764 C CA . THR B 1 130 ? -21.234 -15.133 -1.044 1 93.44 130 THR B CA 1
ATOM 2765 C C . THR B 1 130 ? -21.703 -16.156 -0.007 1 93.44 130 THR B C 1
ATOM 2767 O O . THR B 1 130 ? -21.906 -17.328 -0.326 1 93.44 130 THR B O 1
ATOM 2770 N N . ASP B 1 131 ? -21.734 -15.688 1.252 1 90.81 131 ASP B N 1
ATOM 2771 C CA . ASP B 1 131 ? -22.266 -16.531 2.322 1 90.81 131 ASP B CA 1
ATOM 2772 C C . ASP B 1 131 ? -23.672 -16.094 2.734 1 90.81 131 ASP B C 1
ATOM 2774 O O . ASP B 1 131 ? -24.047 -16.234 3.896 1 90.81 131 ASP B O 1
ATOM 2778 N N . TYR B 1 132 ? -24.391 -15.516 1.87 1 85.94 132 TYR B N 1
ATOM 2779 C CA . TYR B 1 132 ? -25.672 -14.93 2.197 1 85.94 132 TYR B CA 1
ATOM 2780 C C . TYR B 1 132 ? -26.625 -15.984 2.768 1 85.94 132 TYR B C 1
ATOM 2782 O O . TYR B 1 132 ? -26.594 -17.141 2.357 1 85.94 132 TYR B O 1
ATOM 2790 N N . GLU B 1 133 ? -27.312 -15.547 3.781 1 81.19 133 GLU B N 1
ATOM 2791 C CA . GLU B 1 133 ? -28.391 -16.359 4.348 1 81.19 133 GLU B CA 1
ATOM 2792 C C . GLU B 1 133 ? -29.766 -15.867 3.91 1 81.19 133 GLU B C 1
ATOM 2794 O O . GLU B 1 133 ? -30.719 -16.641 3.832 1 81.19 133 GLU B O 1
ATOM 2799 N N . ASP B 1 134 ? -29.781 -14.664 3.604 1 79.5 134 ASP B N 1
ATOM 2800 C CA . ASP B 1 134 ? -31.031 -14.008 3.217 1 79.5 134 ASP B CA 1
ATOM 2801 C C . ASP B 1 134 ? -31.078 -13.766 1.709 1 79.5 134 ASP B C 1
ATOM 2803 O O . ASP B 1 134 ? -30.109 -13.258 1.124 1 79.5 134 ASP B O 1
ATOM 2807 N N . GLN B 1 135 ? -32.219 -14.078 1.151 1 84.94 135 GLN B N 1
ATOM 2808 C CA . GLN B 1 135 ? -32.406 -13.875 -0.283 1 84.94 135 GLN B CA 1
ATOM 2809 C C . GLN B 1 135 ? -32.375 -12.391 -0.636 1 84.94 135 GLN B C 1
ATOM 2811 O O . GLN B 1 135 ? -31.984 -12.016 -1.747 1 84.94 135 GLN B O 1
ATOM 2816 N N . CYS B 1 136 ? -32.688 -11.586 0.284 1 88.69 136 CYS B N 1
ATOM 2817 C CA . CYS B 1 136 ? -32.719 -10.148 0.039 1 88.69 136 CYS B CA 1
ATOM 2818 C C . CYS B 1 136 ? -31.328 -9.633 -0.321 1 88.69 136 CYS B C 1
ATOM 2820 O O . CYS B 1 136 ? -31.188 -8.789 -1.205 1 88.69 136 CYS B O 1
ATOM 2822 N N . PHE B 1 137 ? -30.406 -10.172 0.351 1 89.94 137 PHE B N 1
ATOM 2823 C CA . PHE B 1 137 ? -29.031 -9.766 0.089 1 89.94 137 PHE B CA 1
ATOM 2824 C C . PHE B 1 137 ? -28.641 -10.086 -1.349 1 89.94 137 PHE B C 1
ATOM 2826 O O . PHE B 1 137 ? -28.094 -9.227 -2.053 1 89.94 137 PHE B O 1
ATOM 2833 N N . LEU B 1 138 ? -28.906 -11.273 -1.782 1 89.38 138 LEU B N 1
ATOM 2834 C CA . LEU B 1 138 ? -28.594 -11.695 -3.143 1 89.38 138 LEU B CA 1
ATOM 2835 C C . LEU B 1 138 ? -29.344 -10.836 -4.164 1 89.38 138 LEU B C 1
ATOM 2837 O O . LEU B 1 138 ? -28.766 -10.445 -5.184 1 89.38 138 LEU B O 1
ATOM 2841 N N . ASP B 1 139 ? -30.594 -10.586 -3.889 1 90.69 139 ASP B N 1
ATOM 2842 C CA . ASP B 1 139 ? -31.406 -9.781 -4.801 1 90.69 139 ASP B CA 1
ATOM 2843 C C . ASP B 1 139 ? -30.828 -8.383 -4.969 1 90.69 139 ASP B C 1
ATOM 2845 O O . ASP B 1 139 ? -30.828 -7.828 -6.07 1 90.69 139 ASP B O 1
ATOM 2849 N N . ASP B 1 140 ? -30.375 -7.832 -3.91 1 91.44 140 ASP B N 1
ATOM 2850 C CA . ASP B 1 140 ? -29.766 -6.508 -3.963 1 91.44 140 ASP B CA 1
ATOM 2851 C C . ASP B 1 140 ? -28.531 -6.512 -4.875 1 91.44 140 ASP B C 1
ATOM 2853 O O . ASP B 1 140 ? -28.344 -5.578 -5.656 1 91.44 140 ASP B O 1
ATOM 2857 N N . LEU B 1 141 ? -27.75 -7.539 -4.738 1 91.38 141 LEU B N 1
ATOM 2858 C CA . LEU B 1 141 ? -26.547 -7.641 -5.555 1 91.38 141 LEU B CA 1
ATOM 2859 C C . LEU B 1 141 ? -26.906 -7.746 -7.035 1 91.38 141 LEU B C 1
ATOM 2861 O O . LEU B 1 141 ? -26.203 -7.184 -7.883 1 91.38 141 LEU B O 1
ATOM 2865 N N . LYS B 1 142 ? -27.891 -8.445 -7.344 1 90.94 142 LYS B N 1
ATOM 2866 C CA . LYS B 1 142 ? -28.266 -8.711 -8.727 1 90.94 142 LYS B CA 1
ATOM 2867 C C . LYS B 1 142 ? -28.844 -7.457 -9.383 1 90.94 142 LYS B C 1
ATOM 2869 O O . LYS B 1 142 ? -28.938 -7.387 -10.609 1 90.94 142 LYS B O 1
ATOM 2874 N N . LEU B 1 143 ? -29.141 -6.504 -8.562 1 92.12 143 LEU B N 1
ATOM 2875 C CA . LEU B 1 143 ? -29.688 -5.25 -9.086 1 92.12 143 LEU B CA 1
ATOM 2876 C C . LEU B 1 143 ? -28.641 -4.535 -9.953 1 92.12 143 LEU B C 1
ATOM 2878 O O . LEU B 1 143 ? -29 -3.75 -10.828 1 92.12 143 LEU B O 1
ATOM 2882 N N . TYR B 1 144 ? -27.422 -4.777 -9.727 1 91.62 144 TYR B N 1
ATOM 2883 C CA . TYR B 1 144 ? -26.359 -4.082 -10.445 1 91.62 144 TYR B CA 1
ATOM 2884 C C . TYR B 1 144 ? -26.203 -4.645 -11.859 1 91.62 144 TYR B C 1
ATOM 2886 O O . TYR B 1 144 ? -25.5 -4.062 -12.688 1 91.62 144 TYR B O 1
ATOM 2894 N N . ARG B 1 145 ? -26.797 -5.727 -12.203 1 89.56 145 ARG B N 1
ATOM 2895 C CA . ARG B 1 145 ? -26.859 -6.332 -13.531 1 89.56 145 ARG B CA 1
ATOM 2896 C C . ARG B 1 145 ? -25.453 -6.582 -14.07 1 89.56 145 ARG B C 1
ATOM 2898 O O . ARG B 1 145 ? -25.156 -6.254 -15.227 1 89.56 145 ARG B O 1
ATOM 2905 N N . ILE B 1 146 ? -24.531 -7.027 -13.195 1 90.19 146 ILE B N 1
ATOM 2906 C CA . ILE B 1 146 ? -23.188 -7.441 -13.594 1 90.19 146 ILE B CA 1
ATOM 2907 C C . ILE B 1 146 ? -23.234 -8.859 -14.156 1 90.19 146 ILE B C 1
ATOM 2909 O O . ILE B 1 146 ? -23.891 -9.734 -13.602 1 90.19 146 ILE B O 1
ATOM 2913 N N . LYS B 1 147 ? -22.625 -8.961 -15.328 1 88.81 147 LYS B N 1
ATOM 2914 C CA . LYS B 1 147 ? -22.547 -10.289 -15.93 1 88.81 147 LYS B CA 1
ATOM 2915 C C . LYS B 1 147 ? -21.688 -11.227 -15.086 1 88.81 147 LYS B C 1
ATOM 2917 O O . LYS B 1 147 ? -20.469 -11.211 -15.195 1 88.81 147 LYS B O 1
ATOM 2922 N N . GLY B 1 148 ? -22.281 -11.945 -14.219 1 89.81 148 GLY B N 1
ATOM 2923 C CA . GLY B 1 148 ? -21.609 -12.875 -13.336 1 89.81 148 GLY B CA 1
ATOM 2924 C C . GLY B 1 148 ? -22.531 -13.922 -12.742 1 89.81 148 GLY B C 1
ATOM 2925 O O . GLY B 1 148 ? -23.734 -13.875 -12.953 1 89.81 148 GLY B O 1
ATOM 2926 N N . ARG B 1 149 ? -21.984 -14.875 -12.234 1 90 149 ARG B N 1
ATOM 2927 C CA . ARG B 1 149 ? -22.719 -15.953 -11.578 1 90 149 ARG B CA 1
ATOM 2928 C C . ARG B 1 149 ? -22.562 -15.875 -10.062 1 90 149 ARG B C 1
ATOM 2930 O O . ARG B 1 149 ? -21.484 -15.57 -9.562 1 90 149 ARG B O 1
ATOM 2937 N N . PHE B 1 150 ? -23.656 -16.203 -9.359 1 91.31 150 PHE B N 1
ATOM 2938 C CA . PHE B 1 150 ? -23.656 -16.094 -7.906 1 91.31 150 PHE B CA 1
ATOM 2939 C C . PHE B 1 150 ? -23.734 -17.469 -7.262 1 91.31 150 PHE B C 1
ATOM 2941 O O . PHE B 1 150 ? -24.578 -18.281 -7.621 1 91.31 150 PHE B O 1
ATOM 2948 N N . PHE B 1 151 ? -22.828 -17.641 -6.34 1 90.75 151 PHE B N 1
ATOM 2949 C CA . PHE B 1 151 ? -22.781 -18.922 -5.641 1 90.75 151 PHE B CA 1
ATOM 2950 C C . PHE B 1 151 ? -22.703 -18.719 -4.137 1 90.75 151 PHE B C 1
ATOM 2952 O O . PHE B 1 151 ? -22.078 -17.766 -3.666 1 90.75 151 PHE B O 1
ATOM 2959 N N . LYS B 1 152 ? -23.281 -19.688 -3.471 1 90.31 152 LYS B N 1
ATOM 2960 C CA . LYS B 1 152 ? -23.234 -19.656 -2.012 1 90.31 152 LYS B CA 1
ATOM 2961 C C . LYS B 1 152 ? -22.172 -20.609 -1.479 1 90.31 152 LYS B C 1
ATOM 2963 O O . LYS B 1 152 ? -22.125 -21.781 -1.86 1 90.31 152 LYS B O 1
ATOM 2968 N N . ILE B 1 153 ? -21.312 -20.031 -0.699 1 89.25 153 ILE B N 1
ATOM 2969 C CA . ILE B 1 153 ? -20.281 -20.812 -0.032 1 89.25 153 ILE B CA 1
ATOM 2970 C C . ILE B 1 153 ? -20 -20.234 1.354 1 89.25 153 ILE B C 1
ATOM 2972 O O . ILE B 1 153 ? -19.891 -19.016 1.511 1 89.25 153 ILE B O 1
ATOM 2976 N N . ALA B 1 154 ? -19.891 -21.141 2.295 1 87.19 154 ALA B N 1
ATOM 2977 C CA . ALA B 1 154 ? -19.734 -20.672 3.672 1 87.19 154 ALA B CA 1
ATOM 2978 C C . ALA B 1 154 ? -18.344 -20.078 3.889 1 87.19 154 ALA B C 1
ATOM 2980 O O . ALA B 1 154 ? -18.203 -19.047 4.559 1 87.19 154 ALA B O 1
ATOM 2981 N N . SER B 1 155 ? -17.328 -20.703 3.396 1 89.94 155 SER B N 1
ATOM 2982 C CA . SER B 1 155 ? -15.953 -20.25 3.609 1 89.94 155 SER B CA 1
ATOM 2983 C C . SER B 1 155 ? -15.016 -20.797 2.547 1 89.94 155 SER B C 1
ATOM 2985 O O . SER B 1 155 ? -15.188 -21.922 2.082 1 89.94 155 SER B O 1
ATOM 2987 N N . LEU B 1 156 ? -14.039 -20 2.188 1 90.81 156 LEU B N 1
ATOM 2988 C CA . LEU B 1 156 ? -13.016 -20.438 1.248 1 90.81 156 LEU B CA 1
ATOM 2989 C C . LEU B 1 156 ? -11.812 -21.016 1.987 1 90.81 156 LEU B C 1
ATOM 2991 O O . LEU B 1 156 ? -10.906 -21.594 1.367 1 90.81 156 LEU B O 1
ATOM 2995 N N . LYS B 1 157 ? -11.742 -20.891 3.248 1 90.62 157 LYS B N 1
ATOM 2996 C CA . LYS B 1 157 ? -10.719 -21.453 4.129 1 90.62 157 LYS B CA 1
ATOM 2997 C C . LYS B 1 157 ? -9.336 -20.922 3.754 1 90.62 157 LYS B C 1
ATOM 2999 O O . LYS B 1 157 ? -8.383 -21.703 3.637 1 90.62 157 LYS B O 1
ATOM 3004 N N . ILE B 1 158 ? -9.297 -19.625 3.43 1 92.38 158 ILE B N 1
ATOM 3005 C CA . ILE B 1 158 ? -8.031 -18.953 3.195 1 92.38 158 ILE B CA 1
ATOM 3006 C C . ILE B 1 158 ? -7.832 -17.859 4.242 1 92.38 158 ILE B C 1
ATOM 3008 O O . ILE B 1 158 ? -8.797 -17.406 4.871 1 92.38 158 ILE B O 1
ATOM 3012 N N . PRO B 1 159 ? -6.621 -17.375 4.469 1 92.5 159 PRO B N 1
ATOM 3013 C CA . PRO B 1 159 ? -6.301 -16.484 5.586 1 92.5 159 PRO B CA 1
ATOM 3014 C C . PRO B 1 159 ? -7.117 -15.195 5.559 1 92.5 159 PRO B C 1
ATOM 3016 O O . PRO B 1 159 ? -7.531 -14.703 6.613 1 92.5 159 PRO B O 1
ATOM 3019 N N . 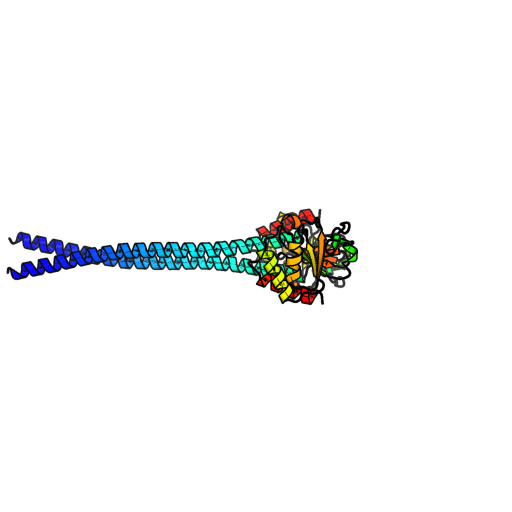ILE B 1 160 ? -7.461 -14.656 4.445 1 94.94 160 ILE B N 1
ATOM 3020 C CA . ILE B 1 160 ? -8.094 -13.344 4.344 1 94.94 160 ILE B CA 1
ATOM 3021 C C . ILE B 1 160 ? -9.547 -13.445 4.797 1 94.94 160 ILE B C 1
ATOM 3023 O O . ILE B 1 160 ? -10.18 -12.43 5.098 1 94.94 160 ILE B O 1
ATOM 3027 N N . GLU B 1 161 ? -10.055 -14.602 4.926 1 92.81 161 GLU B N 1
ATOM 3028 C CA . GLU B 1 161 ? -11.445 -14.805 5.316 1 92.81 161 GLU B CA 1
ATOM 3029 C C . GLU B 1 161 ? -11.703 -14.281 6.727 1 92.81 161 GLU B C 1
ATOM 3031 O O . GLU B 1 161 ? -12.812 -13.852 7.043 1 92.81 161 GLU B O 1
ATOM 3036 N N . SER B 1 162 ? -10.703 -14.273 7.449 1 91.44 162 SER B N 1
ATOM 3037 C CA . SER B 1 162 ? -10.844 -13.867 8.844 1 91.44 162 SER B CA 1
ATOM 3038 C C . SER B 1 162 ? -11.07 -12.367 8.961 1 91.44 162 SER B C 1
ATOM 3040 O O . SER B 1 162 ? -11.555 -11.883 9.984 1 91.44 162 SER B O 1
ATOM 3042 N N . MET B 1 163 ? -10.773 -11.57 7.965 1 91.75 163 MET B N 1
ATOM 3043 C CA . MET B 1 163 ? -10.875 -10.109 8.016 1 91.75 163 MET B CA 1
ATOM 3044 C C . MET B 1 163 ? -12.328 -9.664 7.863 1 91.75 163 MET B C 1
ATOM 3046 O O . MET B 1 163 ? -12.68 -8.539 8.227 1 91.75 163 MET B O 1
ATOM 3050 N N . ASP B 1 164 ? -13.172 -10.445 7.293 1 91.69 164 ASP B N 1
ATOM 3051 C CA . ASP B 1 164 ? -14.594 -10.164 7.074 1 91.69 164 ASP B CA 1
ATOM 3052 C C . ASP B 1 164 ? -14.773 -8.867 6.285 1 91.69 164 ASP B C 1
ATOM 3054 O O . ASP B 1 164 ? -15.516 -7.977 6.715 1 91.69 164 ASP B O 1
ATOM 3058 N N . ILE B 1 165 ? -14.086 -8.727 5.25 1 94.19 165 ILE B N 1
ATOM 3059 C CA . ILE B 1 165 ? -14.172 -7.625 4.297 1 94.19 165 ILE B CA 1
ATOM 3060 C C . ILE B 1 165 ? -14.312 -8.18 2.881 1 94.19 165 ILE B C 1
ATOM 3062 O O . ILE B 1 165 ? -13.867 -9.297 2.598 1 94.19 165 ILE B O 1
ATOM 3066 N N . PRO B 1 166 ? -15 -7.383 2.012 1 96.69 166 PRO B N 1
ATOM 3067 C CA . PRO B 1 166 ? -15.016 -7.836 0.62 1 96.69 166 PRO B CA 1
ATOM 3068 C C . PRO B 1 166 ? -13.625 -7.891 -0.003 1 96.69 166 PRO B C 1
ATOM 3070 O O . PRO B 1 166 ? -12.781 -7.035 0.285 1 96.69 166 PRO B O 1
ATOM 3073 N N . TYR B 1 167 ? -13.398 -8.867 -0.868 1 97.25 167 TYR B N 1
ATOM 3074 C CA . TYR B 1 167 ? -12.133 -8.914 -1.592 1 97.25 167 TYR B CA 1
ATOM 3075 C C . TYR B 1 167 ? -12.297 -9.617 -2.934 1 97.25 167 TYR B C 1
ATOM 3077 O O . TYR B 1 167 ? -13.328 -10.258 -3.184 1 97.25 167 TYR B O 1
ATOM 3085 N N . LEU B 1 168 ? -11.336 -9.359 -3.748 1 97.06 168 LEU B N 1
ATOM 3086 C CA . LEU B 1 168 ? -11.312 -9.914 -5.098 1 97.06 168 LEU B CA 1
ATOM 3087 C C . LEU B 1 168 ? -10.039 -10.711 -5.34 1 97.06 168 LEU B C 1
ATOM 3089 O O . LEU B 1 168 ? -9.008 -10.445 -4.711 1 97.06 168 LEU B O 1
ATOM 3093 N N . PHE B 1 169 ? -10.148 -11.68 -6.199 1 95.94 169 PHE B N 1
ATOM 3094 C CA . PHE B 1 169 ? -8.945 -12.352 -6.66 1 95.94 169 PHE B CA 1
ATOM 3095 C C . PHE B 1 169 ? -9.18 -13.031 -8.008 1 95.94 169 PHE B C 1
ATOM 3097 O O . PHE B 1 169 ? -10.328 -13.195 -8.43 1 95.94 169 PHE B O 1
ATOM 3104 N N . VAL B 1 170 ? -8.102 -13.312 -8.625 1 93.94 170 VAL B N 1
ATOM 3105 C CA . VAL B 1 170 ? -8.156 -14.047 -9.891 1 93.94 170 VAL B CA 1
ATOM 3106 C C . VAL B 1 170 ? -7.832 -15.516 -9.641 1 93.94 170 VAL B C 1
ATOM 3108 O O . VAL B 1 170 ? -6.965 -15.836 -8.82 1 93.94 170 VAL B O 1
ATOM 3111 N N . ILE B 1 171 ? -8.562 -16.297 -10.305 1 91.31 171 ILE B N 1
ATOM 3112 C CA . ILE B 1 171 ? -8.328 -17.734 -10.195 1 91.31 171 ILE B CA 1
ATOM 3113 C C . ILE B 1 171 ? -8.086 -18.312 -11.586 1 91.31 171 ILE B C 1
ATOM 3115 O O . ILE B 1 171 ? -8.742 -17.938 -12.555 1 91.31 171 ILE B O 1
ATOM 3119 N N . ASP B 1 172 ? -7.113 -19.172 -11.617 1 85.12 172 ASP B N 1
ATOM 3120 C CA . ASP B 1 172 ? -6.781 -19.766 -12.906 1 85.12 172 ASP B CA 1
ATOM 3121 C C . ASP B 1 172 ? -7.328 -21.203 -13 1 85.12 172 ASP B C 1
ATOM 3123 O O . ASP B 1 172 ? -8.102 -21.625 -12.148 1 85.12 172 ASP B O 1
ATOM 3127 N N . LYS B 1 173 ? -7 -21.875 -14.117 1 83.88 173 LYS B N 1
ATOM 3128 C CA . LYS B 1 173 ? -7.516 -23.219 -14.375 1 83.88 173 LYS B CA 1
ATOM 3129 C C . LYS B 1 173 ? -6.961 -24.219 -13.367 1 83.88 173 LYS B C 1
ATOM 3131 O O . LYS B 1 173 ? -7.52 -25.312 -13.195 1 83.88 173 LYS B O 1
ATOM 3136 N N . ASP B 1 174 ? -5.871 -23.828 -12.758 1 84.81 174 ASP B N 1
ATOM 3137 C CA . ASP B 1 174 ? -5.258 -24.719 -11.773 1 84.81 174 ASP B CA 1
ATOM 3138 C C . ASP B 1 174 ? -5.789 -24.422 -10.367 1 84.81 174 ASP B C 1
ATOM 3140 O O . ASP B 1 174 ? -5.336 -25.031 -9.391 1 84.81 174 ASP B O 1
ATOM 3144 N N . PHE B 1 175 ? -6.719 -23.516 -10.227 1 89.31 175 PHE B N 1
ATOM 3145 C CA . PHE B 1 175 ? -7.406 -23.156 -8.992 1 89.31 175 PHE B CA 1
ATOM 3146 C C . PHE B 1 175 ? -6.445 -22.516 -8 1 89.31 175 PHE B C 1
ATOM 3148 O O . PHE B 1 175 ? -6.527 -22.766 -6.801 1 89.31 175 PHE B O 1
ATOM 3155 N N . ILE B 1 176 ? -5.508 -21.828 -8.57 1 89.06 176 ILE B N 1
ATOM 3156 C CA . ILE B 1 176 ? -4.559 -21.078 -7.754 1 89.06 176 ILE B CA 1
ATOM 3157 C C . ILE B 1 176 ? -4.996 -19.625 -7.664 1 89.06 176 ILE B C 1
ATOM 3159 O O . ILE B 1 176 ? -5.309 -19 -8.68 1 89.06 176 ILE B O 1
ATOM 3163 N N . ILE B 1 177 ? -5.012 -19.141 -6.453 1 92.69 177 ILE B N 1
ATOM 3164 C CA . ILE B 1 177 ? -5.398 -17.75 -6.203 1 92.69 177 ILE B CA 1
ATOM 3165 C C . ILE B 1 177 ? -4.273 -16.812 -6.633 1 92.69 177 ILE B C 1
ATOM 3167 O O . ILE B 1 177 ? -3.111 -17.016 -6.27 1 92.69 177 ILE B O 1
ATOM 3171 N N . ASN B 1 178 ? -4.703 -15.867 -7.426 1 90.75 178 ASN B N 1
ATOM 3172 C CA . ASN B 1 178 ? -3.746 -14.852 -7.863 1 90.75 178 ASN B CA 1
ATOM 3173 C C . ASN B 1 178 ? -4.344 -13.453 -7.793 1 90.75 178 ASN B C 1
ATOM 3175 O O . ASN B 1 178 ? -5.562 -13.289 -7.875 1 90.75 178 ASN B O 1
ATOM 3179 N N . LYS B 1 179 ? -3.479 -12.461 -7.598 1 92 179 LYS B N 1
ATOM 3180 C CA . LYS B 1 179 ? -3.83 -11.047 -7.695 1 92 179 LYS B CA 1
ATOM 3181 C C . LYS B 1 179 ? -4.969 -10.695 -6.742 1 92 179 LYS B C 1
ATOM 3183 O O . LYS B 1 179 ? -5.973 -10.117 -7.152 1 92 179 LYS B O 1
ATOM 3188 N N . ILE B 1 180 ? -4.758 -11.047 -5.531 1 94.19 180 ILE B N 1
ATOM 3189 C CA . ILE B 1 180 ? -5.746 -10.727 -4.512 1 94.19 180 ILE B CA 1
ATOM 3190 C C . ILE B 1 180 ? -5.773 -9.219 -4.273 1 94.19 180 ILE B C 1
ATOM 3192 O O . ILE B 1 180 ? -4.727 -8.57 -4.258 1 94.19 180 ILE B O 1
ATOM 3196 N N . TYR B 1 181 ? -7.027 -8.688 -4.117 1 95.75 181 TYR B N 1
ATOM 3197 C CA . TYR B 1 181 ? -7.195 -7.246 -3.941 1 95.75 181 TYR B CA 1
ATOM 3198 C C . TYR B 1 181 ? -8.305 -6.945 -2.936 1 95.75 181 TYR B C 1
ATOM 3200 O O . TYR B 1 181 ? -9.359 -7.578 -2.959 1 95.75 181 TYR B O 1
ATOM 3208 N N . ILE B 1 182 ? -7.973 -6.039 -2.115 1 96.06 182 ILE B N 1
ATOM 3209 C CA . ILE B 1 182 ? -8.938 -5.578 -1.126 1 96.06 182 ILE B CA 1
ATOM 3210 C C . ILE B 1 182 ? -9.383 -4.156 -1.466 1 96.06 182 ILE B C 1
ATOM 3212 O O . ILE B 1 182 ? -8.617 -3.207 -1.321 1 96.06 182 ILE B O 1
ATOM 3216 N N . PRO B 1 183 ? -10.625 -4.012 -1.836 1 96.12 183 PRO B N 1
ATOM 3217 C CA . PRO B 1 183 ? -11.125 -2.67 -2.146 1 96.12 183 PRO B CA 1
ATOM 3218 C C . PRO B 1 183 ? -11.43 -1.849 -0.896 1 96.12 183 PRO B C 1
ATOM 3220 O O . PRO B 1 183 ? -11.93 -2.391 0.097 1 96.12 183 PRO B O 1
ATOM 3223 N N . HIS B 1 184 ? -11.078 -0.632 -0.919 1 93.62 184 HIS B N 1
ATOM 3224 C CA . HIS B 1 184 ? -11.398 0.307 0.151 1 93.62 184 HIS B CA 1
ATOM 3225 C C . HIS B 1 184 ? -12.266 1.452 -0.357 1 93.62 184 HIS B C 1
ATOM 3227 O O . HIS B 1 184 ? -11.961 2.059 -1.386 1 93.62 184 HIS B O 1
ATOM 3233 N N . ASN B 1 185 ? -13.242 1.729 0.416 1 91.94 185 ASN B N 1
ATOM 3234 C CA . ASN B 1 185 ? -14.172 2.789 0.03 1 91.94 185 ASN B CA 1
ATOM 3235 C C . ASN B 1 185 ? -13.469 4.141 -0.06 1 91.94 185 ASN B C 1
ATOM 3237 O O . ASN B 1 185 ? -13.867 5 -0.845 1 91.94 185 ASN B O 1
ATOM 3241 N N . SER B 1 186 ? -12.469 4.281 0.727 1 89.19 186 SER B N 1
ATOM 3242 C CA . SER B 1 186 ? -11.742 5.543 0.745 1 89.19 186 SER B CA 1
ATOM 3243 C C . SER B 1 186 ? -10.773 5.645 -0.431 1 89.19 186 SER B C 1
ATOM 3245 O O . SER B 1 186 ? -10.195 6.703 -0.682 1 89.19 186 SER B O 1
ATOM 3247 N N . MET B 1 187 ? -10.625 4.594 -1.186 1 92.25 187 MET B N 1
ATOM 3248 C CA . MET B 1 187 ? -9.672 4.57 -2.287 1 92.25 187 MET B CA 1
ATOM 3249 C C . MET B 1 187 ? -10.297 3.977 -3.543 1 92.25 187 MET B C 1
ATOM 3251 O O . MET B 1 187 ? -9.742 3.055 -4.145 1 92.25 187 MET B O 1
ATOM 3255 N N . THR B 1 188 ? -11.297 4.527 -3.994 1 94.44 188 THR B N 1
ATOM 3256 C CA . THR B 1 188 ? -12.055 3.998 -5.121 1 94.44 188 THR B CA 1
ATOM 3257 C C . THR B 1 188 ? -11.25 4.094 -6.414 1 94.44 188 THR B C 1
ATOM 3259 O O . THR B 1 188 ? -11.375 3.244 -7.293 1 94.44 188 THR B O 1
ATOM 3262 N N . ASP B 1 189 ? -10.43 5.098 -6.473 1 92.44 189 ASP B N 1
ATOM 3263 C CA . ASP B 1 189 ? -9.586 5.262 -7.652 1 92.44 189 ASP B CA 1
ATOM 3264 C C . ASP B 1 189 ? -8.617 4.09 -7.809 1 92.44 189 ASP B C 1
ATOM 3266 O O . ASP B 1 189 ? -8.352 3.641 -8.922 1 92.44 189 ASP B O 1
ATOM 3270 N N . GLN B 1 190 ? -8.164 3.629 -6.73 1 92.25 190 GLN B N 1
ATOM 3271 C CA . GLN B 1 190 ? -7.262 2.486 -6.754 1 92.25 190 GLN B CA 1
ATOM 3272 C C . GLN B 1 190 ? -7.988 1.216 -7.184 1 92.25 190 GLN B C 1
ATOM 3274 O O . GLN B 1 190 ? -7.453 0.418 -7.957 1 92.25 190 GLN B O 1
ATOM 3279 N N . THR B 1 191 ? -9.156 1.073 -6.707 1 94.81 191 THR B N 1
ATOM 3280 C CA . THR B 1 191 ? -9.961 -0.082 -7.094 1 94.81 191 THR B CA 1
ATOM 3281 C C . THR B 1 191 ? -10.258 -0.058 -8.594 1 94.81 191 THR B C 1
ATOM 3283 O O . THR B 1 191 ? -10.148 -1.083 -9.266 1 94.81 191 THR B O 1
ATOM 3286 N N . LEU B 1 192 ? -10.523 1.086 -9.008 1 94.56 192 LEU B N 1
ATOM 3287 C CA . LEU B 1 192 ? -10.805 1.238 -10.43 1 94.56 192 LEU B CA 1
ATOM 3288 C C . LEU B 1 192 ? -9.578 0.889 -11.266 1 94.56 192 LEU B C 1
ATOM 3290 O O . LEU B 1 192 ? -9.688 0.204 -12.281 1 94.56 192 LEU B O 1
ATOM 3294 N N . SER B 1 193 ? -8.492 1.317 -10.828 1 91.19 193 SER B N 1
ATOM 3295 C CA . SER B 1 193 ? -7.242 1.017 -11.523 1 91.19 193 SER B CA 1
ATOM 3296 C C . SER B 1 193 ? -6.973 -0.484 -11.555 1 91.19 193 SER B C 1
ATOM 3298 O O . SER B 1 193 ? -6.547 -1.024 -12.578 1 91.19 193 SER B O 1
ATOM 3300 N N . TYR B 1 194 ? -7.234 -1.093 -10.477 1 92.25 194 TYR B N 1
ATOM 3301 C CA . TYR B 1 194 ? -7.066 -2.539 -10.383 1 92.25 194 TYR B CA 1
ATOM 3302 C C . TYR B 1 194 ? -7.988 -3.26 -11.359 1 92.25 194 TYR B C 1
ATOM 3304 O O . TYR B 1 194 ? -7.551 -4.145 -12.094 1 92.25 194 TYR B O 1
ATOM 3312 N N . LEU B 1 195 ? -9.164 -2.867 -11.398 1 94.25 195 LEU B N 1
ATOM 3313 C CA . LEU B 1 195 ? -10.156 -3.518 -12.25 1 94.25 195 LEU B CA 1
ATOM 3314 C C . LEU B 1 195 ? -9.82 -3.316 -13.719 1 94.25 195 LEU B C 1
ATOM 3316 O O . LEU B 1 195 ? -9.969 -4.238 -14.531 1 94.25 195 LEU B O 1
ATOM 3320 N N . LYS B 1 196 ? -9.383 -2.223 -14.031 1 91.62 196 LYS B N 1
ATOM 3321 C CA . LYS B 1 196 ? -8.969 -1.954 -15.406 1 91.62 196 LYS B CA 1
ATOM 3322 C C . LYS B 1 196 ? -7.773 -2.818 -15.797 1 91.62 196 LYS B C 1
ATOM 3324 O O . LYS B 1 196 ? -7.707 -3.32 -16.922 1 91.62 196 LYS B O 1
ATOM 3329 N N . TYR B 1 197 ? -6.906 -2.92 -14.914 1 88.94 197 TYR B N 1
ATOM 3330 C CA . TYR B 1 197 ? -5.77 -3.805 -15.148 1 88.94 197 TYR B CA 1
ATOM 3331 C C . TYR B 1 197 ? -6.234 -5.23 -15.422 1 88.94 197 TYR B C 1
ATOM 3333 O O . TYR B 1 197 ? -5.746 -5.883 -16.344 1 88.94 197 TYR B O 1
ATOM 3341 N N . LEU B 1 198 ? -7.141 -5.672 -14.602 1 91.56 198 LEU B N 1
ATOM 3342 C CA . LEU B 1 198 ? -7.629 -7.043 -14.742 1 91.56 198 LEU B CA 1
ATOM 3343 C C . LEU B 1 198 ? -8.367 -7.223 -16.062 1 91.56 198 LEU B C 1
ATOM 3345 O O . LEU B 1 198 ? -8.297 -8.289 -16.688 1 91.56 198 LEU B O 1
ATOM 3349 N N . GLN B 1 199 ? -9.047 -6.23 -16.438 1 89.25 199 GLN B N 1
ATOM 3350 C CA . GLN B 1 199 ? -9.75 -6.293 -17.703 1 89.25 199 GLN B CA 1
ATOM 3351 C C . GLN B 1 199 ? -8.789 -6.566 -18.859 1 89.25 199 GLN B C 1
ATOM 3353 O O . GLN B 1 199 ? -9.094 -7.355 -19.766 1 89.25 199 GLN B O 1
ATOM 3358 N N . ASN B 1 200 ? -7.676 -5.973 -18.812 1 85.38 200 ASN B N 1
ATOM 3359 C CA . ASN B 1 200 ? -6.66 -6.156 -19.844 1 85.38 200 ASN B CA 1
ATOM 3360 C C . ASN B 1 200 ? -5.941 -7.496 -19.688 1 85.38 200 ASN B C 1
ATOM 3362 O O . ASN B 1 200 ? -5.559 -8.117 -20.688 1 85.38 200 ASN B O 1
ATOM 3366 N N . TYR B 1 201 ? -5.848 -7.906 -18.469 1 83.69 201 TYR B N 1
ATOM 3367 C CA . TYR B 1 201 ? -5.145 -9.141 -18.156 1 83.69 201 TYR B CA 1
ATOM 3368 C C . TYR B 1 201 ? -5.961 -10.359 -18.562 1 83.69 201 TYR B C 1
ATOM 3370 O O . TYR B 1 201 ? -5.41 -11.367 -19 1 83.69 201 TYR B O 1
ATOM 3378 N N . MET B 1 202 ? -7.176 -10.297 -18.391 1 83.38 202 MET B N 1
ATOM 3379 C CA . MET B 1 202 ? -8.039 -11.461 -18.609 1 83.38 202 MET B CA 1
ATOM 3380 C C . MET B 1 202 ? -8.578 -11.477 -20.047 1 83.38 202 MET B C 1
ATOM 3382 O O . MET B 1 202 ? -9.312 -12.391 -20.422 1 83.38 202 MET B O 1
ATOM 3386 N N . LYS B 1 203 ? -8.211 -10.578 -20.906 1 77 203 LYS B N 1
ATOM 3387 C CA . LYS B 1 203 ? -8.602 -10.609 -22.312 1 77 203 LYS B CA 1
ATOM 3388 C C . LYS B 1 203 ? -7.859 -11.711 -23.062 1 77 203 LYS B C 1
ATOM 3390 O O . LYS B 1 203 ? -6.723 -12.047 -22.734 1 77 203 LYS B O 1
#

pLDDT: mean 88.78, std 6.17, range [57.97, 97.25]

Solvent-accessible surface area (backbone atoms only — not comparable to full-atom values): 22004 Å² total; per-residue (Å²): 119,73,66,58,56,56,52,54,53,52,54,34,55,50,33,44,52,49,25,53,48,39,46,52,50,36,55,50,49,51,52,50,50,50,52,50,50,53,50,51,50,50,53,50,51,51,52,45,50,55,50,49,52,53,39,53,50,53,54,49,48,53,52,49,32,54,72,41,45,69,38,70,58,71,53,84,51,73,25,21,41,83,77,69,46,77,42,45,51,66,78,69,50,77,47,73,28,40,37,39,39,42,49,72,83,31,58,63,69,52,52,51,50,52,51,52,52,47,42,73,68,60,54,70,58,30,37,34,41,24,48,59,87,48,68,65,58,56,53,59,60,56,68,61,69,57,61,56,48,58,30,37,39,89,72,73,88,49,75,68,64,77,70,62,60,51,35,36,31,32,30,40,73,82,38,34,32,32,65,53,43,72,69,44,81,91,39,53,67,58,45,50,52,52,52,54,50,47,56,64,66,71,101,118,73,65,56,54,56,52,54,53,52,54,34,54,50,32,43,50,50,25,53,49,38,44,50,50,36,55,50,49,50,52,51,50,51,52,50,49,52,50,52,50,52,52,50,49,51,52,43,49,54,51,49,52,52,39,52,49,53,52,50,48,52,52,51,31,54,71,39,44,69,38,70,58,68,54,83,49,74,27,19,40,82,77,68,46,78,42,45,52,67,77,69,52,78,47,75,28,40,36,39,39,42,49,72,84,30,58,64,68,51,52,50,52,52,50,52,50,46,41,71,69,61,55,70,58,30,37,34,41,24,47,60,86,48,68,65,59,55,54,58,60,55,68,62,69,56,60,55,47,55,31,36,39,88,71,73,87,49,77,68,62,77,69,63,58,53,37,36,30,32,32,41,72,82,37,33,32,33,65,53,42,73,70,43,79,92,39,53,68,57,44,49,53,51,52,53,50,47,56,66,65,72,101

Organism: NCBI:txid997873

Sequence (406 aa):
MKNKRYIVFFIFVLTLIVSVYQFGRRIQSEKIYFRYLKNIKCEYEKQIEKRNSAYYMLKEDIILNFQNNGLPLCLNEIIYEDGTSACHLKDIISDTSLVVRLSQSNCGICVNTLMSLLQKVNMKNVIFLTDYEDQCFLDDLKLYRIKGRFFKIASLKIPIESMDIPYLFVIDKDFIINKIYIPHNSMTDQTLSYLKYLQNYMKMKNKRYIVFFIFVLTLIVSVYQFGRRIQSEKIYFRYLKNIKCEYEKQIEKRNSAYYMLKEDIILNFQNNGLPLCLNEIIYEDGTSACHLKDIISDTSLVVRLSQSNCGICVNTLMSLLQKVNMKNVIFLTDYEDQCFLDDLKLYRIKGRFFKIASLKIPIESMDIPYLFVIDKDFIINKIYIPHNSMTDQTLSYLKYLQNYMK

Radius of gyration: 33.95 Å; Cα contacts (8 Å, |Δi|>4): 554; chains: 2; bounding box: 67×110×66 Å

Foldseek 3Di:
DVVVVVVVVVVVVVVVVVVVVVVVVVVVVVVVVVVVVVVVVVVVVVVVVVVVVVVVVVVVFVVLQVQAAFDFWDFPFWKAFLNPDTDTPLVLAAFKAKEKEAEPPEDPVQLVLLLLLCLVLLDPRYEYEYQDPDNVVVVVSCVSVRHYTYMYDNDRPGPCVVVNAMKMFIAGNRRGTHDIGGDDPVCSVVVNVSRVVVRVVRD/DVVVVVVVVVVVVVVVVVVVVVVVVVVVVVVVVVVVVVVVVVVVVVVVVVVVVVVVVVVVFVVLQVQAAFDFWDFPFWKAFLNPDTDTPLVLADFKAKEKEAEPPEDPVQLVLLLLLCLVLLDPRYEYEYQDPDVVVVVVSCVSVRHYTYMYDNDRPGPCVVVNAMKMFIAGNRRGTHDIGGDDPVCSVVVNVSRNVVRVVRD

Secondary structure (DSSP, 8-state):
-HHHHHHHHHHHHHHHHHHHHHHHHHHHHHHHHHHHHHHHHHHHHHHHHHHHHHHHHHHHHHHHHHHHTTPBPP--SEEEETTTEEEEHHHH--S-EEEEEE-TTS-HHHHHHHHHHHHHHT--SEEEEE---SHHHHHHHHTT--SEEEEE-S---SGGGGG-S-EEEEE-TT-BEEEEE---GGGHHHHHHHHHHHHHH--/-HHHHHHHHHHHHHHHHHHHHHHHHHHHHHHHHHHHHHHHHHHHHHHHHHHHHHHHHHHHHHHHHHHHTTPBPP--SEEEETTTEEEEHHHH--S-EEEEEE-TTS-HHHHHHHHHHHHHHT--SEEEEE---SHHHHHHHHTT--SEEEEE-S---SGGGGG-S-EEEEE-TT-BEEEEE---GGGHHHHHHHHHHHHHH--